Protein AF-0000000074026928 (afdb_homodimer)

Structure (mmCIF, N/CA/C/O backbone):
data_AF-0000000074026928-model_v1
#
loop_
_entity.id
_entity.type
_entity.pdbx_description
1 polymer 'REP element-mobilizing transposase RayT'
#
loop_
_atom_site.group_PDB
_atom_site.id
_atom_site.type_symbol
_atom_site.label_atom_id
_atom_site.label_alt_id
_atom_site.label_comp_id
_atom_site.label_asym_id
_atom_site.label_entity_id
_atom_site.label_seq_id
_atom_site.pdbx_PDB_ins_code
_atom_site.Cartn_x
_atom_site.Cartn_y
_atom_site.Cartn_z
_atom_site.occupancy
_atom_site.B_iso_or_equiv
_atom_site.auth_seq_id
_atom_site.auth_comp_id
_atom_site.auth_asym_id
_atom_site.auth_atom_id
_atom_site.pdbx_PDB_model_num
ATOM 1 N N . MET A 1 1 ? -8.5 -8.453 12.461 1 53.75 1 MET A N 1
ATOM 2 C CA . MET A 1 1 ? -9.406 -7.828 13.414 1 53.75 1 MET A CA 1
ATOM 3 C C . MET A 1 1 ? -10.18 -6.684 12.766 1 53.75 1 MET A C 1
ATOM 5 O O . MET A 1 1 ? -9.656 -6.004 11.883 1 53.75 1 MET A O 1
ATOM 9 N N . PRO A 1 2 ? -11.461 -6.812 13.094 1 62.5 2 PRO A N 1
ATOM 10 C CA . PRO A 1 2 ? -12.242 -5.711 12.523 1 62.5 2 PRO A CA 1
ATOM 11 C C . PRO A 1 2 ? -11.719 -4.34 12.93 1 62.5 2 PRO A C 1
ATOM 13 O O . PRO A 1 2 ? -11.172 -4.184 14.023 1 62.5 2 PRO A O 1
ATOM 16 N N . ARG A 1 3 ? -11.75 -3.447 12.094 1 68.19 3 ARG A N 1
ATOM 17 C CA . ARG A 1 3 ? -11.328 -2.09 12.414 1 68.19 3 ARG A CA 1
ATOM 18 C C . ARG A 1 3 ? -12.227 -1.467 13.469 1 68.19 3 ARG A C 1
ATOM 20 O O . ARG A 1 3 ? -13.445 -1.648 13.438 1 68.19 3 ARG A O 1
ATOM 27 N N . GLN A 1 4 ? -11.609 -0.947 14.438 1 72.88 4 GLN A N 1
ATOM 28 C CA . GLN A 1 4 ? -12.352 -0.208 15.453 1 72.88 4 GLN A CA 1
ATOM 29 C C . GLN A 1 4 ? -12.977 1.056 14.867 1 72.88 4 GLN A C 1
ATOM 31 O O . GLN A 1 4 ? -12.312 1.792 14.125 1 72.88 4 GLN A O 1
ATOM 36 N N . ALA A 1 5 ? -14.273 1.217 15.188 1 82.62 5 ALA A N 1
ATOM 37 C CA . ALA A 1 5 ? -14.961 2.414 14.719 1 82.62 5 ALA A CA 1
ATOM 38 C C . ALA A 1 5 ? -14.328 3.676 15.297 1 82.62 5 ALA A C 1
ATOM 40 O O . ALA A 1 5 ? -13.953 3.711 16.469 1 82.62 5 ALA A O 1
ATOM 41 N N . ARG A 1 6 ? -14.242 4.676 14.547 1 86.75 6 ARG A N 1
ATOM 42 C CA . ARG A 1 6 ? -13.695 5.949 14.992 1 86.75 6 ARG A CA 1
ATOM 43 C C . ARG A 1 6 ? -14.656 6.652 15.945 1 86.75 6 ARG A C 1
ATOM 45 O O . ARG A 1 6 ? -15.875 6.582 15.773 1 86.75 6 ARG A O 1
ATOM 52 N N . LYS A 1 7 ? -14.188 7.273 16.891 1 88.88 7 LYS A N 1
ATOM 53 C CA . LYS A 1 7 ? -14.992 8.055 17.812 1 88.88 7 LYS A CA 1
ATOM 54 C C . LYS A 1 7 ? -15.555 9.305 17.141 1 88.88 7 LYS A C 1
ATOM 56 O O . LYS A 1 7 ? -14.82 10.023 16.453 1 88.88 7 LYS A O 1
ATOM 61 N N . LYS A 1 8 ? -16.797 9.484 17.406 1 92.94 8 LYS A N 1
ATOM 62 C CA . LYS A 1 8 ? -17.438 10.68 16.859 1 92.94 8 LYS A CA 1
ATOM 63 C C .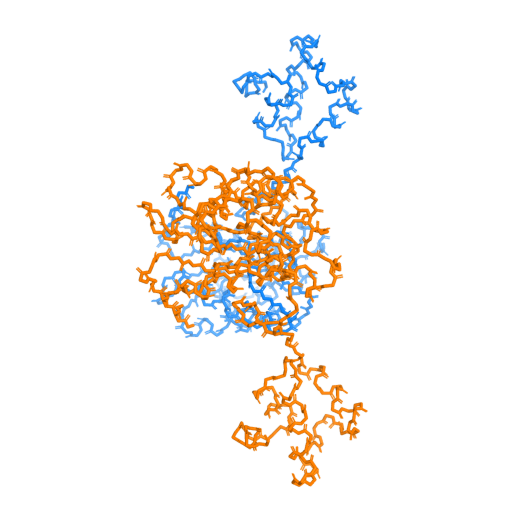 LYS A 1 8 ? -17.297 11.859 17.812 1 92.94 8 LYS A C 1
ATOM 65 O O . LYS A 1 8 ? -17.531 11.719 19.016 1 92.94 8 LYS A O 1
ATOM 70 N N . SER A 1 9 ? -16.984 12.93 17.281 1 95.44 9 SER A N 1
ATOM 71 C CA . SER A 1 9 ? -16.766 14.117 18.094 1 95.44 9 SER A CA 1
ATOM 72 C C . SER A 1 9 ? -18.062 14.867 18.359 1 95.44 9 SER A C 1
ATOM 74 O O . SER A 1 9 ? -18.891 15.008 17.453 1 95.44 9 SER A O 1
ATOM 76 N N . LYS A 1 10 ? -18.234 15.445 19.5 1 95.88 10 LYS A N 1
ATOM 77 C CA . LYS A 1 10 ? -19.375 16.297 19.828 1 95.88 10 LYS A CA 1
ATOM 78 C C . LYS A 1 10 ? -19.234 17.672 19.188 1 95.88 10 LYS A C 1
ATOM 80 O O . LYS A 1 10 ? -20.234 18.281 18.781 1 95.88 10 LYS A O 1
ATOM 85 N N . THR A 1 11 ? -18.031 18.156 19.016 1 96.94 11 THR A N 1
ATOM 86 C CA . THR A 1 11 ? -17.75 19.469 18.453 1 96.94 11 THR A CA 1
ATOM 87 C C . THR A 1 11 ? -17.594 19.406 16.938 1 96.94 11 THR A C 1
ATOM 89 O O . THR A 1 11 ? -17.609 20.438 16.266 1 96.94 11 THR A O 1
ATOM 92 N N . GLY A 1 12 ? -17.391 18.125 16.438 1 97.62 12 GLY A N 1
ATOM 93 C CA . GLY A 1 12 ? -17.125 17.953 15.023 1 97.62 12 GLY A CA 1
ATOM 94 C C . GLY A 1 12 ? -15.695 18.234 14.641 1 97.62 12 GLY A C 1
ATOM 95 O O . GLY A 1 12 ? -15.344 18.219 13.453 1 97.62 12 GLY A O 1
ATOM 96 N N . ILE A 1 13 ? -14.828 18.5 15.617 1 98.56 13 ILE A N 1
ATOM 97 C CA . ILE A 1 13 ? -13.438 18.844 15.344 1 98.56 13 ILE A CA 1
ATOM 98 C C . ILE A 1 13 ? -12.555 17.625 15.586 1 98.56 13 ILE A C 1
ATOM 100 O O . ILE A 1 13 ? -12.719 16.906 16.578 1 98.56 13 ILE A O 1
ATOM 104 N N . TYR A 1 14 ? -11.633 17.359 14.617 1 98.62 14 TYR A N 1
ATOM 105 C CA . TYR A 1 14 ? -10.75 16.203 14.68 1 98.62 14 TYR A CA 1
ATOM 106 C C . TYR A 1 14 ? -9.312 16.594 14.383 1 98.62 14 TYR A C 1
ATOM 108 O O . TYR A 1 14 ? -9.055 17.422 13.508 1 98.62 14 TYR A O 1
ATOM 116 N N . HIS A 1 15 ? -8.391 15.992 15.117 1 98.69 15 HIS A N 1
ATOM 117 C CA . HIS A 1 15 ? -6.996 15.867 14.695 1 98.69 15 HIS A CA 1
ATOM 118 C C . HIS A 1 15 ? -6.789 14.625 13.836 1 98.69 15 HIS A C 1
ATOM 120 O O . HIS A 1 15 ? -7.078 13.508 14.281 1 98.69 15 HIS A O 1
ATOM 126 N N . ILE A 1 16 ? -6.293 14.789 12.641 1 98.44 16 ILE A N 1
ATOM 127 C CA . ILE A 1 16 ? -6.195 13.695 11.688 1 98.44 16 ILE A CA 1
ATOM 128 C C . ILE A 1 16 ? -4.742 13.523 11.25 1 98.44 16 ILE A C 1
ATOM 130 O O . ILE A 1 16 ? -4.035 14.508 11.008 1 98.44 16 ILE A O 1
ATOM 134 N N . ILE A 1 17 ? -4.332 12.258 11.086 1 97.75 17 ILE A N 1
ATOM 135 C CA . ILE A 1 17 ? -3.016 11.945 10.539 1 97.75 17 ILE A CA 1
ATOM 136 C C . ILE A 1 17 ? -3.148 10.914 9.422 1 97.75 17 ILE A C 1
ATOM 138 O O . ILE A 1 17 ? -3.9 9.945 9.555 1 97.75 17 ILE A O 1
ATOM 142 N N . ALA A 1 18 ? -2.568 11.078 8.344 1 97.5 18 ALA A N 1
ATOM 143 C CA . ALA A 1 18 ? -2.414 10.117 7.258 1 97.5 18 ALA A CA 1
ATOM 144 C C . ALA A 1 18 ? -0.941 9.898 6.922 1 97.5 18 ALA A C 1
ATOM 146 O O . ALA A 1 18 ? -0.207 10.859 6.672 1 97.5 18 ALA A O 1
ATOM 147 N N . ARG A 1 19 ? -0.537 8.68 6.91 1 95.69 19 ARG A N 1
ATOM 148 C CA . ARG A 1 19 ? 0.875 8.352 6.734 1 95.69 19 ARG A CA 1
ATOM 149 C C . ARG A 1 19 ? 1.097 7.531 5.469 1 95.69 19 ARG A C 1
ATOM 151 O O . ARG A 1 19 ? 0.26 6.703 5.105 1 95.69 19 ARG A O 1
ATOM 158 N N . GLY A 1 20 ? 2.252 7.758 4.852 1 94.5 20 GLY A N 1
ATOM 159 C CA . GLY A 1 20 ? 2.627 6.969 3.688 1 94.5 20 GLY A CA 1
ATOM 160 C C . GLY A 1 20 ? 2.82 5.496 4 1 94.5 20 GLY A C 1
ATOM 161 O O . GLY A 1 20 ? 3.195 5.141 5.121 1 94.5 20 GLY A O 1
ATOM 162 N N . ASN A 1 21 ? 2.6 4.711 2.994 1 92.62 21 ASN A N 1
ATOM 163 C CA . ASN A 1 21 ? 2.787 3.271 3.121 1 92.62 21 ASN A CA 1
ATOM 164 C C . ASN A 1 21 ? 4.219 2.924 3.52 1 92.62 21 ASN A C 1
ATOM 166 O O . ASN A 1 21 ? 5.172 3.43 2.924 1 92.62 21 ASN A O 1
ATOM 170 N N . ASN A 1 22 ? 4.375 2.104 4.555 1 85.81 22 ASN A N 1
ATOM 171 C CA . ASN A 1 22 ? 5.68 1.673 5.047 1 85.81 22 ASN A CA 1
ATOM 172 C C . ASN A 1 22 ? 6.602 2.861 5.309 1 85.81 22 ASN A C 1
ATOM 174 O O . ASN A 1 22 ? 7.781 2.83 4.949 1 85.81 22 ASN A O 1
ATOM 178 N N . ARG A 1 23 ? 6.035 3.955 5.715 1 82.62 23 ARG A N 1
ATOM 179 C CA . ARG A 1 23 ? 6.734 5.156 6.152 1 82.62 23 ARG A CA 1
ATOM 180 C C . ARG A 1 23 ? 7.441 5.836 4.98 1 82.62 23 ARG A C 1
ATOM 182 O O . ARG A 1 23 ? 8.367 6.625 5.18 1 82.62 23 ARG A O 1
ATOM 189 N N . GLN A 1 24 ? 7.023 5.449 3.844 1 86.38 24 GLN A N 1
ATOM 190 C CA . GLN A 1 24 ? 7.609 6.098 2.676 1 86.38 24 GLN A CA 1
ATOM 191 C C . GLN A 1 24 ? 7.188 7.562 2.592 1 86.38 24 GLN A C 1
ATOM 193 O O . GLN A 1 24 ? 6.109 7.93 3.066 1 86.38 24 GLN A O 1
ATOM 198 N N . ASN A 1 25 ? 8.047 8.344 2 1 89.94 25 ASN A N 1
ATOM 199 C CA . ASN A 1 25 ? 7.695 9.742 1.762 1 89.94 25 ASN A CA 1
ATOM 200 C C . ASN A 1 25 ? 6.484 9.867 0.843 1 89.94 25 ASN A C 1
ATOM 202 O O . ASN A 1 25 ? 6.355 9.117 -0.126 1 89.94 25 ASN A O 1
ATOM 206 N N . ILE A 1 26 ? 5.664 10.766 1.163 1 94.69 26 ILE A N 1
ATOM 207 C CA . ILE A 1 26 ? 4.531 11.031 0.288 1 94.69 26 ILE A CA 1
ATOM 208 C C . ILE A 1 26 ? 4.641 12.445 -0.282 1 94.69 26 ILE A C 1
ATOM 210 O O . ILE A 1 26 ? 3.869 12.828 -1.163 1 94.69 26 ILE A O 1
ATOM 214 N N . PHE A 1 27 ? 5.594 13.242 0.241 1 94.88 27 PHE A N 1
ATOM 215 C CA . PHE A 1 27 ? 5.977 14.539 -0.302 1 94.88 27 PHE A CA 1
ATOM 216 C C . PHE A 1 27 ? 7.453 14.555 -0.683 1 94.88 27 PHE A C 1
ATOM 218 O O . PHE A 1 27 ? 8.32 14.703 0.18 1 94.88 27 PHE A O 1
ATOM 225 N N . GLU A 1 28 ? 7.742 14.477 -1.962 1 87.94 28 GLU A N 1
ATOM 226 C CA . GLU A 1 28 ? 9.117 14.391 -2.447 1 87.94 28 GLU A CA 1
ATOM 227 C C . GLU A 1 28 ? 9.672 15.766 -2.789 1 87.94 28 GLU A C 1
ATOM 229 O O . GLU A 1 28 ? 10.883 15.992 -2.705 1 87.94 28 GLU A O 1
ATOM 234 N N . ASP A 1 29 ? 8.773 16.609 -3.229 1 87.06 29 ASP A N 1
ATOM 235 C CA . ASP A 1 29 ? 9.203 17.969 -3.564 1 87.06 29 ASP A CA 1
ATOM 236 C C . ASP A 1 29 ? 8.094 18.984 -3.305 1 87.06 29 ASP A C 1
ATOM 238 O O . ASP A 1 29 ? 7.027 18.625 -2.797 1 87.06 29 ASP A O 1
ATOM 242 N N . ASP A 1 30 ? 8.344 20.219 -3.615 1 94 30 ASP A N 1
ATOM 243 C CA . ASP A 1 30 ? 7.426 21.312 -3.287 1 94 30 ASP A CA 1
ATOM 244 C C . ASP A 1 30 ? 6.113 21.172 -4.051 1 94 30 ASP A C 1
ATOM 246 O O . ASP A 1 30 ? 5.051 21.531 -3.543 1 94 30 ASP A O 1
ATOM 250 N N . GLU A 1 31 ? 6.199 20.672 -5.199 1 94.94 31 GLU A N 1
ATOM 251 C CA . GLU A 1 31 ? 5 20.516 -6.016 1 94.94 31 GLU A CA 1
ATOM 252 C C . GLU A 1 31 ? 3.992 19.578 -5.348 1 94.94 31 GLU A C 1
ATOM 254 O O . GLU A 1 31 ? 2.783 19.797 -5.445 1 94.94 31 GLU A O 1
ATOM 259 N N . ASP A 1 32 ? 4.52 18.547 -4.723 1 95.69 32 ASP A N 1
ATOM 260 C CA . ASP A 1 32 ? 3.652 17.625 -4.008 1 95.69 32 ASP A CA 1
ATOM 261 C C . ASP A 1 32 ? 2.883 18.328 -2.898 1 95.69 32 ASP A C 1
ATOM 263 O O . ASP A 1 32 ? 1.675 18.125 -2.746 1 95.69 32 ASP A O 1
ATOM 267 N N . CYS A 1 33 ? 3.602 19.156 -2.18 1 97.62 33 CYS A N 1
ATOM 268 C CA . CYS A 1 33 ? 2.998 19.891 -1.08 1 97.62 33 CYS A CA 1
ATOM 269 C C . CYS A 1 33 ? 1.945 20.875 -1.593 1 97.62 33 CYS A C 1
ATOM 271 O O . CYS A 1 33 ? 0.848 20.953 -1.037 1 97.62 33 CYS A O 1
ATOM 273 N N . ILE A 1 34 ? 2.293 21.547 -2.596 1 98.31 34 ILE A N 1
ATOM 274 C CA . ILE A 1 34 ? 1.384 22.531 -3.193 1 98.31 34 ILE A CA 1
ATOM 275 C C . ILE A 1 34 ? 0.11 21.828 -3.658 1 98.31 34 ILE A C 1
ATOM 277 O O . ILE A 1 34 ? -0.998 22.297 -3.389 1 98.31 34 ILE A O 1
ATOM 281 N N . LYS A 1 35 ? 0.273 20.719 -4.34 1 98.25 35 LYS A N 1
ATOM 282 C CA . LYS A 1 35 ? -0.87 19.969 -4.859 1 98.25 35 LYS A CA 1
ATOM 283 C C . LYS A 1 35 ? -1.774 19.484 -3.727 1 98.25 35 LYS A C 1
ATOM 285 O O . LYS A 1 35 ? -3 19.547 -3.84 1 98.25 35 LYS A O 1
ATOM 290 N N . PHE A 1 36 ? -1.177 18.984 -2.656 1 98.75 36 PHE A N 1
ATOM 291 C CA . PHE A 1 36 ? -1.969 18.516 -1.527 1 98.75 36 PHE A CA 1
ATOM 292 C C . PHE A 1 36 ? -2.801 19.641 -0.939 1 98.75 36 PHE A C 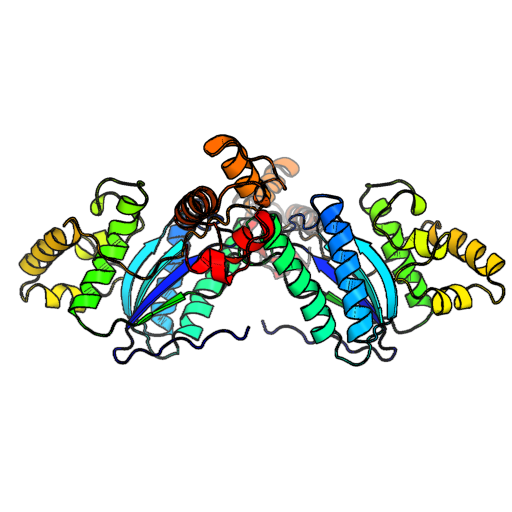1
ATOM 294 O O . PHE A 1 36 ? -3.982 19.453 -0.636 1 98.75 36 PHE A O 1
ATOM 301 N N . ILE A 1 37 ? -2.221 20.781 -0.804 1 98.44 37 ILE A N 1
ATOM 302 C CA . ILE A 1 37 ? -2.908 21.953 -0.261 1 98.44 37 ILE A CA 1
ATOM 303 C C . ILE A 1 37 ? -4.035 22.359 -1.201 1 98.44 37 ILE A C 1
ATOM 305 O O . ILE A 1 37 ? -5.129 22.719 -0.75 1 98.44 37 ILE A O 1
ATOM 309 N N . GLU A 1 38 ? -3.791 22.328 -2.443 1 98.5 38 GLU A N 1
ATOM 310 C CA . GLU A 1 38 ? -4.82 22.625 -3.436 1 98.5 38 GLU A CA 1
ATOM 311 C C . GLU A 1 38 ? -6.008 21.672 -3.295 1 98.5 38 GLU A C 1
ATOM 313 O O . GLU A 1 38 ? -7.164 22.094 -3.391 1 98.5 38 GLU A O 1
ATOM 318 N N . ILE A 1 39 ? -5.699 20.438 -3.127 1 98.62 39 ILE A N 1
ATOM 319 C CA . ILE A 1 39 ? -6.734 19.422 -2.986 1 98.62 39 ILE A CA 1
ATOM 320 C C . ILE A 1 39 ? -7.559 19.688 -1.73 1 98.62 39 ILE A C 1
ATOM 322 O O . ILE A 1 39 ? -8.781 19.547 -1.743 1 98.62 39 ILE A O 1
ATOM 326 N N . ILE A 1 40 ? -6.895 20.062 -0.639 1 98.44 40 ILE A N 1
ATOM 327 C CA . ILE A 1 40 ? -7.605 20.406 0.587 1 98.44 40 ILE A CA 1
ATOM 328 C C . ILE A 1 40 ? -8.539 21.594 0.326 1 98.44 40 ILE A C 1
ATOM 330 O O . ILE A 1 40 ? -9.688 21.578 0.766 1 98.44 40 ILE A O 1
ATOM 334 N N . GLN A 1 41 ? -8.031 22.594 -0.36 1 98 41 GLN A N 1
ATOM 335 C CA . GLN A 1 41 ? -8.836 23.766 -0.678 1 98 41 GLN A CA 1
ATOM 336 C C . GLN A 1 41 ? -10.086 23.391 -1.465 1 98 41 GLN A C 1
ATOM 338 O O . GLN A 1 41 ? -11.18 23.875 -1.176 1 98 41 GLN A O 1
ATOM 343 N N . GLN A 1 42 ? -9.945 22.562 -2.43 1 97.5 42 GLN A N 1
ATOM 344 C CA . GLN A 1 42 ? -11.078 22.094 -3.225 1 97.5 42 GLN A CA 1
ATOM 345 C C . GLN A 1 42 ? -12.086 21.344 -2.359 1 97.5 42 GLN A C 1
ATOM 347 O O . GLN A 1 42 ? -13.297 21.484 -2.541 1 97.5 42 GLN A O 1
ATOM 352 N N . SER A 1 43 ? -11.523 20.547 -1.488 1 95.69 43 SER A N 1
ATOM 353 C CA . SER A 1 43 ? -12.391 19.797 -0.593 1 95.69 43 SER A CA 1
ATOM 354 C C . SER A 1 43 ? -13.164 20.719 0.344 1 95.69 43 SER A C 1
ATOM 356 O O . SER A 1 43 ? -14.312 20.438 0.693 1 95.69 43 SER A O 1
ATOM 358 N N . LYS A 1 44 ? -12.531 21.75 0.781 1 96.25 44 LYS A N 1
ATOM 359 C CA . LYS A 1 44 ? -13.195 22.75 1.605 1 96.25 44 LYS A CA 1
ATOM 360 C C . LYS A 1 44 ? -14.414 23.328 0.894 1 96.25 44 LYS A C 1
ATOM 362 O O . LYS A 1 44 ? -15.484 23.469 1.495 1 96.25 44 LYS A O 1
ATOM 367 N N . GLU A 1 45 ? -14.258 23.609 -0.29 1 94.81 45 GLU A N 1
ATOM 368 C CA . GLU A 1 45 ? -15.328 24.188 -1.09 1 94.81 45 GLU A CA 1
ATOM 369 C C . GLU A 1 45 ? -16.469 23.203 -1.304 1 94.81 45 GLU A C 1
ATOM 371 O O . GLU A 1 45 ? -17.641 23.578 -1.277 1 94.81 45 GLU A O 1
ATOM 376 N N . LYS A 1 46 ? -16.172 22.016 -1.422 1 94.62 46 LYS A N 1
ATOM 377 C CA . LYS A 1 46 ? -17.156 20.984 -1.733 1 94.62 46 LYS A CA 1
ATOM 378 C C . LYS A 1 46 ? -17.875 20.516 -0.473 1 94.62 46 LYS A C 1
ATOM 380 O O . LYS A 1 46 ? -19.094 20.344 -0.478 1 94.62 46 LYS A O 1
ATOM 385 N N . SER A 1 47 ? -17.141 20.297 0.573 1 95.19 47 SER A N 1
ATOM 386 C CA . SER A 1 47 ? -17.688 19.656 1.757 1 95.19 47 SER A CA 1
ATOM 387 C C . SER A 1 47 ? -18.016 20.672 2.844 1 95.19 47 SER A C 1
ATOM 389 O O . SER A 1 47 ? -18.719 20.359 3.803 1 95.19 47 SER A O 1
ATOM 391 N N . GLY A 1 48 ? -17.453 21.844 2.781 1 96.69 48 GLY A N 1
ATOM 392 C CA . GLY A 1 48 ? -17.719 22.875 3.764 1 96.69 48 GLY A CA 1
ATOM 393 C C . GLY A 1 48 ? -16.969 22.672 5.062 1 96.69 48 GLY A C 1
ATOM 394 O O . GLY A 1 48 ? -17.406 23.109 6.125 1 96.69 48 GLY A O 1
ATOM 395 N N . ILE A 1 49 ? -15.938 21.969 4.977 1 97.94 49 ILE A N 1
ATOM 396 C CA . ILE A 1 49 ? -15.148 21.766 6.184 1 97.94 49 ILE A CA 1
ATOM 397 C C . ILE A 1 49 ? -14.469 23.078 6.582 1 97.94 49 ILE A C 1
ATOM 399 O O . ILE A 1 49 ? -14.25 23.953 5.738 1 97.94 49 ILE A O 1
ATOM 403 N N . GLU A 1 50 ? -14.195 23.266 7.836 1 98.44 50 GLU A N 1
ATOM 404 C CA . GLU A 1 50 ? -13.289 24.297 8.336 1 98.44 50 GLU A CA 1
ATOM 405 C C . GLU A 1 50 ? -11.922 23.719 8.672 1 98.44 50 GLU A C 1
ATOM 407 O O . GLU A 1 50 ? -11.828 22.672 9.312 1 98.44 50 GLU A O 1
ATOM 412 N N . LEU A 1 51 ? -10.938 24.344 8.203 1 98.81 51 LEU A N 1
ATOM 413 C CA . LEU A 1 51 ? -9.562 23.906 8.461 1 98.81 51 LEU A CA 1
ATOM 414 C C . LEU A 1 51 ? -8.867 24.875 9.422 1 98.81 51 LEU A C 1
ATOM 416 O O . LEU A 1 51 ? -8.758 26.062 9.148 1 98.81 51 LEU A O 1
ATOM 420 N N . TYR A 1 52 ? -8.367 24.328 10.523 1 98.81 52 TYR A N 1
ATOM 421 C CA . TYR A 1 52 ? -7.762 25.172 11.547 1 98.81 52 TYR A CA 1
ATOM 422 C C . TYR A 1 52 ? -6.242 25.047 11.516 1 98.81 52 TYR A C 1
ATOM 424 O O . TYR A 1 52 ? -5.531 25.938 12 1 98.81 52 TYR A O 1
ATOM 432 N N . GLY A 1 53 ? -5.75 23.922 11.008 1 98.75 53 GLY A N 1
ATOM 433 C CA . GLY A 1 53 ? -4.309 23.766 10.914 1 98.75 53 GLY A CA 1
ATOM 434 C C . GLY A 1 53 ? -3.889 22.578 10.086 1 98.75 53 GLY A C 1
ATOM 435 O O . GLY A 1 53 ? -4.68 21.656 9.867 1 98.75 53 GLY A O 1
ATOM 436 N N . TYR A 1 54 ? -2.686 22.625 9.594 1 98.75 54 TYR A N 1
ATOM 437 C CA . TYR A 1 54 ? -2.053 21.5 8.93 1 98.75 54 TYR A CA 1
ATOM 438 C C . TYR A 1 54 ? -0.536 21.562 9.062 1 98.75 54 TYR A C 1
ATOM 440 O O . TYR A 1 54 ? 0.023 22.625 9.336 1 98.75 54 TYR A O 1
ATOM 448 N N . CYS A 1 55 ? 0.077 20.484 8.953 1 98.62 55 CYS A N 1
ATOM 449 C CA . CYS A 1 55 ? 1.521 20.344 8.797 1 98.62 55 CYS A CA 1
ATOM 450 C C . CYS A 1 55 ? 1.861 19.156 7.906 1 98.62 55 CYS A C 1
ATOM 452 O O . CYS A 1 55 ? 1.458 18.031 8.188 1 98.62 55 CYS A O 1
ATOM 454 N N . LEU A 1 56 ? 2.389 19.406 6.758 1 98.44 56 LEU A N 1
ATOM 455 C CA . LEU A 1 56 ? 2.852 18.359 5.844 1 98.44 56 LEU A CA 1
ATOM 456 C C . LEU A 1 56 ? 4.27 17.938 6.195 1 98.44 56 LEU A C 1
ATOM 458 O O . LEU A 1 56 ? 5.223 18.688 6.008 1 98.44 56 LEU A O 1
ATOM 462 N N . MET A 1 57 ? 4.234 16.719 6.582 1 93.25 57 MET A N 1
ATOM 463 C CA . MET A 1 57 ? 5.527 16.141 6.93 1 93.25 57 MET A CA 1
ATOM 464 C C . MET A 1 57 ? 6.07 15.297 5.781 1 93.25 57 MET A C 1
ATOM 466 O O . MET A 1 57 ? 5.375 15.062 4.793 1 93.25 57 MET A O 1
ATOM 470 N N . GLY A 1 58 ? 7.309 15 5.609 1 91.31 58 GLY A N 1
ATOM 471 C CA . GLY A 1 58 ? 7.902 14.195 4.555 1 91.31 58 GLY A CA 1
ATOM 472 C C . GLY A 1 58 ? 7.121 12.93 4.258 1 91.31 58 GLY A C 1
ATOM 473 O O . GLY A 1 58 ? 6.703 12.703 3.121 1 91.31 58 GLY A O 1
ATOM 474 N N . ASN A 1 59 ? 6.617 12.164 5.34 1 91.56 59 ASN A N 1
ATOM 475 C CA . ASN A 1 59 ? 5.988 10.867 5.141 1 91.56 59 ASN A CA 1
ATOM 476 C C . ASN A 1 59 ? 4.586 10.82 5.742 1 91.56 59 ASN A C 1
ATOM 478 O O . ASN A 1 59 ? 3.938 9.773 5.742 1 91.56 59 ASN A O 1
ATOM 482 N N . HIS A 1 60 ? 4.074 11.867 6.316 1 96.81 60 HIS A N 1
ATOM 483 C CA . HIS A 1 60 ? 2.723 11.938 6.863 1 96.81 60 HIS A CA 1
ATOM 484 C C . HIS A 1 60 ? 2.221 13.375 6.898 1 96.81 60 HIS A C 1
ATOM 486 O O . HIS A 1 60 ? 2.977 14.312 6.613 1 96.81 60 HIS A O 1
ATOM 492 N N . VAL A 1 61 ? 0.949 13.539 7.199 1 98.19 61 VAL A N 1
ATOM 493 C CA . VAL A 1 61 ? 0.328 14.859 7.273 1 98.19 61 VAL A CA 1
ATOM 494 C C . VAL A 1 61 ? -0.542 14.953 8.523 1 98.19 61 VAL A C 1
ATOM 496 O O . VAL A 1 61 ? -1.161 13.969 8.93 1 98.19 61 VAL A O 1
ATOM 499 N N . HIS A 1 62 ? -0.504 16.062 9.141 1 98.56 62 HIS A N 1
ATOM 500 C CA . HIS A 1 62 ? -1.42 16.406 10.227 1 98.56 62 HIS A CA 1
ATOM 501 C C . HIS A 1 62 ? -2.465 17.422 9.758 1 98.56 62 HIS A C 1
ATOM 503 O O . HIS A 1 62 ? -2.129 18.406 9.102 1 98.56 62 HIS A O 1
ATOM 509 N N . LEU A 1 63 ? -3.691 17.188 10.117 1 98.75 63 LEU A N 1
ATOM 510 C CA . LEU A 1 63 ? -4.793 18.109 9.852 1 98.75 63 LEU A CA 1
ATOM 511 C C . LEU A 1 63 ? -5.625 18.344 11.109 1 98.75 63 LEU A C 1
ATOM 513 O O . LEU A 1 63 ? -5.855 17.406 11.883 1 98.75 63 LEU A O 1
ATOM 517 N N . LEU A 1 64 ? -6.012 19.547 11.344 1 98.81 64 LEU A N 1
ATOM 518 C CA . LEU A 1 64 ? -7.004 19.938 12.336 1 98.81 64 LEU A CA 1
ATOM 519 C C . LEU A 1 64 ? -8.219 20.578 11.68 1 98.81 64 LEU A C 1
ATOM 521 O O . LEU A 1 64 ? -8.125 21.688 11.148 1 98.81 64 LEU A O 1
ATOM 525 N N . LEU A 1 65 ? -9.336 19.812 11.719 1 98.5 65 LEU A N 1
ATOM 526 C CA . LEU A 1 65 ? -10.453 20.344 10.938 1 98.5 65 LEU A CA 1
ATOM 527 C C . LEU A 1 65 ? -11.789 20.016 11.617 1 98.5 65 LEU A C 1
ATOM 529 O O . LEU A 1 65 ? -11.852 19.156 12.492 1 98.5 65 LEU A O 1
ATOM 533 N N . ARG A 1 66 ? -12.773 20.797 11.258 1 98.44 66 ARG A N 1
ATOM 534 C CA . ARG A 1 66 ? -14.164 20.547 11.625 1 98.44 66 ARG A CA 1
ATOM 535 C C . ARG A 1 66 ? -14.961 20 10.453 1 98.44 66 ARG A C 1
ATOM 537 O O . ARG A 1 66 ? -14.891 20.531 9.344 1 98.44 66 ARG A O 1
ATOM 544 N N . GLU A 1 67 ? -15.625 18.969 10.742 1 97 67 GLU A N 1
ATOM 545 C CA . GLU A 1 67 ? -16.422 18.359 9.68 1 97 67 GLU A CA 1
ATOM 546 C C . GLU A 1 67 ? -17.453 19.328 9.125 1 97 67 GLU A C 1
ATOM 548 O O . GLU A 1 67 ? -17.922 20.219 9.844 1 97 67 GLU A O 1
ATOM 553 N N . GLY A 1 68 ? -17.797 19.188 7.852 1 96.06 68 GLY A N 1
ATOM 554 C CA . GLY A 1 68 ? -18.781 20.016 7.172 1 96.06 68 GLY A CA 1
ATOM 555 C C . GLY A 1 68 ? -20.094 19.297 6.895 1 96.06 68 GLY A C 1
ATOM 556 O O . GLY A 1 68 ? -20.688 18.703 7.805 1 96.06 68 GLY A O 1
ATOM 557 N N . MET A 1 69 ? -20.406 19.359 5.648 1 95.19 69 MET A N 1
ATOM 558 C CA . MET A 1 69 ? -21.719 18.859 5.23 1 95.19 69 MET A CA 1
ATOM 559 C C . MET A 1 69 ? -21.688 17.359 5.012 1 95.19 69 MET A C 1
ATOM 561 O O . MET A 1 69 ? -22.734 16.734 4.809 1 95.19 69 MET A O 1
ATOM 565 N N . GLU A 1 70 ? -20.578 16.75 4.992 1 95.31 70 GLU A N 1
ATOM 566 C CA . GLU A 1 70 ? -20.438 15.312 4.824 1 95.31 70 GLU A CA 1
ATOM 567 C C . GLU A 1 70 ? -19.625 14.695 5.957 1 95.31 70 GLU A C 1
ATOM 569 O O . GLU A 1 70 ? -19.062 15.422 6.781 1 95.31 70 GLU A O 1
ATOM 574 N N . SER A 1 71 ? -19.641 13.375 5.957 1 95.19 71 SER A N 1
ATOM 575 C CA . SER A 1 71 ? -18.891 12.688 7 1 95.19 71 SER A CA 1
ATOM 576 C C . SER A 1 71 ? -17.391 12.906 6.828 1 95.19 71 SER A C 1
ATOM 578 O O . SER A 1 71 ? -16.906 13.117 5.715 1 95.19 71 SER A O 1
ATOM 580 N N . LEU A 1 72 ? -16.672 12.859 7.945 1 96.5 72 LEU A N 1
ATOM 581 C CA . LEU A 1 72 ? -15.219 12.969 7.918 1 96.5 72 LEU A CA 1
ATOM 582 C C . LEU A 1 72 ? -14.609 11.93 6.992 1 96.5 72 LEU A C 1
ATOM 584 O O . LEU A 1 72 ? -13.664 12.219 6.258 1 96.5 72 LEU A O 1
ATOM 588 N N . SER A 1 73 ? -15.195 10.773 7.031 1 96.31 73 SER A N 1
ATOM 589 C CA . SER A 1 73 ? -14.688 9.672 6.223 1 96.31 73 SER A CA 1
ATOM 590 C C . SER A 1 73 ? -14.742 10 4.734 1 96.31 73 SER A C 1
ATOM 592 O O . SER A 1 73 ? -13.789 9.75 4 1 96.31 73 SER A O 1
ATOM 594 N N . LEU A 1 74 ? -15.828 10.508 4.309 1 96.81 74 LEU A N 1
ATOM 595 C CA . LEU A 1 74 ? -15.992 10.867 2.904 1 96.81 74 LEU A CA 1
ATOM 596 C C . LEU A 1 74 ? -15.039 11.984 2.512 1 96.81 74 LEU A C 1
ATOM 598 O O . LEU A 1 74 ? -14.438 11.945 1.434 1 96.81 74 LEU A O 1
ATOM 602 N N . THR A 1 75 ? -14.922 12.961 3.377 1 97.38 75 THR A N 1
ATOM 603 C CA . THR A 1 75 ? -14.008 14.078 3.139 1 97.38 75 THR A CA 1
ATOM 604 C C . THR A 1 75 ? -12.578 13.586 2.984 1 97.38 75 THR A C 1
ATOM 606 O O . THR A 1 75 ? -11.891 13.938 2.023 1 97.38 75 THR A O 1
ATOM 609 N N . MET A 1 76 ? -12.156 12.734 3.889 1 97.88 76 MET A N 1
ATOM 610 C CA . MET A 1 76 ? -10.781 12.242 3.863 1 97.88 76 MET A CA 1
ATOM 611 C C . MET A 1 76 ? -10.562 11.305 2.682 1 97.88 76 MET A C 1
ATOM 613 O O . MET A 1 76 ? -9.469 11.273 2.105 1 97.88 76 MET A O 1
ATOM 617 N N . GLN A 1 77 ? -11.555 10.531 2.369 1 97.12 77 GLN A N 1
ATOM 618 C CA . GLN A 1 77 ? -11.469 9.703 1.17 1 97.12 77 GLN A CA 1
ATOM 619 C C . GLN A 1 77 ? -11.195 10.547 -0.067 1 97.12 77 GLN A C 1
ATOM 621 O O . GLN A 1 77 ? -10.336 10.211 -0.882 1 97.12 77 GLN A O 1
ATOM 626 N N . ARG A 1 78 ? -11.891 11.609 -0.187 1 96.88 78 ARG A N 1
ATOM 627 C CA . ARG A 1 78 ? -11.734 12.5 -1.333 1 96.88 78 ARG A CA 1
ATOM 628 C C . ARG A 1 78 ? -10.336 13.117 -1.362 1 96.88 78 ARG A C 1
ATOM 630 O O . ARG A 1 78 ? -9.68 13.125 -2.404 1 96.88 78 ARG A O 1
ATOM 637 N N . ILE A 1 79 ? -9.898 13.633 -0.26 1 98.31 79 ILE A N 1
ATOM 638 C CA . ILE A 1 79 ? -8.594 14.289 -0.17 1 98.31 79 ILE A CA 1
ATOM 639 C C . ILE A 1 79 ? -7.492 13.289 -0.506 1 98.31 79 ILE A C 1
ATOM 641 O O . ILE A 1 79 ? -6.672 13.531 -1.39 1 98.31 79 ILE A O 1
ATOM 645 N N . CYS A 1 80 ? -7.484 12.172 0.127 1 98.19 80 CYS A N 1
ATOM 646 C CA . CYS A 1 80 ? -6.414 11.195 -0.015 1 98.19 80 CYS A CA 1
ATOM 647 C C . CYS A 1 80 ? -6.445 10.547 -1.395 1 98.19 80 CYS A C 1
ATOM 649 O O . CYS A 1 80 ? -5.406 10.398 -2.037 1 98.19 80 CYS A O 1
ATOM 651 N N . SER A 1 81 ? -7.621 10.195 -1.867 1 97.38 81 SER A N 1
ATOM 652 C CA . SER A 1 81 ? -7.711 9.531 -3.164 1 97.38 81 SER A CA 1
ATOM 653 C C . SER A 1 81 ? -7.277 10.461 -4.293 1 97.38 81 SER A C 1
ATOM 655 O O . SER A 1 81 ? -6.625 10.031 -5.246 1 97.38 81 SER A O 1
ATOM 657 N N . SER A 1 82 ? -7.711 11.703 -4.18 1 98 82 SER A N 1
ATOM 658 C CA . SER A 1 82 ? -7.301 12.68 -5.184 1 98 82 SER A CA 1
ATOM 659 C C . SER A 1 82 ? -5.781 12.828 -5.223 1 98 82 SER A C 1
ATOM 661 O O . SER A 1 82 ? -5.184 12.883 -6.301 1 98 82 SER A O 1
ATOM 663 N N . PHE A 1 83 ? -5.25 12.891 -4.059 1 98.38 83 PHE A N 1
ATOM 664 C CA . PHE A 1 83 ? -3.801 13.047 -3.994 1 98.38 83 PHE A CA 1
ATOM 665 C C . PHE A 1 83 ? -3.098 11.805 -4.52 1 98.38 83 PHE A C 1
ATOM 667 O O . PHE A 1 83 ? -2.115 11.906 -5.258 1 98.38 83 PHE A O 1
ATOM 674 N N . VAL A 1 84 ? -3.557 10.641 -4.176 1 97.5 84 VAL A N 1
ATOM 675 C CA . VAL A 1 84 ? -2.979 9.383 -4.629 1 97.5 84 VAL A CA 1
ATOM 676 C C . VAL A 1 84 ? -3.004 9.32 -6.152 1 97.5 84 VAL A C 1
ATOM 678 O O . VAL A 1 84 ? -2.014 8.945 -6.785 1 97.5 84 VAL A O 1
ATOM 681 N N . TYR A 1 85 ? -4.098 9.664 -6.699 1 95.69 85 TYR A N 1
ATOM 682 C CA . TYR A 1 85 ? -4.242 9.641 -8.148 1 95.69 85 TYR A CA 1
ATOM 683 C C . TYR A 1 85 ? -3.197 10.523 -8.82 1 95.69 85 TYR A C 1
ATOM 685 O O . TYR A 1 85 ? -2.496 10.094 -9.734 1 95.69 85 TYR A O 1
ATOM 693 N N . TRP A 1 86 ? -3.123 11.719 -8.352 1 95 86 TRP A N 1
ATOM 694 C CA . TRP A 1 86 ? -2.178 12.68 -8.914 1 95 86 TRP A CA 1
ATOM 695 C C . TRP A 1 86 ? -0.741 12.219 -8.695 1 95 86 TRP A C 1
ATOM 697 O O . TRP A 1 86 ? 0.083 12.281 -9.609 1 95 86 TRP A O 1
ATOM 707 N N . TYR A 1 87 ? -0.431 11.797 -7.484 1 95 87 TYR A N 1
ATOM 708 C CA . TYR A 1 87 ? 0.909 11.359 -7.113 1 95 87 TYR A CA 1
ATOM 709 C C . TYR A 1 87 ? 1.354 10.18 -7.973 1 95 87 TYR A C 1
ATOM 711 O O . TYR A 1 87 ? 2.48 10.164 -8.477 1 95 87 TYR A O 1
ATOM 719 N N . ASN A 1 88 ? 0.482 9.203 -8.086 1 90.69 88 ASN A N 1
ATOM 720 C CA . ASN A 1 88 ? 0.785 8.039 -8.906 1 90.69 88 ASN A CA 1
ATOM 721 C C . ASN A 1 88 ? 1.036 8.422 -10.359 1 90.69 88 ASN A C 1
ATOM 723 O O . ASN A 1 88 ? 1.91 7.852 -11.016 1 90.69 88 ASN A O 1
ATOM 727 N N . TRP A 1 89 ? 0.207 9.375 -10.797 1 87.88 89 TRP A N 1
ATOM 728 C CA . TRP A 1 89 ? 0.41 9.875 -12.156 1 87.88 89 TRP A CA 1
ATOM 729 C C . TRP A 1 89 ? 1.771 10.555 -12.281 1 87.88 89 TRP A C 1
ATOM 731 O O . TRP A 1 89 ? 2.541 10.242 -13.195 1 87.88 89 TRP A O 1
ATOM 741 N N . LYS A 1 90 ? 2.092 11.367 -11.398 1 85.81 90 LYS A N 1
ATOM 742 C CA . LYS A 1 90 ? 3.326 12.141 -11.453 1 85.81 90 LYS A CA 1
ATOM 743 C C . LYS A 1 90 ? 4.551 11.227 -11.414 1 85.81 90 LYS A C 1
ATOM 745 O O . LYS A 1 90 ? 5.512 11.445 -12.156 1 85.81 90 LYS A O 1
ATOM 750 N N . TYR A 1 91 ? 4.527 10.258 -10.562 1 85.38 91 TYR A N 1
ATOM 751 C CA . TYR A 1 91 ? 5.723 9.469 -10.297 1 85.38 91 TYR A CA 1
ATOM 752 C C . TYR A 1 91 ? 5.652 8.117 -11 1 85.38 91 TYR A C 1
ATOM 754 O O . TYR A 1 91 ? 6.461 7.227 -10.727 1 85.38 91 TYR A O 1
ATOM 762 N N . ASP A 1 92 ? 4.676 7.887 -11.844 1 81.56 92 ASP A N 1
ATOM 763 C CA . ASP A 1 92 ? 4.5 6.645 -12.594 1 81.56 92 ASP A CA 1
ATOM 764 C C . ASP A 1 92 ? 4.449 5.441 -11.656 1 81.56 92 ASP A C 1
ATOM 766 O O . ASP A 1 92 ? 5.207 4.484 -11.828 1 81.56 92 ASP A O 1
ATOM 770 N N . ARG A 1 93 ? 3.643 5.637 -10.68 1 83.06 93 ARG A N 1
ATOM 771 C CA . ARG A 1 93 ? 3.438 4.613 -9.656 1 83.06 93 ARG A CA 1
ATOM 772 C C . ARG A 1 93 ? 2.051 3.99 -9.773 1 83.06 93 ARG A C 1
ATOM 774 O O . ARG A 1 93 ? 1.146 4.582 -10.367 1 83.06 93 ARG A O 1
ATOM 781 N N . PHE A 1 94 ? 1.954 2.803 -9.188 1 85.81 94 PHE A N 1
ATOM 782 C CA . PHE A 1 94 ? 0.677 2.102 -9.125 1 85.81 94 PHE A CA 1
ATOM 783 C C . PHE A 1 94 ? 0.391 1.626 -7.703 1 85.81 94 PHE A C 1
ATOM 785 O O . PHE A 1 94 ? 1.307 1.224 -6.98 1 85.81 94 PHE A O 1
ATOM 792 N N . GLY A 1 95 ? -0.901 1.703 -7.359 1 91.56 95 GLY A N 1
ATOM 793 C CA . GLY A 1 95 ? -1.293 1.089 -6.102 1 91.56 95 GLY A CA 1
ATOM 794 C C . GLY A 1 95 ? -1.412 2.086 -4.961 1 91.56 95 GLY A C 1
ATOM 795 O O . GLY A 1 95 ? -1.803 3.234 -5.176 1 91.56 95 GLY A O 1
ATOM 796 N N . HIS A 1 96 ? -1.106 1.705 -3.797 1 94.12 96 HIS A N 1
ATOM 797 C CA . HIS A 1 96 ? -1.387 2.461 -2.582 1 94.12 96 HIS A CA 1
ATOM 798 C C . HIS A 1 96 ? -0.242 3.41 -2.248 1 94.12 96 HIS A C 1
ATOM 800 O O . HIS A 1 96 ? 0.929 3.07 -2.434 1 94.12 96 HIS A O 1
ATOM 806 N N . LEU A 1 97 ? -0.597 4.512 -1.776 1 95.25 97 LEU A N 1
ATOM 807 C CA . LEU A 1 97 ? 0.381 5.484 -1.307 1 95.25 97 LEU A CA 1
ATOM 808 C C . LEU A 1 97 ? 0.383 5.562 0.216 1 95.25 97 LEU A C 1
ATOM 810 O O . LEU A 1 97 ? 1.445 5.645 0.836 1 95.25 97 LEU A O 1
ATOM 814 N N . PHE A 1 98 ? -0.806 5.512 0.782 1 96.06 98 PHE A N 1
ATOM 815 C CA . PHE A 1 98 ? -0.943 5.645 2.229 1 96.06 98 PHE A CA 1
ATOM 816 C C . PHE A 1 98 ? -0.955 4.277 2.898 1 96.06 98 PHE A C 1
ATOM 818 O O . PHE A 1 98 ? -1.449 3.301 2.326 1 96.06 98 PHE A O 1
ATOM 825 N N . GLN A 1 99 ? -0.448 4.191 4.105 1 92.31 99 GLN A N 1
ATOM 826 C CA . GLN A 1 99 ? -0.272 2.975 4.891 1 92.31 99 GLN A CA 1
ATOM 827 C C . GLN A 1 99 ? -1.618 2.359 5.262 1 92.31 99 GLN A C 1
ATOM 829 O O . GLN A 1 99 ? -1.767 1.136 5.273 1 92.31 99 GLN A O 1
ATOM 834 N N . GLU A 1 100 ? -2.508 3.064 5.703 1 91.69 100 GLU A N 1
ATOM 835 C CA . GLU A 1 100 ? -3.854 2.715 6.148 1 91.69 100 GLU A CA 1
ATOM 836 C C . GLU A 1 100 ? -4.793 3.914 6.062 1 91.69 100 GLU A C 1
ATOM 838 O O . GLU A 1 100 ? -4.414 4.973 5.559 1 91.69 100 GLU A O 1
ATOM 843 N N . ARG A 1 101 ? -6.008 3.633 6.422 1 92.56 101 ARG A N 1
ATOM 844 C CA . ARG A 1 101 ? -6.922 4.758 6.578 1 92.56 101 ARG A CA 1
ATOM 845 C C . ARG A 1 101 ? -6.379 5.77 7.582 1 92.56 101 ARG A C 1
ATOM 847 O O . ARG A 1 101 ? -5.582 5.418 8.453 1 92.56 101 ARG A O 1
ATOM 854 N N . TYR A 1 102 ? -6.859 6.949 7.445 1 95.75 102 TYR A N 1
ATOM 855 C CA . TYR A 1 102 ? -6.41 8.008 8.344 1 95.75 102 TYR A CA 1
ATOM 856 C C . TYR A 1 102 ? -6.754 7.684 9.789 1 95.75 102 TYR A C 1
ATOM 858 O O . TYR A 1 102 ? -7.758 7.023 10.062 1 95.75 102 TYR A O 1
ATOM 866 N N . LYS A 1 103 ? -5.922 8.172 10.672 1 94.88 103 LYS A N 1
ATOM 867 C CA . LYS A 1 103 ? -6.223 8.148 12.102 1 94.88 103 LYS A CA 1
ATOM 868 C C . LYS A 1 103 ? -6.805 9.477 12.562 1 94.88 103 LYS A C 1
ATOM 870 O O . LYS A 1 103 ? -6.488 10.531 12 1 94.88 103 LYS A O 1
ATOM 875 N N . SER A 1 104 ? -7.633 9.359 13.555 1 96.81 104 SER A N 1
ATOM 876 C CA . SER A 1 104 ? -8.234 10.594 14.039 1 96.81 104 SER A CA 1
ATOM 877 C C . SER A 1 104 ? -8.422 10.562 15.547 1 96.81 104 SER A C 1
ATOM 879 O O . SER A 1 104 ? -8.539 9.492 16.141 1 96.81 104 SER A O 1
ATOM 881 N N . GLU A 1 105 ? -8.367 11.672 16.094 1 96.88 105 GLU A N 1
ATOM 882 C CA . GLU A 1 105 ? -8.672 11.922 17.5 1 96.88 105 GLU A CA 1
ATOM 883 C C . GLU A 1 105 ? -9.656 13.078 17.656 1 96.88 105 GLU A C 1
ATOM 885 O O . GLU A 1 105 ? -9.531 14.102 16.969 1 96.88 105 GLU A O 1
ATOM 890 N N . VAL A 1 106 ? -10.578 12.914 18.594 1 97.56 106 VAL A N 1
ATOM 891 C CA . VAL A 1 106 ? -11.609 13.93 18.781 1 97.56 106 VAL A CA 1
ATOM 892 C C . VAL A 1 106 ? -11.039 15.094 19.594 1 97.56 106 VAL A C 1
ATOM 894 O O . VAL A 1 106 ? -10.25 14.883 20.516 1 97.56 106 VAL A O 1
ATOM 897 N N . VAL A 1 107 ? -11.438 16.266 19.266 1 98.12 107 VAL A N 1
ATOM 898 C CA . VAL A 1 107 ? -11.117 17.5 19.984 1 98.12 107 VAL A CA 1
ATOM 899 C C . VAL A 1 107 ? -12.391 18.094 20.578 1 98.12 107 VAL A C 1
ATOM 901 O O . VAL A 1 107 ? -13.211 18.656 19.859 1 98.12 107 VAL A O 1
ATOM 904 N N . GLU A 1 108 ? -12.492 18.109 21.875 1 97.56 108 GLU A N 1
ATOM 905 C CA . GLU A 1 108 ? -13.812 18.297 22.469 1 97.56 108 GLU A CA 1
ATOM 906 C C . GLU A 1 108 ? -13.898 19.609 23.234 1 97.56 108 GLU A C 1
ATOM 908 O O . GLU A 1 108 ? -14.961 19.969 23.734 1 97.56 108 GLU A O 1
ATOM 913 N N . ASN A 1 109 ? -12.766 20.281 23.391 1 97.12 109 ASN A N 1
ATOM 914 C CA . ASN A 1 109 ? -12.797 21.562 24.062 1 97.12 109 ASN A CA 1
ATOM 915 C C . ASN A 1 109 ? -11.75 22.516 23.5 1 97.12 109 ASN A C 1
ATOM 917 O O . ASN A 1 109 ? -10.852 22.109 22.766 1 97.12 109 ASN A O 1
ATOM 921 N N . GLU A 1 110 ? -11.93 23.734 23.922 1 97.25 110 GLU A N 1
ATOM 922 C CA . GLU A 1 110 ? -11.117 24.812 23.359 1 97.25 110 GLU A CA 1
ATOM 923 C C . GLU A 1 110 ? -9.664 24.703 23.797 1 97.25 110 GLU A C 1
ATOM 925 O O . GLU A 1 110 ? -8.75 25 23.031 1 97.25 110 GLU A O 1
ATOM 930 N N . VAL A 1 111 ? -9.438 24.266 24.969 1 96.81 111 VAL A N 1
ATOM 931 C CA . VAL A 1 111 ? -8.086 24.125 25.5 1 96.81 111 VAL A CA 1
ATOM 932 C C . VAL A 1 111 ? -7.324 23.094 24.672 1 96.81 111 VAL A C 1
ATOM 934 O O . VAL A 1 111 ? -6.195 23.328 24.234 1 96.81 111 VAL A O 1
ATOM 937 N N . TYR A 1 112 ? -7.984 21.984 24.438 1 97.62 112 TYR A N 1
ATOM 938 C CA . TYR A 1 112 ? -7.34 20.922 23.672 1 97.62 112 TYR A CA 1
ATOM 939 C C . TYR A 1 112 ? -7.195 21.328 22.203 1 97.62 112 TYR A C 1
ATOM 941 O O . TYR A 1 112 ? -6.23 20.938 21.547 1 97.62 112 TYR A O 1
ATOM 949 N N . LEU A 1 113 ? -8.109 22.109 21.797 1 98.5 113 LEU A N 1
ATOM 950 C CA . LEU A 1 113 ? -8.047 22.609 20.422 1 98.5 113 LEU A CA 1
ATOM 951 C C . LEU A 1 113 ? -6.75 23.375 20.172 1 98.5 113 LEU A C 1
ATOM 953 O O . LEU A 1 113 ? -6.02 23.062 19.219 1 98.5 113 LEU A O 1
ATOM 957 N N . ILE A 1 114 ? -6.434 24.312 20.984 1 98.12 114 ILE A N 1
ATOM 958 C CA . ILE A 1 114 ? -5.238 25.125 20.781 1 98.12 114 ILE A CA 1
ATOM 959 C C . ILE A 1 114 ? -3.994 24.297 21.094 1 98.12 114 ILE A C 1
ATOM 961 O O . ILE A 1 114 ? -2.939 24.484 20.484 1 98.12 114 ILE A O 1
ATOM 965 N N . THR A 1 115 ? -4.105 23.297 21.953 1 98.06 115 THR A N 1
ATOM 966 C CA . THR A 1 115 ? -3.018 22.375 22.25 1 98.06 115 THR A CA 1
ATOM 967 C C . THR A 1 115 ? -2.641 21.562 21.016 1 98.06 115 THR A C 1
ATOM 969 O O . THR A 1 115 ? -1.46 21.453 20.672 1 98.06 115 THR A O 1
ATOM 972 N N . VAL A 1 116 ? -3.623 21.016 20.375 1 98.44 116 VAL A N 1
ATOM 973 C CA . VAL A 1 116 ? -3.389 20.219 19.172 1 98.44 116 VAL A CA 1
ATOM 974 C C . VAL A 1 116 ? -2.758 21.078 18.094 1 98.44 116 VAL A C 1
ATOM 976 O O . VAL A 1 116 ? -1.838 20.641 17.391 1 98.44 116 VAL A O 1
ATOM 979 N N . LEU A 1 117 ? -3.283 22.297 17.969 1 98.62 117 LEU A N 1
ATOM 980 C CA . LEU A 1 117 ? -2.738 23.188 16.938 1 98.62 117 LEU A CA 1
ATOM 981 C C . LEU A 1 117 ? -1.26 23.469 17.203 1 98.62 117 LEU A C 1
ATOM 983 O O . LEU A 1 117 ? -0.449 23.438 16.266 1 98.62 117 LEU A O 1
ATOM 987 N N . ARG A 1 118 ? -0.918 23.719 18.438 1 98.19 118 ARG A N 1
ATOM 988 C CA . ARG A 1 118 ? 0.485 23.922 18.781 1 98.19 118 ARG A CA 1
ATOM 989 C C . ARG A 1 118 ? 1.312 22.672 18.469 1 98.19 118 ARG A C 1
ATOM 991 O O . ARG A 1 118 ? 2.416 22.781 17.938 1 98.19 118 ARG A O 1
ATOM 998 N N . TYR A 1 119 ? 0.773 21.594 18.812 1 97.5 119 TYR A N 1
ATOM 999 C CA . TYR A 1 119 ? 1.438 20.328 18.531 1 97.5 119 TYR A CA 1
ATOM 1000 C C . TYR A 1 119 ? 1.732 20.188 17.047 1 97.5 119 TYR A C 1
ATOM 1002 O O . TYR A 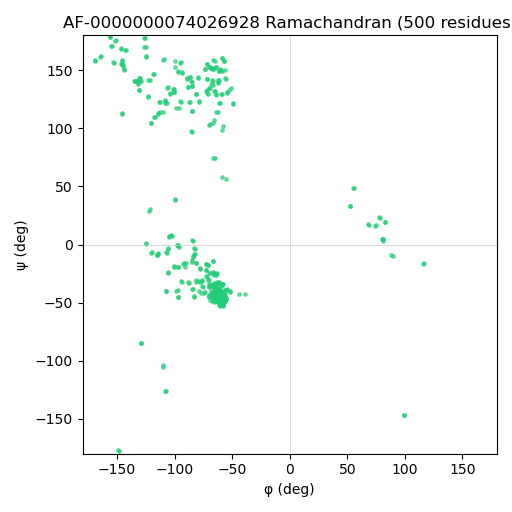1 119 ? 2.85 19.828 16.656 1 97.5 119 TYR A O 1
ATOM 1010 N N . ILE A 1 120 ? 0.759 20.453 16.234 1 98.12 120 ILE A N 1
ATOM 1011 C CA . ILE A 1 120 ? 0.864 20.328 14.789 1 98.12 120 ILE A CA 1
ATOM 1012 C C . ILE A 1 120 ? 1.936 21.297 14.273 1 98.12 120 ILE A C 1
ATOM 1014 O O . ILE A 1 120 ? 2.799 20.891 13.484 1 98.12 120 ILE A O 1
ATOM 1018 N N . HIS A 1 121 ? 1.904 22.516 14.734 1 98.25 121 HIS A N 1
ATOM 1019 C CA . HIS A 1 121 ? 2.842 23.531 14.273 1 98.25 121 HIS A CA 1
ATOM 1020 C C . HIS A 1 121 ? 4.258 23.25 14.758 1 98.25 121 HIS A C 1
ATOM 1022 O O . HIS A 1 121 ? 5.234 23.609 14.094 1 98.25 121 HIS A O 1
ATOM 1028 N N . GLN A 1 122 ? 4.418 22.516 15.859 1 97.06 122 GLN A N 1
ATOM 1029 C CA . GLN A 1 122 ? 5.734 22.234 16.422 1 97.06 122 GLN A CA 1
ATOM 1030 C C . GLN A 1 122 ? 6.25 20.875 15.977 1 97.06 122 GLN A C 1
ATOM 1032 O O . GLN A 1 122 ? 7.367 20.484 16.312 1 97.06 122 GLN A O 1
ATOM 1037 N N . ASN A 1 123 ? 5.473 20.172 15.219 1 94.81 123 ASN A N 1
ATOM 1038 C CA . ASN A 1 123 ? 5.863 18.828 14.805 1 94.81 123 ASN A CA 1
ATOM 1039 C C . ASN A 1 123 ? 7.211 18.828 14.094 1 94.81 123 ASN A C 1
ATOM 1041 O O . ASN A 1 123 ? 8.039 17.938 14.328 1 94.81 123 ASN A O 1
ATOM 1045 N N . PRO A 1 124 ? 7.477 19.812 13.18 1 95.25 124 PRO A N 1
ATOM 1046 C CA . PRO A 1 124 ? 8.781 19.844 12.523 1 95.25 124 PRO A CA 1
ATOM 1047 C C . PRO A 1 124 ? 9.938 20.031 13.5 1 95.25 124 PRO A C 1
ATOM 1049 O O . PRO A 1 124 ? 11.039 19.516 13.273 1 95.25 124 PRO A O 1
ATOM 1052 N N . ILE A 1 125 ? 9.711 20.75 14.57 1 93.69 125 ILE A N 1
ATOM 1053 C CA . ILE A 1 125 ? 10.727 20.906 15.602 1 93.69 125 ILE A CA 1
ATOM 1054 C C . ILE A 1 125 ? 10.992 19.578 16.297 1 93.69 125 ILE A C 1
ATOM 1056 O O . ILE A 1 125 ? 12.141 19.172 16.453 1 93.69 125 ILE A O 1
ATOM 1060 N N . LYS A 1 126 ? 9.914 18.953 16.656 1 89.81 126 LYS A N 1
ATOM 1061 C CA . LYS A 1 126 ? 10.023 17.656 17.312 1 89.81 126 LYS A CA 1
ATOM 1062 C C . LYS A 1 126 ? 10.75 16.641 16.438 1 89.81 126 LYS A C 1
ATOM 1064 O O . LYS A 1 126 ? 11.484 15.789 16.938 1 89.81 126 LYS A O 1
ATOM 1069 N N . ALA A 1 127 ? 10.562 16.75 15.156 1 87.31 127 ALA A N 1
ATOM 1070 C CA . ALA A 1 127 ? 11.172 15.836 14.195 1 87.31 127 ALA A CA 1
ATOM 1071 C C . ALA A 1 127 ? 12.602 16.266 13.875 1 87.31 127 ALA A C 1
ATOM 1073 O O . ALA A 1 127 ? 13.305 15.578 13.117 1 87.31 127 ALA A O 1
ATOM 1074 N N . GLY A 1 128 ? 13.031 17.438 14.344 1 88.38 128 GLY A N 1
ATOM 1075 C CA . GLY A 1 128 ? 14.391 17.906 14.148 1 88.38 128 GLY A CA 1
ATOM 1076 C C . GLY A 1 128 ? 14.609 18.562 12.797 1 88.38 128 GLY A C 1
ATOM 1077 O O . GLY A 1 128 ? 15.742 18.688 12.336 1 88.38 128 GLY A O 1
ATOM 1078 N N . ILE A 1 129 ? 13.586 18.969 12.188 1 90.12 129 ILE A N 1
ATOM 1079 C CA . ILE A 1 129 ? 13.656 19.516 10.836 1 90.12 129 ILE A CA 1
ATOM 1080 C C . ILE A 1 129 ? 14.008 21 10.914 1 90.12 129 ILE A C 1
ATOM 1082 O O . ILE A 1 129 ? 14.719 21.531 10.047 1 90.12 129 ILE A O 1
ATOM 1086 N N . THR A 1 130 ? 13.453 21.688 11.914 1 91.62 130 THR A N 1
ATOM 1087 C CA . THR A 1 130 ? 13.672 23.109 12.117 1 91.62 130 THR A CA 1
ATOM 1088 C C . THR A 1 130 ? 13.773 23.438 13.602 1 91.62 130 THR A C 1
ATOM 1090 O O . THR A 1 130 ? 13.453 22.594 14.453 1 91.62 130 THR A O 1
ATOM 1093 N N . ASN A 1 131 ? 14.211 24.609 13.875 1 91.81 131 ASN A N 1
ATOM 1094 C CA . ASN A 1 131 ? 14.383 25.016 15.266 1 91.81 131 ASN A CA 1
ATOM 1095 C C . ASN A 1 131 ? 13.297 25.984 15.719 1 91.81 131 ASN A C 1
ATOM 1097 O O . ASN A 1 131 ? 13.281 26.406 16.875 1 91.81 131 ASN A O 1
ATOM 1101 N N . SER A 1 132 ? 12.461 26.328 14.766 1 94.69 132 SER A N 1
ATOM 1102 C CA . SER A 1 132 ? 11.375 27.25 15.094 1 94.69 132 SER A CA 1
ATOM 1103 C C . SER A 1 132 ? 10.117 26.922 14.297 1 94.69 132 SER A C 1
ATOM 1105 O O . SER A 1 132 ? 10.195 26.375 13.195 1 94.69 132 SER A O 1
ATOM 1107 N N . VAL A 1 133 ? 8.977 27.328 14.867 1 96.5 133 VAL A N 1
ATOM 1108 C CA . VAL A 1 133 ? 7.703 27.078 14.203 1 96.5 133 VAL A CA 1
ATOM 1109 C C . VAL A 1 133 ? 7.637 27.859 12.898 1 96.5 133 VAL A C 1
ATOM 1111 O O . VAL A 1 133 ? 7.098 27.375 11.898 1 96.5 133 VAL A O 1
ATOM 1114 N N . ALA A 1 134 ? 8.18 29.031 12.875 1 96 134 ALA A N 1
ATOM 1115 C CA . ALA A 1 134 ? 8.164 29.906 11.703 1 96 134 ALA A CA 1
ATOM 1116 C C . ALA A 1 134 ? 9.102 29.391 10.617 1 96 134 ALA A C 1
ATOM 1118 O O . ALA A 1 134 ? 8.977 29.781 9.453 1 96 134 ALA A O 1
ATOM 1119 N N . GLY A 1 135 ? 9.984 28.531 10.945 1 95.56 135 GLY A N 1
ATOM 1120 C CA . GLY A 1 135 ? 11.031 28.094 10.031 1 95.56 135 GLY A CA 1
ATOM 1121 C C . GLY A 1 135 ? 10.578 27 9.094 1 95.56 135 GLY A C 1
ATOM 1122 O O . GLY A 1 135 ? 11.328 26.578 8.211 1 95.56 135 GLY A O 1
ATOM 1123 N N . TYR A 1 136 ? 9.406 26.547 9.227 1 96.44 136 TYR A N 1
ATOM 1124 C CA . TYR A 1 136 ? 8.93 25.453 8.391 1 96.44 136 TYR A CA 1
ATOM 1125 C C . TYR A 1 136 ? 7.816 25.922 7.457 1 96.44 136 TYR A C 1
ATOM 1127 O O . TYR A 1 136 ? 6.73 26.297 7.914 1 96.44 136 TYR A O 1
ATOM 1135 N N . ARG A 1 137 ? 7.961 25.781 6.219 1 95.56 137 ARG A N 1
ATOM 1136 C CA . ARG A 1 137 ? 7.137 26.391 5.184 1 95.56 137 ARG A CA 1
ATOM 1137 C C . ARG A 1 137 ? 5.812 25.656 5.027 1 95.56 137 ARG A C 1
ATOM 1139 O O . ARG A 1 137 ? 4.793 26.266 4.695 1 95.56 137 ARG A O 1
ATOM 1146 N N . TRP A 1 138 ? 5.816 24.359 5.262 1 97.62 138 TRP A N 1
ATOM 1147 C CA . TRP A 1 138 ? 4.656 23.547 4.898 1 97.62 138 TRP A CA 1
ATOM 1148 C C . TRP A 1 138 ? 3.775 23.281 6.117 1 97.62 138 TRP A C 1
ATOM 1150 O O . TRP A 1 138 ? 3.285 22.172 6.305 1 97.62 138 TRP A O 1
ATOM 1160 N N . SER A 1 139 ? 3.648 24.266 6.934 1 97.94 139 SER A N 1
ATOM 1161 C CA . SER A 1 139 ? 2.711 24.297 8.055 1 97.94 139 SER A CA 1
ATOM 1162 C C . SER A 1 139 ? 1.804 25.531 7.973 1 97.94 139 SER A C 1
ATOM 1164 O O . SER A 1 139 ? 2.141 26.516 7.316 1 97.94 139 SER A O 1
ATOM 1166 N N . SER A 1 140 ? 0.716 25.484 8.688 1 98.44 140 SER A N 1
ATOM 1167 C CA . SER A 1 140 ? -0.288 26.531 8.609 1 98.44 140 SER A CA 1
ATOM 1168 C C . SER A 1 140 ? 0.054 27.688 9.539 1 98.44 140 SER A C 1
ATOM 1170 O O . SER A 1 140 ? -0.69 28.672 9.609 1 98.44 140 SER A O 1
ATOM 1172 N N . TYR A 1 141 ? 1.187 27.672 10.227 1 98.12 141 TYR A N 1
ATOM 1173 C CA . TYR A 1 141 ? 1.567 28.703 11.18 1 98.12 141 TYR A CA 1
ATOM 1174 C C . TYR A 1 141 ? 1.57 30.078 10.523 1 98.12 141 TYR A C 1
ATOM 1176 O O . TYR A 1 141 ? 1.013 31.031 11.062 1 98.12 141 TYR A O 1
ATOM 1184 N N . HIS A 1 142 ? 2.131 30.156 9.375 1 97.06 142 HIS A N 1
ATOM 1185 C CA . HIS A 1 142 ? 2.316 31.438 8.711 1 97.06 142 HIS A CA 1
ATOM 1186 C C . HIS A 1 142 ? 0.976 32.062 8.32 1 97.06 142 HIS A C 1
ATOM 1188 O O . HIS A 1 142 ? 0.874 33.281 8.156 1 97.06 142 HIS A O 1
ATOM 1194 N N . GLU A 1 143 ? -0.025 31.25 8.172 1 97.5 143 GLU A N 1
ATOM 1195 C CA . GLU A 1 143 ? -1.331 31.781 7.789 1 97.5 143 GLU A CA 1
ATOM 1196 C C . GLU A 1 143 ? -1.984 32.531 8.945 1 97.5 143 GLU A C 1
ATOM 1198 O O . GLU A 1 143 ? -2.863 33.375 8.734 1 97.5 143 GLU A O 1
ATOM 1203 N N . TYR A 1 144 ? -1.591 32.25 10.156 1 97.94 144 TYR A N 1
ATOM 1204 C CA . TYR A 1 144 ? -2.096 32.969 11.328 1 97.94 144 TYR A CA 1
ATOM 1205 C C . TYR A 1 144 ? -1.368 34.281 11.531 1 97.94 144 TYR A C 1
ATOM 1207 O O . TYR A 1 144 ? -1.943 35.25 12.055 1 97.94 144 TYR A O 1
ATOM 1215 N N . ILE A 1 145 ? -0.161 34.312 11.141 1 95.62 145 ILE A N 1
ATOM 1216 C CA . ILE A 1 145 ? 0.695 35.438 11.477 1 95.62 145 ILE A CA 1
ATOM 1217 C C . ILE A 1 145 ? 0.76 36.406 10.297 1 95.62 145 ILE A C 1
ATOM 1219 O O . ILE A 1 145 ? 0.754 37.625 10.484 1 95.62 145 ILE A O 1
ATOM 1223 N N . HIS A 1 146 ? 0.826 35.875 9.094 1 93.44 146 HIS A N 1
ATOM 1224 C CA . HIS A 1 146 ? 1.009 36.719 7.914 1 93.44 146 HIS A CA 1
ATOM 1225 C C . HIS A 1 146 ? -0.257 36.75 7.062 1 93.44 146 HIS A C 1
ATOM 1227 O O . HIS A 1 146 ? -1.295 37.25 7.508 1 93.44 146 HIS A O 1
ATOM 1233 N N . LYS A 1 147 ? -0.262 36.031 5.949 1 92.38 147 LYS A N 1
ATOM 1234 C CA . LYS A 1 147 ? -1.39 36.094 5.023 1 92.38 147 LYS A CA 1
ATOM 1235 C C . LYS A 1 147 ? -2.209 34.781 5.074 1 92.38 147 LYS A C 1
ATOM 1237 O O . LYS A 1 147 ? -1.679 33.719 4.855 1 92.38 147 LYS A O 1
ATOM 1242 N N . GLN A 1 148 ? -3.467 35.062 5.402 1 93.75 148 GLN A N 1
ATOM 1243 C CA . GLN A 1 148 ? -4.406 33.938 5.414 1 93.75 148 GLN A CA 1
ATOM 1244 C C . GLN A 1 148 ? -4.621 33.406 4.008 1 93.75 148 GLN A C 1
ATOM 1246 O O . GLN A 1 148 ? -4.707 34.156 3.041 1 93.75 148 GLN A O 1
ATOM 1251 N N . ASN A 1 149 ? -4.715 32.125 3.914 1 95.19 149 ASN A N 1
ATOM 1252 C CA . ASN A 1 149 ? -4.984 31.438 2.652 1 95.19 149 ASN A CA 1
ATOM 1253 C C . ASN A 1 149 ? -6.141 30.453 2.781 1 95.19 149 ASN A C 1
ATOM 1255 O O . ASN A 1 149 ? -7.305 30.844 2.654 1 95.19 149 ASN A O 1
ATOM 1259 N N . ILE A 1 150 ? -5.91 29.203 3.244 1 97.38 150 ILE A N 1
ATOM 1260 C CA . ILE A 1 150 ? -6.984 28.219 3.281 1 97.38 150 ILE A CA 1
ATOM 1261 C C . ILE A 1 150 ? -7.426 28 4.727 1 97.38 150 ILE A C 1
ATOM 1263 O O . ILE A 1 150 ? -8.461 27.375 4.973 1 97.38 150 ILE A O 1
ATOM 1267 N N . ILE A 1 151 ? -6.754 28.547 5.734 1 98.56 151 ILE A N 1
ATOM 1268 C CA . ILE A 1 151 ? -7.02 28.281 7.145 1 98.56 151 ILE A CA 1
ATOM 1269 C C . ILE A 1 151 ? -8.141 29.203 7.637 1 98.56 151 ILE A C 1
ATOM 1271 O O . ILE A 1 151 ? -8.164 30.391 7.316 1 98.56 151 ILE A O 1
ATOM 1275 N N . ASP A 1 152 ? -9.039 28.672 8.375 1 98.31 152 ASP A N 1
ATOM 1276 C CA . ASP A 1 152 ? -10.039 29.438 9.102 1 98.31 152 ASP A CA 1
ATOM 1277 C C . ASP A 1 152 ? -9.5 29.906 10.445 1 98.31 152 ASP A C 1
ATOM 1279 O O . ASP A 1 152 ? -9.695 29.25 11.469 1 98.31 152 ASP A O 1
ATOM 1283 N N . THR A 1 153 ? -9.023 31.156 10.461 1 98.06 153 THR A N 1
ATOM 1284 C CA . THR A 1 153 ? -8.195 31.594 11.578 1 98.06 153 THR A CA 1
ATOM 1285 C C . THR A 1 153 ? -9.055 32.219 12.672 1 98.06 153 THR A C 1
ATOM 1287 O O . THR A 1 153 ? -8.617 32.344 13.82 1 98.06 153 THR A O 1
ATOM 1290 N N . GLU A 1 154 ? -10.25 32.625 12.367 1 96.88 154 GLU A N 1
ATOM 1291 C CA . GLU A 1 154 ? -11.047 33.469 13.234 1 96.88 154 GLU A CA 1
ATOM 1292 C C . GLU A 1 154 ? -11.336 32.781 14.57 1 96.88 154 GLU A C 1
ATOM 1294 O O . GLU A 1 154 ? -11.109 33.375 15.633 1 96.88 154 GLU A O 1
ATOM 1299 N N . LEU A 1 155 ? -11.82 31.578 14.484 1 97 155 LEU A N 1
ATOM 1300 C CA . LEU A 1 155 ? -12.188 30.859 15.695 1 97 155 LEU A CA 1
ATOM 1301 C C . LEU A 1 155 ? -11.008 30.75 16.656 1 97 155 LEU A C 1
ATOM 1303 O O . LEU A 1 155 ? -11.148 31.016 17.844 1 97 155 LEU A O 1
ATOM 1307 N N . ILE A 1 156 ? -9.859 30.422 16.172 1 98.5 156 ILE A N 1
ATOM 1308 C CA . ILE A 1 156 ? -8.672 30.203 16.984 1 98.5 156 ILE A CA 1
ATOM 1309 C C . ILE A 1 156 ? -8.195 31.531 17.562 1 98.5 156 ILE A C 1
ATOM 1311 O O . ILE A 1 156 ? -7.949 31.625 18.766 1 98.5 156 ILE A O 1
ATOM 1315 N N . LEU A 1 157 ? -8.094 32.562 16.734 1 98.12 157 LEU A N 1
ATOM 1316 C CA . LEU A 1 157 ? -7.57 33.844 17.188 1 98.12 157 LEU A CA 1
ATOM 1317 C C . LEU A 1 157 ? -8.477 34.469 18.25 1 98.12 157 LEU A C 1
ATOM 1319 O O . LEU A 1 157 ? -8 35.094 19.172 1 98.12 157 LEU A O 1
ATOM 1323 N N . GLU A 1 158 ? -9.789 34.219 18.109 1 97.56 158 GLU A N 1
ATOM 1324 C CA . GLU A 1 158 ? -10.75 34.75 19.078 1 97.56 158 GLU A CA 1
ATOM 1325 C C . GLU A 1 158 ? -10.547 34.156 20.453 1 97.56 158 GLU A C 1
ATOM 1327 O O . GLU A 1 158 ? -10.938 34.75 21.469 1 97.56 158 GLU A O 1
ATOM 1332 N N . LEU A 1 159 ? -9.984 32.969 20.5 1 97.75 159 LEU A N 1
ATOM 1333 C CA . LEU A 1 159 ? -9.727 32.312 21.781 1 97.75 159 LEU A CA 1
ATOM 1334 C C . LEU A 1 159 ? -8.594 33 22.531 1 97.75 159 LEU A C 1
ATOM 1336 O O . LEU A 1 159 ? -8.445 32.812 23.75 1 97.75 159 LEU A O 1
ATOM 1340 N N . PHE A 1 160 ? -7.793 33.781 21.875 1 97.62 160 PHE A N 1
ATOM 1341 C CA . PHE A 1 160 ? -6.641 34.438 22.5 1 97.62 160 PHE A CA 1
ATOM 1342 C C . PHE A 1 160 ? -6.984 35.844 22.906 1 97.62 160 PHE A C 1
ATOM 1344 O O . PHE A 1 160 ? -6.598 36.281 23.984 1 97.62 160 PHE A O 1
ATOM 1351 N N . ALA A 1 161 ? -7.676 36.594 21.969 1 97.31 161 ALA A N 1
ATOM 1352 C CA . ALA A 1 161 ? -8.062 37.969 22.281 1 97.31 161 ALA A CA 1
ATOM 1353 C C . ALA A 1 161 ? -9.125 38.469 21.297 1 97.31 161 ALA A C 1
ATOM 1355 O O . ALA A 1 161 ? -9.258 37.938 20.188 1 97.31 161 ALA A O 1
ATOM 1356 N N . THR A 1 162 ? -9.789 39.5 21.703 1 95.69 162 THR A N 1
ATOM 1357 C CA . THR A 1 162 ? -10.82 40.125 20.875 1 95.69 162 THR A CA 1
ATOM 1358 C C . THR A 1 162 ? -10.188 40.969 19.781 1 95.69 162 THR A C 1
ATOM 1360 O O . THR A 1 162 ? -10.633 40.969 18.625 1 95.69 162 THR A O 1
ATOM 1363 N N . GLU A 1 163 ? -9.195 41.656 20.188 1 96.19 163 GLU A N 1
ATOM 1364 C CA . GLU A 1 163 ? -8.484 42.5 19.219 1 96.19 163 GLU A CA 1
ATOM 1365 C C . GLU A 1 163 ? -7.496 41.688 18.406 1 96.19 163 GLU A C 1
ATOM 1367 O O . GLU A 1 163 ? -6.602 41.062 18.953 1 96.19 163 GLU A O 1
ATOM 1372 N N . LYS A 1 164 ? -7.52 41.781 17.188 1 94.5 164 LYS A N 1
ATOM 1373 C CA . LYS A 1 164 ? -6.801 40.906 16.25 1 94.5 164 LYS A CA 1
ATOM 1374 C C . LYS A 1 164 ? -5.293 41 16.469 1 94.5 164 LYS A C 1
ATOM 1376 O O . LYS A 1 164 ? -4.605 39.969 16.484 1 94.5 164 LYS A O 1
ATOM 1381 N N . GLN A 1 165 ? -4.805 42.188 16.578 1 95.31 165 GLN A N 1
ATOM 1382 C CA . GLN A 1 165 ? -3.363 42.344 16.719 1 95.31 165 GLN A CA 1
ATOM 1383 C C . GLN A 1 165 ? -2.857 41.719 18 1 95.31 165 GLN A C 1
ATOM 1385 O O . GLN A 1 165 ? -1.79 41.094 18.031 1 95.31 165 GLN A O 1
ATOM 1390 N N . ILE A 1 166 ? -3.615 41.906 19 1 97.25 166 ILE A N 1
ATOM 1391 C CA . ILE A 1 166 ? -3.266 41.312 20.297 1 97.25 166 ILE A CA 1
ATOM 1392 C C . ILE A 1 166 ? -3.377 39.781 20.203 1 97.25 166 ILE A C 1
ATOM 1394 O O . ILE A 1 166 ? -2.518 39.062 20.719 1 97.25 166 ILE A O 1
ATOM 1398 N N . ALA A 1 167 ? -4.438 39.312 19.562 1 97.75 167 ALA A N 1
ATOM 1399 C CA . ALA A 1 167 ? -4.664 37.875 19.391 1 97.75 167 ALA A CA 1
ATOM 1400 C C . ALA A 1 167 ? -3.482 37.219 18.672 1 97.75 167 ALA A C 1
ATOM 1402 O O . ALA A 1 167 ? -3.014 36.156 19.094 1 97.75 167 ALA A O 1
ATOM 1403 N N . LYS A 1 168 ? -2.98 37.875 17.641 1 97.62 168 LYS A N 1
ATOM 1404 C CA . LYS A 1 168 ? -1.857 37.344 16.875 1 97.62 168 LYS A CA 1
ATOM 1405 C C . LYS A 1 168 ? -0.597 37.25 17.734 1 97.62 168 LYS A C 1
ATOM 1407 O O . LYS A 1 168 ? 0.141 36.25 17.656 1 97.62 168 LYS A O 1
ATOM 1412 N N . LYS A 1 169 ? -0.383 38.25 18.469 1 97.12 169 LYS A N 1
ATOM 1413 C CA . LYS A 1 169 ? 0.794 38.281 19.328 1 97.12 169 LYS A CA 1
ATOM 1414 C C . LYS A 1 169 ? 0.738 37.156 20.375 1 97.12 169 LYS A C 1
ATOM 1416 O O . LYS A 1 169 ? 1.739 36.5 20.625 1 97.12 169 LYS A O 1
ATOM 1421 N N . GLU A 1 170 ? -0.41 37.031 20.984 1 98.06 170 GLU A N 1
ATOM 1422 C CA . GLU A 1 170 ? -0.585 35.969 21.984 1 98.06 170 GLU A CA 1
ATOM 1423 C C . GLU A 1 170 ? -0.487 34.594 21.344 1 98.06 170 GLU A C 1
ATOM 1425 O O . GLU A 1 170 ? 0.043 33.656 21.953 1 98.06 170 GLU A O 1
ATOM 1430 N N . PHE A 1 171 ? -1.037 34.5 20.188 1 98.38 171 PHE A N 1
ATOM 1431 C CA . PHE A 1 171 ? -0.949 33.25 19.422 1 98.38 171 PHE A CA 1
ATOM 1432 C C . PHE A 1 171 ? 0.505 32.875 19.156 1 98.38 171 PHE A C 1
ATOM 1434 O O . PHE A 1 171 ? 0.909 31.75 19.406 1 98.38 171 PHE A O 1
ATOM 1441 N N . GLU A 1 172 ? 1.269 33.781 18.656 1 97.75 172 GLU A N 1
ATOM 1442 C CA . GLU A 1 172 ? 2.684 33.562 18.375 1 97.75 172 GLU A CA 1
ATOM 1443 C C . GLU A 1 172 ? 3.438 33.094 19.609 1 97.75 172 GLU A C 1
ATOM 1445 O O . GLU A 1 172 ? 4.242 32.188 19.547 1 97.75 172 GLU A O 1
ATOM 1450 N N . LYS A 1 173 ? 3.18 33.781 20.656 1 97.31 173 LYS A N 1
ATOM 1451 C CA . LYS A 1 173 ? 3.814 33.406 21.922 1 97.31 173 LYS A CA 1
ATOM 1452 C C . LYS A 1 173 ? 3.467 31.984 22.312 1 97.31 173 LYS A C 1
ATOM 1454 O O . LYS A 1 173 ? 4.348 31.203 22.688 1 97.31 173 LYS A O 1
ATOM 1459 N N . TYR A 1 174 ? 2.223 31.672 22.234 1 97.75 174 TYR A N 1
ATOM 1460 C CA . TYR A 1 174 ? 1.737 30.359 22.625 1 97.75 174 TYR A CA 1
ATOM 1461 C C . TYR A 1 174 ? 2.348 29.266 21.75 1 97.75 174 TYR A C 1
ATOM 1463 O O . TYR A 1 174 ? 2.756 28.219 22.25 1 97.75 174 TYR A O 1
ATOM 1471 N N . MET A 1 175 ? 2.418 29.484 20.453 1 97.25 175 MET A N 1
ATOM 1472 C CA . MET A 1 175 ? 2.908 28.5 19.484 1 97.25 175 MET A CA 1
ATOM 1473 C C . MET A 1 175 ? 4.395 28.219 19.703 1 97.25 175 MET A C 1
ATOM 1475 O O . MET A 1 175 ? 4.891 27.156 19.344 1 97.25 175 MET A O 1
ATOM 1479 N N . ASN A 1 176 ? 5.082 29.141 20.25 1 95.5 176 ASN A N 1
ATOM 1480 C CA . ASN A 1 176 ? 6.527 29.016 20.406 1 95.5 176 ASN A CA 1
ATOM 1481 C C . ASN A 1 176 ? 6.906 28.5 21.797 1 95.5 176 ASN A C 1
ATOM 1483 O O . ASN A 1 176 ? 8.078 28.25 22.062 1 95.5 176 ASN A O 1
ATOM 1487 N N . GLU A 1 177 ? 5.973 28.297 22.594 1 95.19 177 GLU A N 1
ATOM 1488 C CA . GLU A 1 177 ? 6.234 27.812 23.953 1 95.19 177 GLU A CA 1
ATOM 1489 C C . GLU A 1 177 ? 6.676 26.344 23.938 1 95.19 177 GLU A C 1
ATOM 1491 O O . GLU A 1 177 ? 6.051 25.516 23.281 1 95.19 177 GLU A O 1
ATOM 1496 N N . LYS A 1 178 ? 7.707 26.047 24.641 1 90.38 178 LYS A N 1
ATOM 1497 C CA . LYS A 1 178 ? 8.117 24.656 24.812 1 90.38 178 LYS A CA 1
ATOM 1498 C C . LYS A 1 178 ? 7.102 23.891 25.672 1 90.38 178 LYS A C 1
ATOM 1500 O O . LYS A 1 178 ? 6.574 24.422 26.641 1 90.38 178 LYS A O 1
ATOM 1505 N N . ASN A 1 179 ? 6.863 22.781 25.25 1 88.44 179 ASN A N 1
ATOM 1506 C CA . ASN A 1 179 ? 5.863 21.984 25.938 1 88.44 179 ASN A CA 1
ATOM 1507 C C . ASN A 1 179 ? 6.133 20.484 25.781 1 88.44 179 ASN A C 1
ATOM 1509 O O . ASN A 1 179 ? 7.062 20.078 25.078 1 88.44 179 ASN A O 1
ATOM 1513 N N . LYS A 1 180 ? 5.316 19.609 26.484 1 85.69 180 LYS A N 1
ATOM 1514 C CA . LYS A 1 180 ? 5.359 18.156 26.391 1 85.69 180 LYS A CA 1
ATOM 1515 C C . LYS A 1 180 ? 4.012 17.594 25.953 1 85.69 180 LYS A C 1
ATOM 1517 O O . LYS A 1 180 ? 3.576 16.547 26.438 1 85.69 180 LYS A O 1
ATOM 1522 N N . ASP A 1 181 ? 3.285 18.422 25.141 1 85.62 181 ASP A N 1
ATOM 1523 C CA . ASP A 1 181 ? 1.963 18.016 24.672 1 85.62 181 ASP A CA 1
ATOM 1524 C C . ASP A 1 181 ? 2.008 16.641 24.016 1 85.62 181 ASP A C 1
ATOM 1526 O O . ASP A 1 181 ? 2.959 16.312 23.312 1 85.62 181 ASP A O 1
ATOM 1530 N N . GLU A 1 182 ? 1.12 15.789 24.359 1 85.69 182 GLU A N 1
ATOM 1531 C CA . GLU A 1 182 ? 0.937 14.5 23.719 1 85.69 182 GLU A CA 1
ATOM 1532 C C . GLU A 1 182 ? -0.369 14.461 22.922 1 85.69 182 GLU A C 1
ATOM 1534 O O . GLU A 1 182 ? -1.45 14.625 23.5 1 85.69 182 GLU A O 1
ATOM 1539 N N . CYS A 1 183 ? -0.236 14.352 21.641 1 91.19 183 CYS A N 1
ATOM 1540 C CA . CYS A 1 183 ? -1.382 14.281 20.734 1 91.19 183 CYS A CA 1
ATOM 1541 C C . CYS A 1 183 ? -1.29 13.055 19.844 1 91.19 183 CYS A C 1
ATOM 1543 O O . CYS A 1 183 ? -0.411 12.211 20.016 1 91.19 183 CYS A O 1
ATOM 1545 N N . LEU A 1 184 ? -2.271 12.883 19.047 1 85.12 184 LEU A N 1
ATOM 1546 C CA . LEU A 1 184 ? -2.328 11.766 18.109 1 85.12 184 LEU A CA 1
ATOM 1547 C C . LEU A 1 184 ? -1.025 11.641 17.328 1 85.12 184 LEU A C 1
ATOM 1549 O O . LEU A 1 184 ? -0.527 12.633 16.797 1 85.12 184 LEU A O 1
ATOM 1553 N N . GLU A 1 185 ? -0.391 10.539 17.422 1 86.25 185 GLU A N 1
ATOM 1554 C CA . GLU A 1 185 ? 0.812 10.234 16.656 1 86.25 185 GLU A CA 1
ATOM 1555 C C . GLU A 1 185 ? 0.86 8.758 16.266 1 86.25 185 GLU A C 1
ATOM 1557 O O . GLU A 1 185 ? 0.214 7.922 16.906 1 86.25 185 GLU A O 1
ATOM 1562 N N . TYR A 1 186 ? 1.562 8.492 15.156 1 79.19 186 TYR A N 1
ATOM 1563 C CA . TYR A 1 186 ? 1.824 7.082 14.867 1 79.19 186 TYR A CA 1
ATOM 1564 C C . TYR A 1 186 ? 2.84 6.504 15.844 1 79.19 186 TYR A C 1
ATOM 1566 O O . TYR A 1 186 ? 3.807 7.176 16.219 1 79.19 186 TYR A O 1
ATOM 1574 N N . GLU A 1 187 ? 2.498 5.441 16.375 1 67.06 187 GLU A N 1
ATOM 1575 C CA . GLU A 1 187 ? 3.494 4.766 17.203 1 67.06 187 GLU A CA 1
ATOM 1576 C C . GLU A 1 187 ? 4.676 4.285 16.359 1 67.06 187 GLU A C 1
ATOM 1578 O O . GLU A 1 187 ? 4.488 3.719 15.281 1 67.06 187 GLU A O 1
ATOM 1583 N N . GLU A 1 188 ? 5.781 4.98 16.531 1 58.25 188 GLU A N 1
ATOM 1584 C CA . GLU A 1 188 ? 6.973 4.504 15.836 1 58.25 188 GLU A CA 1
ATOM 1585 C C . GLU A 1 188 ? 7.316 3.072 16.25 1 58.25 188 GLU A C 1
ATOM 1587 O O . GLU A 1 188 ? 7.836 2.842 17.344 1 58.25 188 GLU A O 1
ATOM 1592 N N . ARG A 1 189 ? 6.434 2.268 16.047 1 52.38 189 ARG A N 1
ATOM 1593 C CA . ARG A 1 189 ? 6.789 0.915 16.453 1 52.38 189 ARG A CA 1
ATOM 1594 C C . ARG A 1 189 ? 7.902 0.346 15.586 1 52.38 189 ARG A C 1
ATOM 1596 O O . ARG A 1 189 ? 7.777 0.297 14.359 1 52.38 189 ARG A O 1
ATOM 1603 N N . HIS A 1 190 ? 9.109 0.815 15.812 1 54.53 190 HIS A N 1
ATOM 1604 C CA . HIS A 1 190 ? 10.164 0.017 15.211 1 54.53 190 HIS A CA 1
ATOM 1605 C C . HIS A 1 190 ? 10.141 -1.419 15.727 1 54.53 190 HIS A C 1
ATOM 1607 O O . HIS A 1 190 ? 10.188 -1.65 16.938 1 54.53 190 HIS A O 1
ATOM 1613 N N . ARG A 1 191 ? 9.57 -2.176 14.93 1 55.25 191 ARG A N 1
ATOM 1614 C CA . ARG A 1 191 ? 9.617 -3.553 15.414 1 55.25 191 ARG A CA 1
ATOM 1615 C C . ARG A 1 191 ? 11.039 -4.105 15.352 1 55.25 191 ARG A C 1
ATOM 1617 O O . ARG A 1 191 ? 11.695 -4.031 14.312 1 55.25 191 ARG A O 1
ATOM 1624 N N . ILE A 1 192 ? 11.664 -4.176 16.422 1 67.69 192 ILE A N 1
ATOM 1625 C CA . ILE A 1 192 ? 12.945 -4.867 16.516 1 67.69 192 ILE A CA 1
ATOM 1626 C C . ILE A 1 192 ? 12.75 -6.352 16.219 1 67.69 192 ILE A C 1
ATOM 1628 O O . ILE A 1 192 ? 11.875 -7.004 16.781 1 67.69 192 ILE A O 1
ATOM 1632 N N . THR A 1 193 ? 13.359 -6.781 15.078 1 70.12 193 THR A N 1
ATOM 1633 C CA . THR A 1 193 ? 13.234 -8.18 14.688 1 70.12 193 THR A CA 1
ATOM 1634 C C . THR A 1 193 ? 13.773 -9.102 15.781 1 70.12 193 THR A C 1
ATOM 1636 O O . THR A 1 193 ? 14.523 -8.656 16.656 1 70.12 193 THR A O 1
ATOM 1639 N N . ASP A 1 194 ? 13.266 -10.32 15.602 1 73.75 194 ASP A N 1
ATOM 1640 C CA . ASP A 1 194 ? 13.805 -11.305 16.531 1 73.75 194 ASP A CA 1
ATOM 1641 C C . ASP A 1 194 ? 15.328 -11.367 16.453 1 73.75 194 ASP A C 1
ATOM 1643 O O . ASP A 1 194 ? 16 -11.438 17.484 1 73.75 194 ASP A O 1
ATOM 1647 N N . LYS A 1 195 ? 15.773 -11.258 15.188 1 79.19 195 LYS A N 1
ATOM 1648 C CA . LYS A 1 195 ? 17.219 -11.344 15 1 79.19 195 LYS A CA 1
ATOM 1649 C C . LYS A 1 195 ? 17.938 -10.164 15.664 1 79.19 195 LYS A C 1
ATOM 1651 O O . LYS A 1 195 ? 18.984 -10.336 16.281 1 79.19 195 LYS A O 1
ATOM 1656 N N . GLU A 1 196 ? 17.344 -9.078 15.547 1 80.25 196 GLU A N 1
ATOM 1657 C CA . GLU A 1 196 ? 17.922 -7.891 16.156 1 80.25 196 GLU A CA 1
ATOM 1658 C C . GLU A 1 196 ? 17.875 -7.977 17.688 1 80.25 196 GLU A C 1
ATOM 1660 O O . GLU A 1 196 ? 18.797 -7.539 18.359 1 80.25 196 GLU A O 1
ATOM 1665 N N . ILE A 1 197 ? 16.797 -8.469 18.141 1 83.62 197 ILE A N 1
ATOM 1666 C CA . ILE A 1 197 ? 16.672 -8.625 19.594 1 83.62 197 ILE A CA 1
ATOM 1667 C C . ILE A 1 197 ? 17.734 -9.602 20.094 1 83.62 197 ILE A C 1
ATOM 1669 O O . ILE A 1 197 ? 18.391 -9.344 21.109 1 83.62 197 ILE A O 1
ATOM 1673 N N . ILE A 1 198 ? 17.953 -10.641 19.312 1 85.5 198 ILE A N 1
ATOM 1674 C CA . ILE A 1 198 ? 18.953 -11.648 19.656 1 85.5 198 ILE A CA 1
ATOM 1675 C C . ILE A 1 198 ? 20.344 -11.023 19.656 1 85.5 198 ILE A C 1
ATOM 1677 O O . ILE A 1 198 ? 21.125 -11.227 20.578 1 85.5 198 ILE A O 1
ATOM 1681 N N . LYS A 1 199 ? 20.547 -10.266 18.609 1 86.81 199 LYS A N 1
ATOM 1682 C CA . LYS A 1 199 ? 21.828 -9.578 18.531 1 86.81 199 LYS A CA 1
ATOM 1683 C C . LYS A 1 199 ? 22.016 -8.609 19.688 1 86.81 199 LYS A C 1
ATOM 1685 O O . LYS A 1 199 ? 23.094 -8.523 20.266 1 86.81 199 LYS A O 1
ATOM 1690 N N . LEU A 1 200 ? 20.984 -7.992 19.953 1 87 200 LEU A N 1
ATOM 1691 C CA . LEU A 1 200 ? 21 -7.043 21.062 1 87 200 LEU A CA 1
ATOM 1692 C C . LEU A 1 200 ? 21.312 -7.754 22.375 1 87 200 LEU A C 1
ATOM 1694 O O . LEU A 1 200 ? 22.125 -7.273 23.172 1 87 200 LEU A O 1
ATOM 1698 N N . ILE A 1 201 ? 20.688 -8.852 22.656 1 88.31 201 ILE A N 1
ATOM 1699 C CA . ILE A 1 201 ? 20.875 -9.625 23.875 1 88.31 201 ILE A CA 1
ATOM 1700 C C . ILE A 1 201 ? 22.328 -10.125 23.938 1 88.31 201 ILE A C 1
ATOM 1702 O O . ILE A 1 201 ? 22.969 -10.039 24.984 1 88.31 201 ILE A O 1
ATOM 1706 N N . GLU A 1 202 ? 22.844 -10.523 22.766 1 89.38 202 GLU A N 1
ATOM 1707 C CA . GLU A 1 202 ? 24.203 -11.023 22.703 1 89.38 202 GLU A CA 1
ATOM 1708 C C . GLU A 1 202 ? 25.219 -9.906 22.922 1 89.38 202 GLU A C 1
ATOM 1710 O O . GLU A 1 202 ? 26.188 -10.086 23.672 1 89.38 202 GLU A O 1
ATOM 1715 N N . GLU A 1 203 ? 25.016 -8.852 22.312 1 88.88 203 GLU A N 1
ATOM 1716 C CA . GLU A 1 203 ? 25.969 -7.746 22.375 1 88.88 203 GLU A CA 1
ATOM 1717 C C . GLU A 1 203 ? 25.906 -7.035 23.719 1 88.88 203 GLU A C 1
ATOM 1719 O O . GLU A 1 203 ? 26.953 -6.691 24.281 1 88.88 203 GLU A O 1
ATOM 1724 N N . GLU A 1 204 ? 24.766 -6.852 24.188 1 88.75 204 GLU A N 1
ATOM 1725 C CA . GLU A 1 204 ? 24.609 -6.031 25.375 1 88.75 204 GLU A CA 1
ATOM 1726 C C . GLU A 1 204 ? 24.734 -6.871 26.641 1 88.75 204 GLU A C 1
ATOM 1728 O O . GLU A 1 204 ? 25.234 -6.387 27.672 1 88.75 204 GLU A O 1
ATOM 1733 N N . TYR A 1 205 ? 24.312 -8.102 26.578 1 88.75 205 TYR A N 1
ATOM 1734 C CA . TYR A 1 205 ? 24.266 -8.883 27.812 1 88.75 205 TYR A CA 1
ATOM 1735 C C . TYR A 1 205 ? 25.141 -10.125 27.703 1 88.75 205 TYR A C 1
ATOM 1737 O O . TYR A 1 205 ? 25.297 -10.867 28.672 1 88.75 205 TYR A O 1
ATOM 1745 N N . GLY A 1 206 ? 25.672 -10.375 26.484 1 86.25 206 GLY A N 1
ATOM 1746 C CA . GLY A 1 206 ? 26.609 -11.469 26.297 1 86.25 206 GLY A CA 1
ATOM 1747 C C . GLY A 1 206 ? 25.938 -12.828 26.297 1 86.25 206 GLY A C 1
ATOM 1748 O O . GLY A 1 206 ? 26.578 -13.844 26.609 1 86.25 206 GLY A O 1
ATOM 1749 N N . VAL A 1 207 ? 24.688 -12.867 26.125 1 86.62 207 VAL A N 1
ATOM 1750 C CA . VAL A 1 207 ? 23.938 -14.125 26.141 1 86.62 207 VAL A CA 1
ATOM 1751 C C . VAL A 1 207 ? 23.688 -14.594 24.703 1 86.62 207 VAL A C 1
ATOM 1753 O O . VAL A 1 207 ? 23.062 -13.883 23.922 1 86.62 207 VAL A O 1
ATOM 1756 N N . LYS A 1 208 ? 24.219 -15.766 24.328 1 79.31 208 LYS A N 1
ATOM 1757 C CA . LYS A 1 208 ? 24.031 -16.328 23 1 79.31 208 LYS A CA 1
ATOM 1758 C C . LYS A 1 208 ? 22.594 -16.844 22.812 1 79.31 208 LYS A C 1
ATOM 1760 O O . LYS A 1 208 ? 21.922 -17.172 23.797 1 79.31 208 LYS A O 1
ATOM 1765 N N . LYS A 1 209 ? 22.234 -16.875 21.609 1 75.94 209 LYS A N 1
ATOM 1766 C CA . LYS A 1 209 ? 20.906 -17.375 21.266 1 75.94 209 LYS A CA 1
ATOM 1767 C C . LYS A 1 209 ? 20.688 -18.781 21.844 1 75.94 209 LYS A C 1
ATOM 1769 O O . LYS A 1 209 ? 21.562 -19.641 21.734 1 75.94 209 LYS A O 1
ATOM 1774 N N . GLY A 1 210 ? 19.594 -19.031 22.5 1 75 210 GLY A N 1
ATOM 1775 C CA . GLY A 1 210 ? 19.266 -20.344 23.047 1 75 210 GLY A CA 1
ATOM 1776 C C . GLY A 1 210 ? 19.812 -20.562 24.438 1 75 210 GLY A C 1
ATOM 1777 O O . GLY A 1 210 ? 19.484 -21.562 25.094 1 75 210 GLY A O 1
ATOM 1778 N N . LEU A 1 211 ? 20.609 -19.75 24.953 1 79.19 211 LEU A N 1
ATOM 1779 C CA . LEU A 1 211 ? 21.234 -19.953 26.266 1 79.19 211 LEU A CA 1
ATOM 1780 C C . LEU A 1 211 ? 20.594 -19.062 27.328 1 79.19 211 LEU A C 1
ATOM 1782 O O . LEU A 1 211 ? 21.062 -19 28.453 1 79.19 211 LEU A O 1
ATOM 1786 N N . PHE A 1 212 ? 19.562 -18.391 26.984 1 87.62 212 PHE A N 1
ATOM 1787 C CA . PHE A 1 212 ? 18.906 -17.484 27.906 1 87.62 212 PHE A CA 1
ATOM 1788 C C . PHE A 1 212 ? 18.375 -18.234 29.125 1 87.62 212 PHE A C 1
ATOM 1790 O O . PHE A 1 212 ? 18.375 -17.703 30.234 1 87.62 212 PHE A O 1
ATOM 1797 N N . HIS A 1 213 ? 17.969 -19.5 28.828 1 80.44 213 HIS A N 1
ATOM 1798 C CA . HIS A 1 213 ? 17.406 -20.312 29.891 1 80.44 213 HIS A CA 1
ATOM 1799 C C . HIS A 1 213 ? 18.453 -20.641 30.953 1 80.44 213 HIS A C 1
ATOM 1801 O O . HIS A 1 213 ? 18.125 -21.016 32.062 1 80.44 213 HIS A O 1
ATOM 1807 N N . LEU A 1 214 ? 19.672 -20.438 30.672 1 80.62 214 LEU A N 1
ATOM 1808 C CA . LEU A 1 214 ? 20.766 -20.766 31.594 1 80.62 214 LEU A CA 1
ATOM 1809 C C . LEU A 1 214 ? 20.984 -19.625 32.562 1 80.62 214 LEU A C 1
ATOM 1811 O O . LEU A 1 214 ? 21.672 -19.797 33.594 1 80.62 214 LEU A O 1
ATOM 1815 N N . LEU A 1 215 ? 20.453 -18.516 32.281 1 85.38 215 LEU A N 1
ATOM 1816 C CA . LEU A 1 215 ? 20.641 -17.359 33.156 1 85.38 215 LEU A CA 1
ATOM 1817 C C . LEU A 1 215 ? 19.828 -17.5 34.438 1 85.38 215 LEU A C 1
ATOM 1819 O O . LEU A 1 215 ? 18.844 -18.25 34.469 1 85.38 215 LEU A O 1
ATOM 1823 N N . GLY A 1 216 ? 20.359 -16.891 35.469 1 86.31 216 GLY A N 1
ATOM 1824 C CA . GLY A 1 216 ? 19.625 -16.828 36.75 1 86.31 216 GLY A CA 1
ATOM 1825 C C . GLY A 1 216 ? 18.344 -16.016 36.656 1 86.31 216 GLY A C 1
ATOM 1826 O O . GLY A 1 216 ? 18.203 -15.195 35.719 1 86.31 216 GLY A O 1
ATOM 1827 N N . ARG A 1 217 ? 17.453 -16.266 37.562 1 84.56 217 ARG A N 1
ATOM 1828 C CA . ARG A 1 217 ? 16.156 -15.625 37.594 1 84.56 217 ARG A CA 1
ATOM 1829 C C . ARG A 1 217 ? 16.297 -14.109 37.625 1 84.56 217 ARG A C 1
ATOM 1831 O O . ARG A 1 217 ? 15.609 -13.391 36.906 1 84.56 217 ARG A O 1
ATOM 1838 N N . GLN A 1 218 ? 17.141 -13.602 38.5 1 87.81 218 GLN A N 1
ATOM 1839 C CA . GLN A 1 218 ? 17.312 -12.156 38.656 1 87.81 218 GLN A CA 1
ATOM 1840 C C . GLN A 1 218 ? 17.875 -11.531 37.406 1 87.81 218 GLN A C 1
ATOM 1842 O O . GLN A 1 218 ? 17.438 -10.453 36.969 1 87.81 218 GLN A O 1
ATOM 1847 N N . GLU A 1 219 ? 18.844 -12.164 36.812 1 88.81 219 GLU A N 1
ATOM 1848 C CA . GLU A 1 219 ? 19.453 -11.664 35.594 1 88.81 219 GLU A CA 1
ATOM 1849 C C . GLU A 1 219 ? 18.453 -11.656 34.438 1 88.81 219 GLU A C 1
ATOM 1851 O O . GLU A 1 219 ? 18.422 -10.711 33.656 1 88.81 219 GLU A O 1
ATOM 1856 N N . LYS A 1 220 ? 17.688 -12.75 34.344 1 89.31 220 LYS A N 1
ATOM 1857 C CA . LYS A 1 220 ? 16.641 -12.828 33.312 1 89.31 220 LYS A CA 1
ATOM 1858 C C . LYS A 1 220 ? 15.648 -11.672 33.438 1 89.31 220 LYS A C 1
ATOM 1860 O O . LYS A 1 220 ? 15.328 -11.008 32.469 1 89.31 220 LYS A O 1
ATOM 1865 N N . GLU A 1 221 ? 15.203 -11.484 34.656 1 87.56 221 GLU A N 1
ATOM 1866 C CA . GLU A 1 221 ? 14.227 -10.43 34.906 1 87.56 221 GLU A CA 1
ATOM 1867 C C . GLU A 1 221 ? 14.781 -9.062 34.531 1 87.56 221 GLU A C 1
ATOM 1869 O O . GLU A 1 221 ? 14.07 -8.227 33.969 1 87.56 221 GLU A O 1
ATOM 1874 N N . MET A 1 222 ? 16.016 -8.844 34.906 1 89.81 222 MET A N 1
ATOM 1875 C CA . MET A 1 222 ? 16.656 -7.57 34.594 1 89.81 222 MET A CA 1
ATOM 1876 C C . MET A 1 222 ? 16.75 -7.359 33.094 1 89.81 222 MET A C 1
ATOM 1878 O O . MET A 1 222 ? 16.406 -6.281 32.594 1 89.81 222 MET A O 1
ATOM 1882 N N . ILE A 1 223 ? 17.188 -8.359 32.375 1 91 223 ILE A N 1
ATOM 1883 C CA . ILE A 1 223 ? 17.344 -8.266 30.922 1 91 223 ILE A CA 1
ATOM 1884 C C . ILE A 1 223 ? 15.992 -8.039 30.266 1 91 223 ILE A C 1
ATOM 1886 O O . ILE A 1 223 ? 15.852 -7.16 29.422 1 91 223 ILE A O 1
ATOM 1890 N N . LEU A 1 224 ? 14.992 -8.828 30.688 1 90.31 224 LEU A N 1
ATOM 1891 C CA . LEU A 1 224 ? 13.648 -8.727 30.125 1 90.31 224 LEU A CA 1
ATOM 1892 C C . LEU A 1 224 ? 13.055 -7.348 30.391 1 90.31 224 LEU A C 1
ATOM 1894 O O . LEU A 1 224 ? 12.414 -6.762 29.516 1 90.31 224 LEU A O 1
ATOM 1898 N N . LYS A 1 225 ? 13.281 -6.82 31.578 1 89.06 225 LYS A N 1
ATOM 1899 C CA . LYS A 1 225 ? 12.805 -5.484 31.922 1 89.06 225 LYS A CA 1
ATOM 1900 C C . LYS A 1 225 ? 13.406 -4.43 31 1 89.06 225 LYS A C 1
ATOM 1902 O O . LYS A 1 225 ? 12.695 -3.557 30.5 1 89.06 225 LYS A O 1
ATOM 1907 N N . ASN A 1 226 ? 14.672 -4.551 30.797 1 89.56 226 ASN A N 1
ATOM 1908 C CA . ASN A 1 226 ? 15.367 -3.59 29.953 1 89.56 226 ASN A CA 1
ATOM 1909 C C . ASN A 1 226 ? 14.898 -3.682 28.5 1 89.56 226 ASN A C 1
ATOM 1911 O O . ASN A 1 226 ? 14.711 -2.66 27.828 1 89.56 226 ASN A O 1
ATOM 1915 N N . LEU A 1 227 ? 14.742 -4.895 28.078 1 87.31 227 LEU A N 1
ATOM 1916 C CA . LEU A 1 227 ? 14.352 -5.102 26.688 1 87.31 227 LEU A CA 1
ATOM 1917 C C . LEU A 1 227 ? 12.922 -4.621 26.453 1 87.31 227 LEU A C 1
ATOM 1919 O O . LEU A 1 227 ? 12.617 -4.062 25.391 1 87.31 227 LEU A O 1
ATOM 1923 N N . LYS A 1 228 ? 12.109 -4.77 27.375 1 83 228 LYS A N 1
ATOM 1924 C CA . LYS A 1 228 ? 10.711 -4.352 27.281 1 83 228 LYS A CA 1
ATOM 1925 C C . LYS A 1 228 ? 10.602 -2.84 27.125 1 83 228 LYS A C 1
ATOM 1927 O O . LYS A 1 228 ? 9.633 -2.344 26.547 1 83 228 LYS A O 1
ATOM 1932 N N . GLU A 1 229 ? 11.594 -2.225 27.594 1 79.12 229 GLU A N 1
ATOM 1933 C CA . GLU A 1 229 ? 11.594 -0.766 27.562 1 79.12 229 GLU A CA 1
ATOM 1934 C C . GLU A 1 229 ? 12.023 -0.247 26.188 1 79.12 229 GLU A C 1
ATOM 1936 O O . GLU A 1 229 ? 11.82 0.927 25.875 1 79.12 229 GLU A O 1
ATOM 1941 N N . ILE A 1 230 ? 12.586 -1.176 25.516 1 74.69 230 ILE A N 1
ATOM 1942 C CA . ILE A 1 230 ? 13.031 -0.77 24.188 1 74.69 230 ILE A CA 1
ATOM 1943 C C . ILE A 1 230 ? 11.852 -0.739 23.234 1 74.69 230 ILE A C 1
ATOM 1945 O O . ILE A 1 230 ? 11.156 -1.745 23.062 1 74.69 230 ILE A O 1
ATOM 1949 N N . ASN A 1 231 ? 11.656 0.389 22.656 1 70.12 231 ASN A N 1
ATOM 1950 C CA . ASN A 1 231 ? 10.578 0.553 21.688 1 70.12 231 ASN A CA 1
ATOM 1951 C C . ASN A 1 231 ? 10.742 -0.377 20.5 1 70.12 231 ASN A C 1
ATOM 1953 O O . ASN A 1 231 ? 11.844 -0.506 19.953 1 70.12 231 ASN A O 1
ATOM 1957 N N . GLY A 1 232 ? 9.734 -1.217 20.281 1 68.75 232 GLY A N 1
ATOM 1958 C CA . GLY A 1 232 ? 9.781 -2.086 19.109 1 68.75 232 GLY A CA 1
ATOM 1959 C C . GLY A 1 232 ? 9.844 -3.559 19.469 1 68.75 232 GLY A C 1
ATOM 1960 O O . GLY A 1 232 ? 9.68 -4.422 18.594 1 68.75 232 GLY A O 1
ATOM 1961 N N . ILE A 1 233 ? 10.211 -3.766 20.781 1 76.69 233 ILE A N 1
ATOM 1962 C CA . ILE A 1 233 ? 10.273 -5.156 21.234 1 76.69 233 ILE A CA 1
ATOM 1963 C C . ILE A 1 233 ? 8.961 -5.551 21.891 1 76.69 233 ILE A C 1
ATOM 1965 O O . ILE A 1 233 ? 8.469 -4.844 22.781 1 76.69 233 ILE A O 1
ATOM 1969 N N . THR A 1 234 ? 8.367 -6.566 21.375 1 71.56 234 THR A N 1
ATOM 1970 C CA . THR A 1 234 ? 7.098 -6.996 21.938 1 71.56 234 THR A CA 1
ATOM 1971 C C . THR A 1 234 ? 7.316 -8.109 22.969 1 71.56 234 THR A C 1
ATOM 1973 O O . THR A 1 234 ? 8.359 -8.766 22.969 1 71.56 234 THR A O 1
ATOM 1976 N N . ILE A 1 235 ? 6.25 -8.219 23.906 1 77.38 235 ILE A N 1
ATOM 1977 C CA . ILE A 1 235 ? 6.273 -9.266 24.922 1 77.38 235 ILE A CA 1
ATOM 1978 C C . ILE A 1 235 ? 6.324 -10.633 24.234 1 77.38 235 ILE A C 1
ATOM 1980 O O . ILE A 1 235 ? 7.059 -11.523 24.672 1 77.38 235 ILE A O 1
ATOM 1984 N N . ARG A 1 236 ? 5.699 -10.742 23.125 1 73.75 236 ARG A N 1
ATOM 1985 C CA . ARG A 1 236 ? 5.664 -12.008 22.391 1 73.75 236 ARG A CA 1
ATOM 1986 C C . ARG A 1 236 ? 7.035 -12.352 21.828 1 73.75 236 ARG A C 1
ATOM 1988 O O . ARG A 1 236 ? 7.465 -13.5 21.875 1 73.75 236 ARG A O 1
ATOM 1995 N N . GLN A 1 237 ? 7.652 -11.398 21.281 1 79.06 237 GLN A N 1
ATOM 1996 C CA . GLN A 1 237 ? 9 -11.602 20.766 1 79.06 237 GLN A CA 1
ATOM 1997 C C . GLN A 1 237 ? 9.953 -12.07 21.859 1 79.06 237 GLN A C 1
ATOM 1999 O O . GLN A 1 237 ? 10.734 -13 21.656 1 79.06 237 GLN A O 1
ATOM 2004 N N . LEU A 1 238 ? 9.852 -11.383 22.938 1 85.06 238 LEU A N 1
ATOM 2005 C CA . LEU A 1 238 ? 10.734 -11.711 24.047 1 85.06 238 LEU A CA 1
ATOM 2006 C C . LEU A 1 238 ? 10.477 -13.125 24.562 1 85.06 238 LEU A C 1
ATOM 2008 O O . LEU A 1 238 ? 11.414 -13.875 24.844 1 85.06 238 LEU A O 1
ATOM 2012 N N . ALA A 1 239 ? 9.188 -13.492 24.609 1 81.38 239 ALA A N 1
ATOM 2013 C CA . ALA A 1 239 ? 8.836 -14.844 25.031 1 81.38 239 ALA A CA 1
ATOM 2014 C C . ALA A 1 239 ? 9.398 -15.883 24.078 1 81.38 239 ALA A C 1
ATOM 2016 O O . ALA A 1 239 ? 9.984 -16.875 24.5 1 81.38 239 ALA A O 1
ATOM 2017 N N . ARG A 1 240 ? 9.305 -15.641 22.828 1 79.19 240 ARG A N 1
ATOM 2018 C CA . ARG A 1 240 ? 9.758 -16.562 21.781 1 79.19 240 ARG A CA 1
ATOM 2019 C C . ARG A 1 240 ? 11.273 -16.672 21.766 1 79.19 240 ARG A C 1
ATOM 2021 O O . ARG A 1 240 ? 11.82 -17.781 21.688 1 79.19 240 ARG A O 1
ATOM 2028 N N . ILE A 1 241 ? 11.945 -15.578 21.891 1 81.5 241 ILE A N 1
ATOM 2029 C CA . ILE A 1 241 ? 13.398 -15.508 21.75 1 81.5 241 ILE A CA 1
ATOM 2030 C C . ILE A 1 241 ? 14.07 -16.062 23 1 81.5 241 ILE A C 1
ATOM 2032 O O . ILE A 1 241 ? 15.086 -16.75 22.906 1 81.5 241 ILE A O 1
ATOM 2036 N N . THR A 1 242 ? 13.492 -15.828 24.141 1 84.56 242 THR A N 1
ATOM 2037 C CA . THR A 1 242 ? 14.141 -16.172 25.406 1 84.56 242 THR A CA 1
ATOM 2038 C C . THR A 1 242 ? 13.641 -17.516 25.922 1 84.56 242 THR A C 1
ATOM 2040 O O . THR A 1 242 ? 14.266 -18.109 26.812 1 84.56 242 THR A O 1
ATOM 2043 N N . GLY A 1 243 ? 12.469 -17.922 25.406 1 81.06 243 GLY A N 1
ATOM 2044 C CA . GLY A 1 243 ? 11.891 -19.156 25.891 1 81.06 243 GLY A CA 1
ATOM 2045 C C . GLY A 1 243 ? 11.141 -19 27.203 1 81.06 243 GLY A C 1
ATOM 2046 O O . GLY A 1 243 ? 10.727 -19.984 27.812 1 81.06 243 GLY A O 1
ATOM 2047 N N . VAL A 1 244 ? 11.023 -17.812 27.688 1 80.56 244 VAL A N 1
ATOM 2048 C CA . VAL A 1 244 ? 10.297 -17.484 28.906 1 80.56 244 VAL A CA 1
ATOM 2049 C C . VAL A 1 244 ? 8.82 -17.281 28.578 1 80.56 244 VAL A C 1
ATOM 2051 O O . VAL A 1 244 ? 8.469 -16.844 27.484 1 80.56 244 VAL A O 1
ATOM 2054 N N . SER A 1 245 ? 7.895 -17.75 29.438 1 78.25 245 SER A N 1
ATOM 2055 C CA . SER A 1 245 ? 6.461 -17.609 29.203 1 78.25 245 SER A CA 1
ATOM 2056 C C . SER A 1 245 ? 6.074 -16.141 29.062 1 78.25 245 SER A C 1
ATOM 2058 O O . SER A 1 245 ? 6.75 -15.258 29.594 1 78.25 245 SER A O 1
ATOM 2060 N N . LYS A 1 246 ? 5.059 -15.844 28.281 1 81.38 246 LYS A N 1
ATOM 2061 C CA . LYS A 1 246 ? 4.539 -14.492 28.094 1 81.38 246 LYS A CA 1
ATOM 2062 C C . LYS A 1 246 ? 4.25 -13.82 29.438 1 81.38 246 LYS A C 1
ATOM 2064 O O . LYS A 1 246 ? 4.516 -12.625 29.609 1 81.38 246 LYS A O 1
ATOM 2069 N N . TYR A 1 247 ? 3.717 -14.609 30.312 1 80.12 247 TYR A N 1
ATOM 2070 C CA . TYR A 1 247 ? 3.365 -14.117 31.625 1 80.12 247 TYR A CA 1
ATOM 2071 C C . TYR A 1 247 ? 4.602 -13.625 32.375 1 80.12 247 TYR A C 1
ATOM 2073 O O . TYR A 1 247 ? 4.582 -12.547 32.969 1 80.12 247 TYR A O 1
ATOM 2081 N N . MET A 1 248 ? 5.602 -14.352 32.375 1 79.56 248 MET A N 1
ATOM 2082 C CA . MET A 1 248 ? 6.84 -14.008 33.062 1 79.56 248 MET A CA 1
ATOM 2083 C C . MET A 1 248 ? 7.48 -12.773 32.438 1 79.56 248 MET A C 1
ATOM 2085 O O . MET A 1 248 ? 8.07 -11.953 33.156 1 79.56 248 MET A O 1
ATOM 2089 N N . VAL A 1 249 ? 7.375 -12.617 31.125 1 86.62 249 VAL A N 1
ATOM 2090 C CA . VAL A 1 249 ? 7.91 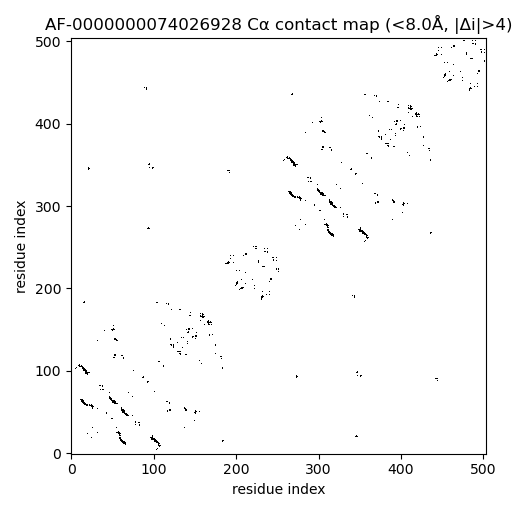-11.438 30.453 1 86.62 249 VAL A CA 1
ATOM 2091 C C . VAL A 1 249 ? 7.141 -10.195 30.891 1 86.62 249 VAL A C 1
ATOM 2093 O O . VAL A 1 249 ? 7.738 -9.156 31.172 1 86.62 249 VAL A O 1
ATOM 2096 N N . GLU A 1 250 ? 5.863 -10.32 30.969 1 81.75 250 GLU A N 1
ATOM 2097 C CA . GLU A 1 250 ? 4.996 -9.211 31.359 1 81.75 250 GLU A CA 1
ATOM 2098 C C . GLU A 1 250 ? 5.301 -8.742 32.781 1 81.75 250 GLU A C 1
ATOM 2100 O O . GLU A 1 250 ? 5.27 -7.543 33.062 1 81.75 250 GLU A O 1
ATOM 2105 N N . LYS A 1 251 ? 5.598 -9.68 33.594 1 78.94 251 LYS A N 1
ATOM 2106 C CA . LYS A 1 251 ? 5.809 -9.383 35.031 1 78.94 251 LYS A CA 1
ATOM 2107 C C . LYS A 1 251 ? 7.188 -8.773 35.25 1 78.94 251 LYS A C 1
ATOM 2109 O O . LYS A 1 251 ? 7.422 -8.133 36.281 1 78.94 251 LYS A O 1
ATOM 2114 N N . ALA A 1 252 ? 8.023 -8.992 34.344 1 78 252 ALA A N 1
ATOM 2115 C CA . ALA A 1 252 ? 9.375 -8.469 34.531 1 78 252 ALA A CA 1
ATOM 2116 C C . ALA A 1 252 ? 9.391 -6.945 34.469 1 78 252 ALA A C 1
ATOM 2118 O O . ALA A 1 252 ? 8.562 -6.344 33.781 1 78 252 ALA A O 1
ATOM 2119 N N . MET B 1 1 ? -13.938 5.324 -9.828 1 53.19 1 MET B N 1
ATOM 2120 C CA . MET B 1 1 ? -14.867 4.426 -10.5 1 53.19 1 MET B CA 1
ATOM 2121 C C . MET B 1 1 ? -15.062 3.143 -9.703 1 53.19 1 MET B C 1
ATOM 2123 O O . MET B 1 1 ? -14.141 2.68 -9.031 1 53.19 1 MET B O 1
ATOM 2127 N N . PRO B 1 2 ? -16.359 2.908 -9.641 1 61.94 2 PRO B N 1
ATOM 2128 C CA . PRO B 1 2 ? -16.594 1.663 -8.906 1 61.94 2 PRO B CA 1
ATOM 2129 C C . PRO B 1 2 ? -15.859 0.471 -9.508 1 61.94 2 PRO B C 1
ATOM 2131 O O . PRO B 1 2 ? -15.633 0.428 -10.727 1 61.94 2 PRO B O 1
ATOM 2134 N N . ARG B 1 3 ? -15.391 -0.375 -8.734 1 68 3 ARG B N 1
ATOM 2135 C CA . ARG B 1 3 ? -14.719 -1.575 -9.219 1 68 3 ARG B CA 1
ATOM 2136 C C . ARG B 1 3 ? -15.688 -2.469 -9.992 1 68 3 ARG B C 1
ATOM 2138 O O . ARG B 1 3 ? -16.844 -2.631 -9.586 1 68 3 ARG B O 1
ATOM 2145 N N . GLN B 1 4 ? -15.25 -2.807 -11.125 1 72.44 4 GLN B N 1
ATOM 2146 C CA . GLN B 1 4 ? -16.031 -3.764 -11.906 1 72.44 4 GLN B CA 1
ATOM 2147 C C . GLN B 1 4 ? -16.078 -5.125 -11.219 1 72.44 4 GLN B C 1
ATOM 2149 O O . GLN B 1 4 ? -15.047 -5.625 -10.75 1 72.44 4 GLN B O 1
ATOM 2154 N N . ALA B 1 5 ? -17.297 -5.637 -11.141 1 82.62 5 ALA B N 1
ATOM 2155 C CA . ALA B 1 5 ? -17.469 -6.957 -10.539 1 82.62 5 ALA B CA 1
ATOM 2156 C C . ALA B 1 5 ? -16.719 -8.023 -11.328 1 82.62 5 ALA B C 1
ATOM 2158 O O . ALA B 1 5 ? -16.703 -7.996 -12.562 1 82.62 5 ALA B O 1
ATOM 2159 N N . ARG B 1 6 ? -16.141 -8.938 -10.695 1 86.81 6 ARG B N 1
ATOM 2160 C CA . ARG B 1 6 ? -15.422 -10.031 -11.344 1 86.81 6 ARG B CA 1
ATOM 2161 C C . ARG B 1 6 ? -16.391 -11 -12.008 1 86.81 6 ARG B C 1
ATOM 2163 O O . ARG B 1 6 ? -17.469 -11.258 -11.484 1 86.81 6 ARG B O 1
ATOM 2170 N N . LYS B 1 7 ? -16.062 -11.492 -13.078 1 88.56 7 LYS B N 1
ATOM 2171 C CA . LYS B 1 7 ? -16.859 -12.508 -13.766 1 88.56 7 LYS B CA 1
ATOM 2172 C C . LYS B 1 7 ? -16.828 -13.836 -13.016 1 88.56 7 LYS B C 1
ATOM 2174 O O . LYS B 1 7 ? -15.758 -14.297 -12.602 1 88.56 7 LYS B O 1
ATOM 2179 N N . LYS B 1 8 ? -18 -14.367 -12.906 1 92.81 8 LYS B N 1
ATOM 2180 C CA . LYS B 1 8 ? -18.094 -15.672 -12.25 1 92.81 8 LYS B CA 1
ATOM 2181 C C . LYS B 1 8 ? -17.922 -16.812 -13.25 1 92.81 8 LYS B C 1
ATOM 2183 O O . LYS B 1 8 ? -18.516 -16.797 -14.328 1 92.81 8 LYS B O 1
ATOM 2188 N N . SER B 1 9 ? -17.188 -17.719 -12.875 1 95.31 9 SER B N 1
ATOM 2189 C CA . SER B 1 9 ? -16.891 -18.828 -13.766 1 95.31 9 SER B CA 1
ATOM 2190 C C . SER B 1 9 ? -17.953 -19.922 -13.664 1 95.31 9 SER B C 1
ATOM 2192 O O . SER B 1 9 ? -18.422 -20.234 -12.57 1 95.31 9 SER B O 1
ATOM 2194 N N . LYS B 1 10 ? -18.281 -20.578 -14.75 1 95.69 10 LYS B N 1
ATOM 2195 C CA . LYS B 1 10 ? -19.188 -21.719 -14.773 1 95.69 10 LYS B CA 1
ATOM 2196 C C . LYS B 1 10 ? -18.5 -22.984 -14.25 1 95.69 10 LYS B C 1
ATOM 2198 O O . LYS B 1 10 ? -19.141 -23.812 -13.609 1 95.69 10 LYS B O 1
ATOM 2203 N N . THR B 1 11 ? -17.219 -23.109 -14.438 1 96.88 11 THR B N 1
ATOM 2204 C CA . THR B 1 11 ? -16.453 -24.281 -14.047 1 96.88 11 THR B CA 1
ATOM 2205 C C . THR B 1 11 ? -15.883 -24.109 -12.641 1 96.88 11 THR B C 1
ATOM 2207 O O . THR B 1 11 ? -15.414 -25.078 -12.031 1 96.88 11 THR B O 1
ATOM 2210 N N . GLY B 1 12 ? -15.883 -22.812 -12.164 1 97.62 12 GLY B N 1
ATOM 2211 C CA . GLY B 1 12 ? -15.281 -22.516 -10.875 1 97.62 12 GLY B CA 1
ATOM 2212 C C . GLY B 1 12 ? -13.773 -22.375 -10.938 1 97.62 12 GLY B C 1
ATOM 2213 O O . GLY B 1 12 ? -13.117 -22.219 -9.906 1 97.62 12 GLY B O 1
ATOM 2214 N N . ILE B 1 13 ? -13.203 -22.438 -12.148 1 98.56 13 ILE B N 1
ATOM 2215 C CA . ILE B 1 13 ? -11.758 -22.375 -12.305 1 98.56 13 ILE B CA 1
ATOM 2216 C C . ILE B 1 13 ? -11.344 -20.969 -12.734 1 98.56 13 ILE B C 1
ATOM 2218 O O . ILE B 1 13 ? -11.977 -20.375 -13.609 1 98.56 13 ILE B O 1
ATOM 2222 N N . TYR B 1 14 ? -10.289 -20.422 -12.078 1 98.62 14 TYR B N 1
ATOM 2223 C CA . TYR B 1 14 ? -9.82 -19.062 -12.344 1 98.62 14 TYR B CA 1
ATOM 2224 C C . TYR B 1 14 ? -8.305 -19.031 -12.492 1 98.62 14 TYR B C 1
ATOM 2226 O O . TYR B 1 14 ? -7.586 -19.719 -11.766 1 98.62 14 TYR B O 1
ATOM 2234 N N . HIS B 1 15 ? -7.828 -18.234 -13.422 1 98.69 15 HIS B N 1
ATOM 2235 C CA . HIS B 1 15 ? -6.461 -17.719 -13.414 1 98.69 15 HIS B CA 1
ATOM 2236 C C . HIS B 1 15 ? -6.359 -16.422 -12.609 1 98.69 15 HIS B C 1
ATOM 2238 O O . HIS B 1 15 ? -7.051 -15.453 -12.898 1 98.69 15 HIS B O 1
ATOM 2244 N N . ILE B 1 16 ? -5.516 -16.422 -11.609 1 98.44 16 ILE B N 1
ATOM 2245 C CA . ILE B 1 16 ? -5.445 -15.297 -10.68 1 98.44 16 ILE B CA 1
ATOM 2246 C C . ILE B 1 16 ? -4.035 -14.719 -10.672 1 98.44 16 ILE B C 1
ATOM 2248 O O . ILE B 1 16 ? -3.051 -15.469 -10.695 1 98.44 16 ILE B O 1
ATOM 2252 N N . ILE B 1 17 ? -3.955 -13.383 -10.586 1 97.75 17 ILE B N 1
ATOM 2253 C CA . ILE B 1 17 ? -2.672 -12.711 -10.43 1 97.75 17 ILE B CA 1
ATOM 2254 C C . ILE B 1 17 ? -2.752 -11.703 -9.281 1 97.75 17 ILE B C 1
ATOM 2256 O O . ILE B 1 17 ? -3.744 -10.984 -9.148 1 97.75 17 ILE B O 1
ATOM 2260 N N . ALA B 1 18 ? -1.854 -11.672 -8.422 1 97.44 18 ALA B N 1
ATOM 2261 C CA . ALA B 1 18 ? -1.662 -10.664 -7.391 1 97.44 18 ALA B CA 1
ATOM 2262 C C . ALA B 1 18 ? -0.273 -10.039 -7.484 1 97.44 18 ALA B C 1
ATOM 2264 O O . ALA B 1 18 ? 0.734 -10.75 -7.492 1 97.44 18 ALA B O 1
ATOM 2265 N N . ARG B 1 19 ? -0.227 -8.75 -7.535 1 95.62 19 ARG B N 1
ATOM 2266 C CA . ARG B 1 19 ? 1.032 -8.047 -7.762 1 95.62 19 ARG B CA 1
ATOM 2267 C C . ARG B 1 19 ? 1.375 -7.141 -6.582 1 95.62 19 ARG B C 1
ATOM 2269 O O . ARG B 1 19 ? 0.484 -6.559 -5.961 1 95.62 19 ARG B O 1
ATOM 2276 N N . GLY B 1 20 ? 2.664 -7.02 -6.336 1 94.38 20 GLY B N 1
ATOM 2277 C CA . GLY B 1 20 ? 3.127 -6.109 -5.301 1 94.38 20 GLY B CA 1
ATOM 2278 C C . GLY B 1 20 ? 2.811 -4.656 -5.598 1 94.38 20 GLY B C 1
ATOM 2279 O O . GLY B 1 20 ? 2.73 -4.258 -6.762 1 94.38 20 GLY B O 1
ATOM 2280 N N . ASN B 1 21 ? 2.688 -3.912 -4.539 1 92.56 21 ASN B N 1
ATOM 2281 C CA . ASN B 1 21 ? 2.428 -2.48 -4.656 1 92.56 21 ASN B CA 1
ATOM 2282 C C . ASN B 1 21 ? 3.533 -1.772 -5.434 1 92.56 21 ASN B C 1
ATOM 2284 O O . ASN B 1 21 ? 4.719 -1.968 -5.152 1 92.56 21 ASN B O 1
ATOM 2288 N N . ASN B 1 22 ? 3.16 -0.992 -6.434 1 85.69 22 ASN B N 1
ATOM 2289 C CA . ASN B 1 22 ? 4.098 -0.24 -7.258 1 85.69 22 ASN B CA 1
ATOM 2290 C C . ASN B 1 22 ? 5.191 -1.14 -7.828 1 85.69 22 ASN B C 1
ATOM 2292 O O . ASN B 1 22 ? 6.367 -0.771 -7.824 1 85.69 22 ASN B O 1
ATOM 2296 N N . ARG B 1 23 ? 4.852 -2.35 -8.109 1 82.62 23 ARG B N 1
ATOM 2297 C CA . ARG B 1 23 ? 5.699 -3.332 -8.781 1 82.62 23 ARG B CA 1
ATOM 2298 C C . ARG B 1 23 ? 6.875 -3.738 -7.891 1 82.62 23 ARG B C 1
ATOM 2300 O O . ARG B 1 23 ? 7.887 -4.242 -8.383 1 82.62 23 ARG B O 1
ATOM 2307 N N . GLN B 1 24 ? 6.715 -3.443 -6.668 1 86.25 24 GLN B N 1
ATOM 2308 C CA . GLN B 1 24 ? 7.77 -3.859 -5.746 1 86.25 24 GLN B CA 1
ATOM 2309 C C . GLN B 1 24 ? 7.801 -5.379 -5.602 1 86.25 24 GLN B C 1
ATOM 2311 O O . GLN B 1 24 ? 6.777 -6.047 -5.754 1 86.25 24 GLN B O 1
ATOM 2316 N N . ASN B 1 25 ? 8.977 -5.871 -5.309 1 89.69 25 ASN B N 1
ATOM 2317 C CA . ASN B 1 25 ? 9.109 -7.297 -5.035 1 89.69 25 ASN B CA 1
ATOM 2318 C C . ASN B 1 25 ? 8.297 -7.711 -3.809 1 89.69 25 ASN B C 1
ATOM 2320 O O . ASN B 1 25 ? 8.258 -6.984 -2.814 1 89.69 25 ASN B O 1
ATOM 2324 N N . ILE B 1 26 ? 7.688 -8.812 -3.92 1 94.56 26 ILE B N 1
ATOM 2325 C CA . ILE B 1 26 ? 6.977 -9.344 -2.764 1 94.56 26 ILE B CA 1
ATOM 2326 C C . ILE B 1 26 ? 7.625 -10.648 -2.309 1 94.56 26 ILE B C 1
ATOM 2328 O O . ILE B 1 26 ? 7.27 -11.195 -1.263 1 94.56 26 ILE B O 1
ATOM 2332 N N . PHE B 1 27 ? 8.578 -11.18 -3.119 1 94.81 27 PHE B N 1
ATOM 2333 C CA . PHE B 1 27 ? 9.438 -12.305 -2.764 1 94.81 27 PHE B CA 1
ATOM 2334 C C . PHE B 1 27 ? 10.906 -11.898 -2.826 1 94.81 27 PHE B C 1
ATOM 2336 O O . PHE B 1 27 ? 11.492 -11.844 -3.908 1 94.81 27 PHE B O 1
ATOM 2343 N N . GLU B 1 28 ? 11.516 -11.703 -1.673 1 87.56 28 GLU B N 1
ATOM 2344 C CA . GLU B 1 28 ? 12.891 -11.219 -1.602 1 87.56 28 GLU B CA 1
ATOM 2345 C C . GLU B 1 28 ? 13.875 -12.383 -1.494 1 87.56 28 GLU B C 1
ATOM 2347 O O . GLU B 1 28 ? 15.023 -12.273 -1.932 1 87.56 28 GLU B O 1
ATOM 2352 N N . ASP B 1 29 ? 13.398 -13.43 -0.86 1 86.88 29 ASP B N 1
ATOM 2353 C CA . ASP B 1 29 ? 14.258 -14.602 -0.72 1 86.88 29 ASP B CA 1
ATOM 2354 C C . ASP B 1 29 ? 13.438 -15.883 -0.69 1 86.88 29 ASP B C 1
ATOM 2356 O O . ASP B 1 29 ? 12.219 -15.852 -0.854 1 86.88 29 ASP B O 1
ATOM 2360 N N . ASP B 1 30 ? 14.094 -16.984 -0.508 1 94 30 ASP B N 1
ATOM 2361 C CA . ASP B 1 30 ? 13.461 -18.297 -0.605 1 94 30 ASP B CA 1
ATOM 2362 C C . ASP B 1 30 ? 12.438 -18.484 0.511 1 94 30 ASP B C 1
ATOM 2364 O O . ASP B 1 30 ? 11.414 -19.156 0.316 1 94 30 ASP B O 1
ATOM 2368 N N . GLU B 1 31 ? 12.711 -17.938 1.604 1 95.12 31 GLU B N 1
ATOM 2369 C CA . GLU B 1 31 ? 11.797 -18.078 2.738 1 95.12 31 GLU B CA 1
ATOM 2370 C C . GLU B 1 31 ? 10.43 -17.484 2.424 1 95.12 31 GLU B C 1
ATOM 2372 O O . GLU B 1 31 ? 9.406 -18.016 2.859 1 95.12 31 GLU B O 1
ATOM 2377 N N . ASP B 1 32 ? 10.453 -16.391 1.715 1 95.62 32 ASP B N 1
ATOM 2378 C CA . ASP B 1 32 ? 9.195 -15.758 1.32 1 95.62 32 ASP B CA 1
ATOM 2379 C C . ASP B 1 32 ? 8.367 -16.688 0.451 1 95.62 32 ASP B C 1
ATOM 2381 O O . ASP B 1 32 ? 7.156 -16.844 0.662 1 95.62 32 ASP B O 1
ATOM 2385 N N . CYS B 1 33 ? 9.039 -17.312 -0.474 1 97.56 33 CYS B N 1
ATOM 2386 C CA . CYS B 1 33 ? 8.367 -18.234 -1.382 1 97.56 33 CYS B CA 1
ATOM 2387 C C . CYS B 1 33 ? 7.816 -19.438 -0.626 1 97.56 33 CYS B C 1
ATOM 2389 O O . CYS B 1 33 ? 6.672 -19.844 -0.844 1 97.56 33 CYS B O 1
ATOM 2391 N N . ILE B 1 34 ? 8.609 -19.953 0.205 1 98.25 34 ILE B N 1
ATOM 2392 C CA . ILE B 1 34 ? 8.211 -21.109 1 1 98.25 34 ILE B CA 1
ATOM 2393 C C . ILE B 1 34 ? 6.984 -20.766 1.839 1 98.25 34 ILE B C 1
ATOM 2395 O O . ILE B 1 34 ? 6.016 -21.531 1.88 1 98.25 34 ILE B O 1
ATOM 2399 N N . LYS B 1 35 ? 7.027 -19.641 2.496 1 98.31 35 LYS B N 1
ATOM 2400 C CA . LYS B 1 35 ? 5.926 -19.203 3.352 1 98.31 35 LYS B CA 1
ATOM 2401 C C . LYS B 1 35 ? 4.637 -19.047 2.549 1 98.31 35 LYS B C 1
ATOM 2403 O O . LYS B 1 35 ? 3.559 -19.422 3.008 1 98.31 35 LYS B O 1
ATOM 2408 N N . PHE B 1 36 ? 4.742 -18.438 1.361 1 98.75 36 PHE B N 1
ATOM 2409 C CA . PHE B 1 36 ? 3.561 -18.234 0.529 1 98.75 36 PHE B CA 1
ATOM 2410 C C . PHE B 1 36 ? 2.934 -19.578 0.16 1 98.75 36 PHE B C 1
ATOM 2412 O O . PHE B 1 36 ? 1.713 -19.734 0.219 1 98.75 36 PHE B O 1
ATOM 2419 N N . ILE B 1 37 ? 3.734 -20.516 -0.159 1 98.5 37 ILE B N 1
ATOM 2420 C CA . ILE B 1 37 ? 3.266 -21.844 -0.529 1 98.5 37 ILE B CA 1
ATOM 2421 C C . ILE B 1 37 ? 2.613 -22.516 0.678 1 98.5 37 ILE B C 1
ATOM 2423 O O . ILE B 1 37 ? 1.58 -23.172 0.545 1 98.5 37 ILE B O 1
ATOM 2427 N N . GLU B 1 38 ? 3.189 -22.359 1.78 1 98.5 38 GLU B N 1
ATOM 2428 C CA . GLU B 1 38 ? 2.607 -22.891 3.014 1 98.5 38 GLU B CA 1
ATOM 2429 C C . GLU B 1 38 ? 1.221 -22.297 3.26 1 98.5 38 GLU B C 1
ATOM 2431 O O . GLU B 1 38 ? 0.304 -23.016 3.672 1 98.5 38 GLU B O 1
ATOM 2436 N N . ILE B 1 39 ? 1.122 -21.047 3.062 1 98.62 39 ILE B N 1
ATOM 2437 C CA . ILE B 1 39 ? -0.144 -20.359 3.27 1 98.62 39 ILE B CA 1
ATOM 2438 C C . ILE B 1 39 ? -1.191 -20.891 2.295 1 98.62 39 ILE B C 1
ATOM 2440 O O . ILE B 1 39 ? -2.35 -21.094 2.666 1 98.62 39 ILE B O 1
ATOM 2444 N N . ILE B 1 40 ? -0.793 -21.109 1.047 1 98.44 40 ILE B N 1
ATOM 2445 C CA . ILE B 1 40 ? -1.703 -21.688 0.065 1 98.44 40 ILE B CA 1
ATOM 2446 C C . ILE B 1 40 ? -2.166 -23.062 0.536 1 98.44 40 ILE B C 1
ATOM 2448 O O . ILE B 1 40 ? -3.352 -23.391 0.449 1 98.44 40 ILE B O 1
ATOM 2452 N N . GLN B 1 41 ? -1.24 -23.859 1.004 1 98 41 GLN B N 1
ATOM 2453 C CA . GLN B 1 41 ? -1.562 -25.188 1.491 1 98 41 GLN B CA 1
ATOM 2454 C C . GLN B 1 41 ? -2.586 -25.141 2.619 1 98 41 GLN B C 1
ATOM 2456 O O . GLN B 1 41 ? -3.541 -25.906 2.639 1 98 41 GLN B O 1
ATOM 2461 N N . GLN B 1 42 ? -2.404 -24.281 3.535 1 97.56 42 GLN B N 1
ATOM 2462 C CA . GLN B 1 42 ? -3.34 -24.109 4.641 1 97.56 42 GLN B CA 1
ATOM 2463 C C . GLN B 1 42 ? -4.719 -23.688 4.137 1 97.56 42 GLN B C 1
ATOM 2465 O O . GLN B 1 42 ? -5.738 -24.156 4.652 1 97.56 42 GLN B O 1
ATOM 2470 N N . SER B 1 43 ? -4.672 -22.812 3.174 1 95.75 43 SER B N 1
ATOM 2471 C CA . SER B 1 43 ? -5.934 -22.359 2.6 1 95.75 43 SER B CA 1
ATOM 2472 C C . SER B 1 43 ? -6.664 -23.484 1.891 1 95.75 43 SER B C 1
ATOM 2474 O O . SER B 1 43 ? -7.895 -23.547 1.907 1 95.75 43 SER B O 1
ATOM 2476 N N . LYS B 1 44 ? -5.934 -24.328 1.246 1 96.31 44 LYS B N 1
ATOM 2477 C CA . LYS B 1 44 ? -6.512 -25.5 0.61 1 96.31 44 LYS B CA 1
ATOM 2478 C C . LYS B 1 44 ? -7.266 -26.359 1.622 1 96.31 44 LYS B C 1
ATOM 2480 O O . LYS B 1 44 ? -8.383 -26.812 1.35 1 96.31 44 LYS B O 1
ATOM 2485 N N . GLU B 1 45 ? -6.707 -26.531 2.695 1 94.81 45 GLU B N 1
ATOM 2486 C CA . GLU B 1 45 ? -7.293 -27.359 3.748 1 94.81 45 GLU B CA 1
ATOM 2487 C C . GLU B 1 45 ? -8.547 -26.703 4.32 1 94.81 45 GLU B C 1
ATOM 2489 O O . GLU B 1 45 ? -9.523 -27.391 4.629 1 94.81 45 GLU B O 1
ATOM 2494 N N . LYS B 1 46 ? -8.562 -25.469 4.391 1 94.69 46 LYS B N 1
ATOM 2495 C CA . LYS B 1 46 ? -9.664 -24.734 5.016 1 94.69 46 LYS B CA 1
ATOM 2496 C C . LYS B 1 46 ? -10.812 -24.547 4.035 1 94.69 46 LYS B C 1
ATOM 2498 O O . LYS B 1 46 ? -11.984 -24.719 4.398 1 94.69 46 LYS B O 1
ATOM 2503 N N . SER B 1 47 ? -10.5 -24.172 2.828 1 95.31 47 SER B N 1
ATOM 2504 C CA . SER B 1 47 ? -11.523 -23.75 1.883 1 95.31 47 SER B CA 1
ATOM 2505 C C . SER B 1 47 ? -11.852 -24.875 0.893 1 95.31 47 SER B C 1
ATOM 2507 O O . SER B 1 47 ? -12.867 -24.797 0.194 1 95.31 47 SER B O 1
ATOM 2509 N N . GLY B 1 48 ? -11.008 -25.828 0.753 1 96.75 48 GLY B N 1
ATOM 2510 C CA . GLY B 1 48 ? -11.242 -26.938 -0.155 1 96.75 48 GLY B CA 1
ATOM 2511 C C . GLY B 1 48 ? -10.984 -26.594 -1.607 1 96.75 48 GLY B C 1
ATOM 2512 O O . GLY B 1 48 ? -11.586 -27.172 -2.512 1 96.75 48 GLY B O 1
ATOM 2513 N N . ILE B 1 49 ? -10.195 -25.641 -1.799 1 97.94 49 ILE B N 1
ATOM 2514 C CA . ILE B 1 49 ? -9.875 -25.281 -3.176 1 97.94 49 ILE B CA 1
ATOM 2515 C C . ILE B 1 49 ? -9.008 -26.359 -3.807 1 97.94 49 ILE B C 1
ATOM 2517 O O . ILE B 1 49 ? -8.328 -27.109 -3.102 1 97.94 49 ILE B O 1
ATOM 2521 N N . GLU B 1 50 ? -9.07 -26.516 -5.086 1 98.5 50 GLU B N 1
ATOM 2522 C CA . GLU B 1 50 ? -8.102 -27.281 -5.867 1 98.5 50 GLU B CA 1
ATOM 2523 C C . GLU B 1 50 ? -7.102 -26.375 -6.562 1 98.5 50 GLU B C 1
ATOM 2525 O O . GLU B 1 50 ? -7.484 -25.359 -7.148 1 98.5 50 GLU B O 1
ATOM 2530 N N . LEU B 1 51 ? -5.891 -26.688 -6.434 1 98.81 51 LEU B N 1
ATOM 2531 C CA . LEU B 1 51 ? -4.824 -25.906 -7.055 1 98.81 51 LEU B CA 1
ATOM 2532 C C . LEU B 1 51 ? -4.199 -26.672 -8.219 1 98.81 51 LEU B C 1
ATOM 2534 O O . LEU B 1 51 ? -3.689 -27.781 -8.031 1 98.81 51 LEU B O 1
ATOM 2538 N N . TYR B 1 52 ? -4.207 -26.062 -9.391 1 98.81 52 TYR B N 1
ATOM 2539 C CA . TYR B 1 52 ? -3.717 -26.75 -10.578 1 98.81 52 TYR B CA 1
ATOM 2540 C C . TYR B 1 52 ? -2.348 -26.219 -10.992 1 98.81 52 TYR B C 1
ATOM 2542 O O . TYR B 1 52 ? -1.595 -26.906 -11.688 1 98.81 52 TYR B O 1
ATOM 2550 N N . GLY B 1 53 ? -2.051 -24.984 -10.594 1 98.75 53 GLY B N 1
ATOM 2551 C CA . GLY B 1 53 ? -0.738 -24.438 -10.906 1 98.75 53 GLY B CA 1
ATOM 2552 C C . GLY B 1 53 ? -0.44 -23.141 -10.188 1 98.75 53 GLY B C 1
ATOM 2553 O O . GLY B 1 53 ? -1.354 -22.469 -9.711 1 98.75 53 GLY B O 1
ATOM 2554 N N . TYR B 1 54 ? 0.816 -22.844 -10.078 1 98.75 54 TYR B N 1
ATOM 2555 C CA . TYR B 1 54 ? 1.279 -21.562 -9.578 1 98.75 54 TYR B CA 1
ATOM 2556 C C . TYR B 1 54 ? 2.652 -21.219 -10.141 1 98.75 54 TYR B C 1
ATOM 2558 O O . TYR B 1 54 ? 3.375 -22.094 -10.609 1 98.75 54 TYR B O 1
ATOM 2566 N N . CYS B 1 55 ? 2.959 -20 -10.164 1 98.62 55 CYS B N 1
ATOM 2567 C CA . CYS B 1 55 ? 4.289 -19.469 -10.422 1 98.62 55 CYS B CA 1
ATOM 2568 C C . CYS B 1 55 ? 4.539 -18.203 -9.625 1 98.62 55 CYS B C 1
ATOM 2570 O O . CYS B 1 55 ? 3.777 -17.234 -9.727 1 98.62 55 CYS B O 1
ATOM 2572 N N . LEU B 1 56 ? 5.426 -18.25 -8.695 1 98.44 56 LEU B N 1
ATOM 2573 C CA . LEU B 1 56 ? 5.828 -17.078 -7.918 1 98.44 56 LEU B CA 1
ATOM 2574 C C . LEU B 1 56 ? 6.91 -16.297 -8.641 1 98.44 56 LEU B C 1
ATOM 2576 O O . LEU B 1 56 ? 8.047 -16.75 -8.766 1 98.44 56 LEU B O 1
ATOM 2580 N N . MET B 1 57 ? 6.422 -15.125 -8.961 1 93 57 MET B N 1
ATOM 2581 C CA . MET B 1 57 ? 7.344 -14.227 -9.648 1 93 57 MET B CA 1
ATOM 2582 C C . MET B 1 57 ? 7.938 -13.211 -8.68 1 93 57 MET B C 1
ATOM 2584 O O . MET B 1 57 ? 7.5 -13.117 -7.531 1 93 57 MET B O 1
ATOM 2588 N N . GLY B 1 58 ? 9.07 -12.648 -8.812 1 91.19 58 GLY B N 1
ATOM 2589 C CA . GLY B 1 58 ? 9.703 -11.672 -7.945 1 91.19 58 GLY B CA 1
ATOM 2590 C C . GLY B 1 58 ? 8.727 -10.656 -7.383 1 91.19 58 GLY B C 1
ATOM 2591 O O . GLY B 1 58 ? 8.633 -10.492 -6.164 1 91.19 58 GLY B O 1
ATOM 2592 N N . ASN B 1 59 ? 7.734 -10.102 -8.242 1 91.38 59 ASN B N 1
ATOM 2593 C CA . ASN B 1 59 ? 6.863 -9.008 -7.816 1 91.38 59 ASN B CA 1
ATOM 2594 C C . ASN B 1 59 ? 5.391 -9.375 -7.988 1 91.38 59 ASN B C 1
ATOM 2596 O O . ASN B 1 59 ? 4.508 -8.539 -7.77 1 91.38 59 ASN B O 1
ATOM 2600 N N . HIS B 1 60 ? 5.031 -10.531 -8.445 1 96.75 60 HIS B N 1
ATOM 2601 C CA . HIS B 1 60 ? 3.656 -10.992 -8.586 1 96.75 60 HIS B CA 1
ATOM 2602 C C . HIS B 1 60 ? 3.578 -12.516 -8.539 1 96.75 60 HIS B C 1
ATOM 2604 O O . HIS B 1 60 ? 4.605 -13.195 -8.523 1 96.75 60 HIS B O 1
ATOM 2610 N N . VAL B 1 61 ? 2.367 -13.023 -8.461 1 98.19 61 VAL B N 1
ATOM 2611 C CA . VAL B 1 61 ? 2.133 -14.461 -8.406 1 98.19 61 VAL B CA 1
ATOM 2612 C C . VAL B 1 61 ? 1 -14.836 -9.359 1 98.19 61 VAL B C 1
ATOM 2614 O O . VAL B 1 61 ? 0.047 -14.078 -9.531 1 98.19 61 VAL B O 1
ATOM 2617 N N . HIS B 1 62 ? 1.155 -15.93 -10 1 98.56 62 HIS B N 1
ATOM 2618 C CA . HIS B 1 62 ? 0.097 -16.562 -10.789 1 98.56 62 HIS B CA 1
ATOM 2619 C C . HIS B 1 62 ? -0.455 -17.797 -10.086 1 98.56 62 HIS B C 1
ATOM 2621 O O . HIS B 1 62 ? 0.31 -18.625 -9.586 1 98.56 62 HIS B O 1
ATOM 2627 N N . LEU B 1 63 ? -1.741 -17.922 -10.055 1 98.75 63 LEU B N 1
ATOM 2628 C CA . LEU B 1 63 ? -2.428 -19.094 -9.523 1 98.75 63 LEU B CA 1
ATOM 2629 C C . LEU B 1 63 ? -3.492 -19.578 -10.5 1 98.75 63 LEU B C 1
ATOM 2631 O O . LEU B 1 63 ? -4.184 -18.781 -11.133 1 98.75 63 LEU B O 1
ATOM 2635 N N . LEU B 1 64 ? -3.586 -20.859 -10.656 1 98.81 64 LEU B N 1
ATOM 2636 C CA . LEU B 1 64 ? -4.676 -21.531 -11.336 1 98.81 64 LEU B CA 1
ATOM 2637 C C . LEU B 1 64 ? -5.426 -22.453 -10.383 1 98.81 64 LEU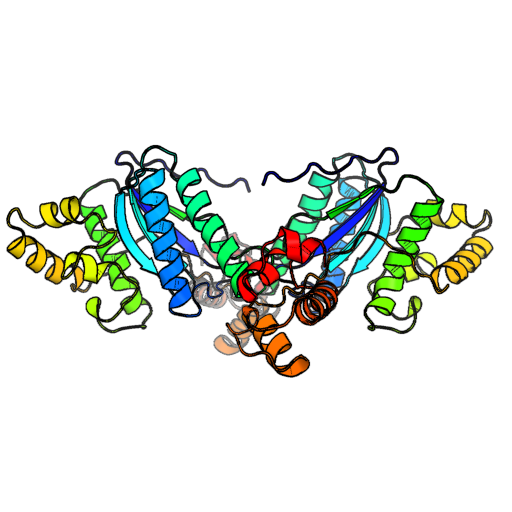 B C 1
ATOM 2639 O O . LEU B 1 64 ? -4.883 -23.484 -9.945 1 98.81 64 LEU B O 1
ATOM 2643 N N . LEU B 1 65 ? -6.68 -22.047 -10.055 1 98.5 65 LEU B N 1
ATOM 2644 C CA . LEU B 1 65 ? -7.336 -22.812 -9.016 1 98.5 65 LEU B CA 1
ATOM 2645 C C . LEU B 1 65 ? -8.836 -22.906 -9.258 1 98.5 65 LEU B C 1
ATOM 2647 O O . LEU B 1 65 ? -9.391 -22.125 -10.039 1 98.5 65 LEU B O 1
ATOM 2651 N N . ARG B 1 66 ? -9.43 -23.891 -8.672 1 98.44 66 ARG B N 1
ATOM 2652 C CA . ARG B 1 66 ? -10.883 -24.062 -8.617 1 98.44 66 ARG B CA 1
ATOM 2653 C C . ARG B 1 66 ? -11.422 -23.688 -7.238 1 98.44 66 ARG B C 1
ATOM 2655 O O . ARG B 1 66 ? -10.898 -24.156 -6.219 1 98.44 66 ARG B O 1
ATOM 2662 N N . GLU B 1 67 ? -12.391 -22.891 -7.285 1 97 67 GLU B N 1
ATOM 2663 C CA . GLU B 1 67 ? -12.969 -22.469 -6.012 1 97 67 GLU B CA 1
ATOM 2664 C C . GLU B 1 67 ? -13.5 -23.656 -5.227 1 97 67 GLU B C 1
ATOM 2666 O O . GLU B 1 67 ? -13.898 -24.672 -5.809 1 97 67 GLU B O 1
ATOM 2671 N N . GLY B 1 68 ? -13.508 -23.562 -3.891 1 96.06 68 GLY B N 1
ATOM 2672 C CA . GLY B 1 68 ? -13.992 -24.594 -2.992 1 96.06 68 GLY B CA 1
ATOM 2673 C C . GLY B 1 68 ? -15.305 -24.25 -2.318 1 96.06 68 GLY B C 1
ATOM 2674 O O . GLY B 1 68 ? -16.266 -23.875 -2.986 1 96.06 68 GLY B O 1
ATOM 2675 N N . MET B 1 69 ? -15.219 -24.359 -1.03 1 95.31 69 MET B N 1
ATOM 2676 C CA . MET B 1 69 ? -16.438 -24.219 -0.231 1 95.31 69 MET B CA 1
ATOM 2677 C C . MET B 1 69 ? -16.75 -22.766 0.042 1 95.31 69 MET B C 1
ATOM 2679 O O . MET B 1 69 ? -17.812 -22.438 0.579 1 95.31 69 MET B O 1
ATOM 2683 N N . GLU B 1 70 ? -15.883 -21.891 -0.246 1 95.38 70 GLU B N 1
ATOM 2684 C CA . GLU B 1 70 ? -16.109 -20.453 -0.063 1 95.38 70 GLU B CA 1
ATOM 2685 C C . GLU B 1 70 ? -15.844 -19.688 -1.357 1 95.38 70 GLU B C 1
ATOM 2687 O O . GLU B 1 70 ? -15.375 -20.266 -2.342 1 95.38 70 GLU B O 1
ATOM 2692 N N . SER B 1 71 ? -16.234 -18.422 -1.302 1 95.12 71 SER B N 1
ATOM 2693 C CA . SER B 1 71 ? -16.016 -17.594 -2.486 1 95.12 71 SER B CA 1
ATOM 2694 C C . SER B 1 71 ? -14.539 -17.391 -2.77 1 95.12 71 SER B C 1
ATOM 2696 O O . SER B 1 71 ? -13.719 -17.422 -1.851 1 95.12 71 SER B O 1
ATOM 2698 N N . LEU B 1 72 ? -14.219 -17.203 -4.039 1 96.44 72 LEU B N 1
ATOM 2699 C CA . LEU B 1 72 ? -12.844 -16.906 -4.438 1 96.44 72 LEU B CA 1
ATOM 2700 C C . LEU B 1 72 ? -12.297 -15.703 -3.682 1 96.44 72 LEU B C 1
ATOM 2702 O O . LEU B 1 72 ? -11.141 -15.695 -3.27 1 96.44 72 LEU B O 1
ATOM 2706 N N . SER B 1 73 ? -13.164 -14.758 -3.51 1 96.25 73 SER B N 1
ATOM 2707 C CA . SER B 1 73 ? -12.766 -13.523 -2.834 1 96.25 73 SER B CA 1
ATOM 2708 C C . SER B 1 73 ? -12.297 -13.805 -1.411 1 96.25 73 SER B C 1
ATOM 2710 O O . SER B 1 73 ? -11.273 -13.273 -0.975 1 96.25 73 SER B O 1
ATOM 2712 N N . LEU B 1 74 ? -13.023 -14.578 -0.718 1 96.81 74 LEU B N 1
ATOM 2713 C CA . LEU B 1 74 ? -12.68 -14.906 0.659 1 96.81 74 LEU B CA 1
ATOM 2714 C C . LEU B 1 74 ? -11.375 -15.711 0.713 1 96.81 74 LEU B C 1
ATOM 2716 O O . LEU B 1 74 ? -10.531 -15.461 1.573 1 96.81 74 LEU B O 1
ATOM 2720 N N . THR B 1 75 ? -11.25 -16.641 -0.173 1 97.44 75 THR B N 1
ATOM 2721 C CA . THR B 1 75 ? -10.039 -17.453 -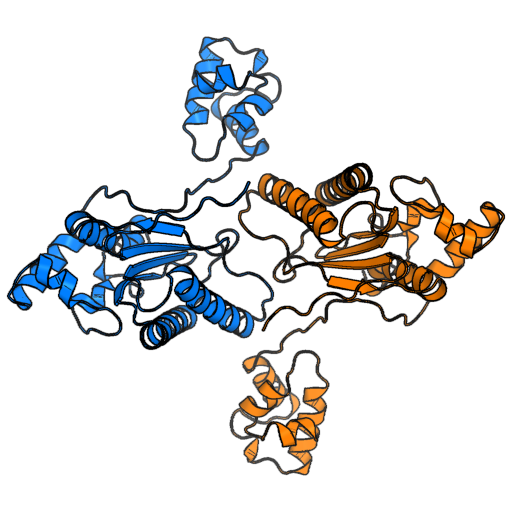0.251 1 97.44 75 THR B CA 1
ATOM 2722 C C . THR B 1 75 ? -8.812 -16.578 -0.501 1 97.44 75 THR B C 1
ATOM 2724 O O . THR B 1 75 ? -7.809 -16.703 0.203 1 97.44 75 THR B O 1
ATOM 2727 N N . MET B 1 76 ? -8.93 -15.688 -1.457 1 97.88 76 MET B N 1
ATOM 2728 C CA . MET B 1 76 ? -7.797 -14.844 -1.812 1 97.88 76 MET B CA 1
ATOM 2729 C C . MET B 1 76 ? -7.508 -13.828 -0.706 1 97.88 76 MET B C 1
ATOM 2731 O O . MET B 1 76 ? -6.348 -13.477 -0.469 1 97.88 76 MET B O 1
ATOM 2735 N N . GLN B 1 77 ? -8.539 -13.344 -0.082 1 97.12 77 GLN B N 1
ATOM 2736 C CA . GLN B 1 77 ? -8.336 -12.477 1.076 1 97.12 77 GLN B CA 1
ATOM 2737 C C . GLN B 1 77 ? -7.496 -13.172 2.145 1 97.12 77 GLN B C 1
ATOM 2739 O O . GLN B 1 77 ? -6.562 -12.586 2.688 1 97.12 77 GLN B O 1
ATOM 2744 N N . ARG B 1 78 ? -7.812 -14.383 2.406 1 97 78 ARG B N 1
ATOM 2745 C CA . ARG B 1 78 ? -7.094 -15.148 3.42 1 97 78 ARG B CA 1
ATOM 2746 C C . ARG B 1 78 ? -5.637 -15.352 3.02 1 97 78 ARG B C 1
ATOM 2748 O O . ARG B 1 78 ? -4.727 -15.141 3.824 1 97 78 ARG B O 1
ATOM 2755 N N . ILE B 1 79 ? -5.406 -15.773 1.829 1 98.31 79 ILE B N 1
ATOM 2756 C CA . ILE B 1 79 ? -4.062 -16.047 1.339 1 98.31 79 ILE B CA 1
ATOM 2757 C C . ILE B 1 79 ? -3.225 -14.773 1.384 1 98.31 79 ILE B C 1
ATOM 2759 O O . ILE B 1 79 ? -2.145 -14.75 1.98 1 98.31 79 ILE B O 1
ATOM 2763 N N . CYS B 1 80 ? -3.713 -13.727 0.811 1 98.19 80 CYS B N 1
ATOM 2764 C CA . CYS B 1 80 ? -2.955 -12.484 0.677 1 98.19 80 CYS B CA 1
ATOM 2765 C C . CYS B 1 80 ? -2.76 -11.82 2.033 1 98.19 80 CYS B C 1
ATOM 2767 O O . CYS B 1 80 ? -1.661 -11.359 2.352 1 98.19 80 CYS B O 1
ATOM 2769 N N . SER B 1 81 ? -3.793 -11.781 2.848 1 97.38 81 SER B N 1
ATOM 2770 C CA . SER B 1 81 ? -3.68 -11.117 4.145 1 97.38 81 SER B CA 1
ATOM 2771 C C . SER B 1 81 ? -2.701 -11.852 5.055 1 97.38 81 SER B C 1
ATOM 2773 O O . SER B 1 81 ? -1.942 -11.219 5.793 1 97.38 81 SER B O 1
ATOM 2775 N N . SER B 1 82 ? -2.781 -13.164 5.02 1 98 82 SER B N 1
ATOM 2776 C CA . SER B 1 82 ? -1.846 -13.945 5.82 1 98 82 SER B CA 1
ATOM 2777 C C . SER B 1 82 ? -0.403 -13.672 5.414 1 98 82 SER B C 1
ATOM 2779 O O . SER B 1 82 ? 0.471 -13.516 6.266 1 98 82 SER B O 1
ATOM 2781 N N . PHE B 1 83 ? -0.25 -13.633 4.145 1 98.38 83 PHE B N 1
ATOM 2782 C CA . PHE B 1 83 ? 1.103 -13.391 3.656 1 98.38 83 PHE B CA 1
ATOM 2783 C C . PHE B 1 83 ? 1.56 -11.977 4.008 1 98.38 83 PHE B C 1
ATOM 2785 O O . PHE B 1 83 ? 2.701 -11.781 4.426 1 98.38 83 PHE B O 1
ATOM 2792 N N . VAL B 1 84 ? 0.729 -11 3.852 1 97.5 84 VAL B N 1
ATOM 2793 C CA . VAL B 1 84 ? 1.046 -9.609 4.172 1 97.5 84 VAL B CA 1
ATOM 2794 C C . VAL B 1 84 ? 1.447 -9.5 5.641 1 97.5 84 VAL B C 1
ATOM 2796 O O . VAL B 1 84 ? 2.438 -8.844 5.973 1 97.5 84 VAL B O 1
ATOM 2799 N N . TYR B 1 85 ? 0.686 -10.109 6.465 1 95.75 85 TYR B N 1
ATOM 2800 C CA . TYR B 1 85 ? 0.968 -10.062 7.895 1 95.75 85 TYR B CA 1
ATOM 2801 C C . TYR B 1 85 ? 2.359 -10.602 8.195 1 95.75 85 TYR B C 1
ATOM 2803 O O . TYR B 1 85 ? 3.15 -9.953 8.883 1 95.75 85 TYR B O 1
ATOM 2811 N N . TRP B 1 86 ? 2.629 -11.742 7.688 1 95.06 86 TRP B N 1
ATOM 2812 C CA . TRP B 1 86 ? 3.92 -12.383 7.91 1 95.06 86 TRP B CA 1
ATOM 2813 C C . TRP B 1 86 ? 5.051 -11.562 7.305 1 95.06 86 TRP B C 1
ATOM 2815 O O . TRP B 1 86 ? 6.086 -11.352 7.941 1 95.06 86 TRP B O 1
ATOM 2825 N N . TYR B 1 87 ? 4.871 -11.125 6.082 1 95 87 TYR B N 1
ATOM 2826 C CA . TYR B 1 87 ? 5.871 -10.352 5.359 1 95 87 TYR B CA 1
ATOM 2827 C C . TYR B 1 87 ? 6.211 -9.062 6.102 1 95 87 TYR B C 1
ATOM 2829 O O . TYR B 1 87 ? 7.383 -8.719 6.254 1 95 87 TYR B O 1
ATOM 2837 N N . ASN B 1 88 ? 5.172 -8.352 6.488 1 90.69 88 ASN B N 1
ATOM 2838 C CA . ASN B 1 88 ? 5.367 -7.113 7.23 1 90.69 88 ASN B CA 1
ATOM 2839 C C . ASN B 1 88 ? 6.121 -7.355 8.539 1 90.69 88 ASN B C 1
ATOM 2841 O O . ASN B 1 88 ? 6.957 -6.543 8.93 1 90.69 88 ASN B O 1
ATOM 2845 N N . TRP B 1 89 ? 5.742 -8.477 9.156 1 88 89 TRP B N 1
ATOM 2846 C CA . TRP B 1 89 ? 6.457 -8.844 10.375 1 88 89 TRP B CA 1
ATOM 2847 C C . TRP B 1 89 ? 7.93 -9.117 10.078 1 88 89 TRP B C 1
ATOM 2849 O O . TRP B 1 89 ? 8.812 -8.57 10.742 1 88 89 TRP B O 1
ATOM 2859 N N . LYS B 1 90 ? 8.195 -9.844 9.117 1 85.81 90 LYS B N 1
ATOM 2860 C CA . LYS B 1 90 ? 9.555 -10.25 8.781 1 85.81 90 LYS B CA 1
ATOM 2861 C C . LYS B 1 90 ? 10.422 -9.047 8.422 1 85.81 90 LYS B C 1
ATOM 2863 O O . LYS B 1 90 ? 11.57 -8.953 8.844 1 85.81 90 LYS B O 1
ATOM 2868 N N . TYR B 1 91 ? 9.898 -8.164 7.645 1 85.25 91 TYR B N 1
ATOM 2869 C CA . TYR B 1 91 ? 10.695 -7.086 7.07 1 85.25 91 TYR B CA 1
ATOM 2870 C C . TYR B 1 91 ? 10.469 -5.777 7.82 1 85.25 91 TYR B C 1
ATOM 2872 O O . TYR B 1 91 ? 10.883 -4.711 7.359 1 85.25 91 TYR B O 1
ATOM 2880 N N . ASP B 1 92 ? 9.75 -5.785 8.93 1 81.44 92 ASP B N 1
ATOM 2881 C CA . ASP B 1 92 ? 9.469 -4.605 9.75 1 81.44 92 ASP B CA 1
ATOM 2882 C C . ASP B 1 92 ? 8.82 -3.504 8.914 1 81.44 92 ASP B C 1
ATOM 2884 O O . ASP B 1 92 ? 9.305 -2.369 8.891 1 81.44 92 ASP B O 1
ATOM 2888 N N . ARG B 1 93 ? 7.84 -3.955 8.203 1 83.25 93 ARG B N 1
ATOM 2889 C CA . ARG B 1 93 ? 7.078 -3.07 7.324 1 83.25 93 ARG B CA 1
ATOM 2890 C C . ARG B 1 93 ? 5.668 -2.848 7.863 1 83.25 93 ARG B C 1
ATOM 2892 O O . ARG B 1 93 ? 5.168 -3.643 8.664 1 83.25 93 ARG B O 1
ATOM 2899 N N . PHE B 1 94 ? 5.098 -1.753 7.387 1 85.88 94 PHE B N 1
ATOM 2900 C CA . PHE B 1 94 ? 3.715 -1.434 7.719 1 85.88 94 PHE B CA 1
ATOM 2901 C C . PHE B 1 94 ? 2.916 -1.105 6.461 1 85.88 94 PHE B C 1
ATOM 2903 O O . PHE B 1 94 ? 3.439 -0.493 5.531 1 85.88 94 PHE B O 1
ATOM 2910 N N . GLY B 1 95 ? 1.644 -1.547 6.492 1 91.38 95 GLY B N 1
ATOM 2911 C CA . GLY B 1 95 ? 0.758 -1.114 5.422 1 91.38 95 GLY B CA 1
ATOM 2912 C C . GLY B 1 95 ? 0.588 -2.152 4.328 1 91.38 95 GLY B C 1
ATOM 2913 O O . GLY B 1 95 ? 0.6 -3.355 4.602 1 91.38 95 GLY B O 1
ATOM 2914 N N . HIS B 1 96 ? 0.435 -1.755 3.154 1 94.12 96 HIS B N 1
ATOM 2915 C CA . HIS B 1 96 ? 0.032 -2.609 2.043 1 94.12 96 HIS B CA 1
ATOM 2916 C C . HIS B 1 96 ? 1.245 -3.225 1.353 1 94.12 96 HIS B C 1
ATOM 2918 O O . HIS B 1 96 ? 2.279 -2.57 1.205 1 94.12 96 HIS B O 1
ATOM 2924 N N . LEU B 1 97 ? 1.082 -4.391 0.959 1 95.25 97 LEU B N 1
ATOM 2925 C CA . LEU B 1 97 ? 2.107 -5.086 0.188 1 95.25 97 LEU B CA 1
ATOM 2926 C C . LEU B 1 97 ? 1.688 -5.227 -1.271 1 95.25 97 LEU B C 1
ATOM 2928 O O . LEU B 1 97 ? 2.504 -5.043 -2.178 1 95.25 97 LEU B O 1
ATOM 2932 N N . PHE B 1 98 ? 0.421 -5.523 -1.469 1 96.12 98 PHE B N 1
ATOM 2933 C CA . PHE B 1 98 ? -0.089 -5.75 -2.816 1 96.12 98 PHE B CA 1
ATOM 2934 C C . PHE B 1 98 ? -0.665 -4.465 -3.4 1 96.12 98 PHE B C 1
ATOM 2936 O O . PHE B 1 98 ? -1.216 -3.637 -2.672 1 96.12 98 PHE B O 1
ATOM 2943 N N . GLN B 1 99 ? -0.569 -4.289 -4.691 1 92.12 99 GLN B N 1
ATOM 2944 C CA . GLN B 1 99 ? -0.969 -3.104 -5.445 1 92.12 99 GLN B CA 1
ATOM 2945 C C . GLN B 1 99 ? -2.479 -2.896 -5.383 1 92.12 99 GLN B C 1
ATOM 2947 O O . GLN B 1 99 ? -2.951 -1.761 -5.297 1 92.12 99 GLN B O 1
ATOM 2952 N N . GLU B 1 100 ? -3.229 -3.838 -5.574 1 91.69 100 GLU B N 1
ATOM 2953 C CA . GLU B 1 100 ? -4.688 -3.885 -5.59 1 91.69 100 GLU B CA 1
ATOM 2954 C C . GLU B 1 100 ? -5.195 -5.293 -5.285 1 91.69 100 GLU B C 1
ATOM 2956 O O . GLU B 1 100 ? -4.414 -6.184 -4.953 1 91.69 100 GLU B O 1
ATOM 2961 N N . ARG B 1 101 ? -6.484 -5.363 -5.27 1 92.31 101 ARG B N 1
ATOM 2962 C CA . ARG B 1 101 ? -7.062 -6.703 -5.203 1 92.31 101 ARG B CA 1
ATOM 2963 C C . ARG B 1 101 ? -6.582 -7.562 -6.367 1 92.31 101 ARG B C 1
ATOM 2965 O O . ARG B 1 101 ? -6.195 -7.039 -7.414 1 92.31 101 ARG B O 1
ATOM 2972 N N . TYR B 1 102 ? -6.664 -8.828 -6.152 1 95.75 102 TYR B N 1
ATOM 2973 C CA . TYR B 1 102 ? -6.227 -9.766 -7.184 1 95.75 102 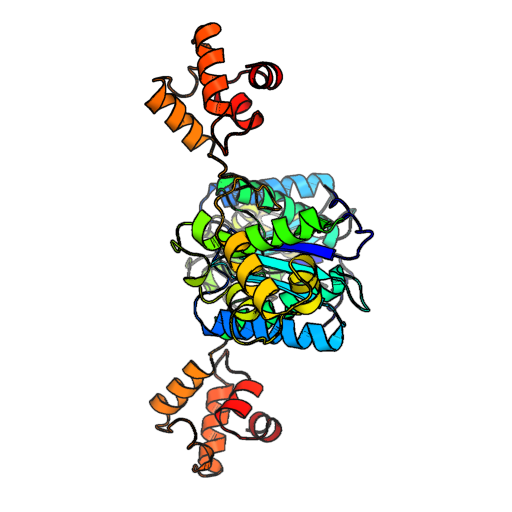TYR B CA 1
ATOM 2974 C C . TYR B 1 102 ? -7.051 -9.594 -8.453 1 95.75 102 TYR B C 1
ATOM 2976 O O . TYR B 1 102 ? -8.227 -9.234 -8.398 1 95.75 102 TYR B O 1
ATOM 2984 N N . LYS B 1 103 ? -6.41 -9.867 -9.562 1 94.88 103 LYS B N 1
ATOM 2985 C CA . LYS B 1 103 ? -7.105 -9.984 -10.844 1 94.88 103 LYS B CA 1
ATOM 2986 C C . LYS B 1 103 ? -7.406 -11.445 -11.18 1 94.88 103 LYS B C 1
ATOM 2988 O O . LYS B 1 103 ? -6.664 -12.344 -10.773 1 94.88 103 LYS B O 1
ATOM 2993 N N . SER B 1 104 ? -8.492 -11.594 -11.875 1 96.81 104 SER B N 1
ATOM 2994 C CA . SER B 1 104 ? -8.836 -12.969 -12.219 1 96.81 104 SER B CA 1
ATOM 2995 C C . SER B 1 104 ? -9.461 -13.047 -13.609 1 96.81 104 SER B C 1
ATOM 2997 O O . SER B 1 104 ? -10.031 -12.07 -14.094 1 96.81 104 SER B O 1
ATOM 2999 N N . GLU B 1 105 ? -9.266 -14.117 -14.188 1 96.88 105 GLU B N 1
ATOM 3000 C CA . GLU B 1 105 ? -9.891 -14.492 -15.453 1 96.88 105 GLU B CA 1
ATOM 3001 C C . GLU B 1 105 ? -10.516 -15.875 -15.367 1 96.88 105 GLU B C 1
ATOM 3003 O O . GLU B 1 105 ? -9.93 -16.797 -14.797 1 96.88 105 GLU B O 1
ATOM 3008 N N . VAL B 1 106 ? -11.68 -16 -15.984 1 97.56 106 VAL B N 1
ATOM 3009 C CA . VAL B 1 106 ? -12.398 -17.281 -15.906 1 97.56 106 VAL B CA 1
ATOM 3010 C C . VAL B 1 106 ? -11.797 -18.266 -16.906 1 97.56 106 VAL B C 1
ATOM 3012 O O . VAL B 1 106 ? -11.391 -17.891 -18 1 97.56 106 VAL B O 1
ATOM 3015 N N . VAL B 1 107 ? -11.75 -19.5 -16.531 1 98.12 107 VAL B N 1
ATOM 3016 C CA . VAL B 1 107 ? -11.336 -20.609 -17.359 1 98.12 107 VAL B CA 1
ATOM 3017 C C . VAL B 1 107 ? -12.516 -21.562 -17.594 1 98.12 107 VAL B C 1
ATOM 3019 O O . VAL B 1 107 ? -12.906 -22.297 -16.688 1 98.12 107 VAL B O 1
ATOM 3022 N N . GLU B 1 108 ? -12.977 -21.641 -18.797 1 97.5 108 GLU B N 1
ATOM 3023 C CA . GLU B 1 108 ? -14.312 -22.203 -18.984 1 97.5 108 GLU B CA 1
ATOM 3024 C C . GLU B 1 108 ? -14.25 -23.516 -19.766 1 97.5 108 GLU B C 1
ATOM 3026 O O . GLU B 1 108 ? -15.273 -24.188 -19.938 1 97.5 108 GLU B O 1
ATOM 3031 N N . ASN B 1 109 ? -13.07 -23.859 -20.266 1 97.06 109 ASN B N 1
ATOM 3032 C CA . ASN B 1 109 ? -12.945 -25.141 -20.953 1 97.06 109 ASN B CA 1
ATOM 3033 C C . ASN B 1 109 ? -11.562 -25.75 -20.75 1 97.06 109 ASN B C 1
ATOM 3035 O O . ASN B 1 109 ? -10.641 -25.078 -20.297 1 97.06 109 ASN B O 1
ATOM 3039 N N . GLU B 1 110 ? -11.508 -27 -21.156 1 97.25 110 GLU B N 1
ATOM 3040 C CA . GLU B 1 110 ? -10.312 -27.781 -20.891 1 97.25 110 GLU B CA 1
ATOM 3041 C C . GLU B 1 110 ? -9.133 -27.297 -21.734 1 97.25 110 GLU B C 1
ATOM 3043 O O . GLU B 1 110 ? -7.988 -27.312 -21.266 1 97.25 110 GLU B O 1
ATOM 3048 N N . VAL B 1 111 ? -9.383 -26.859 -22.891 1 96.81 111 VAL B N 1
ATOM 3049 C CA . VAL B 1 111 ? -8.328 -26.375 -23.781 1 96.81 111 VAL B CA 1
ATOM 3050 C C . VAL B 1 111 ? -7.672 -25.141 -23.172 1 96.81 111 VAL B C 1
ATOM 3052 O O . VAL B 1 111 ? -6.445 -25.062 -23.078 1 96.81 111 VAL B O 1
ATOM 3055 N N . TYR B 1 112 ? -8.508 -24.266 -22.719 1 97.62 112 TYR B N 1
ATOM 3056 C CA . TYR B 1 112 ? -7.984 -23.031 -22.125 1 97.62 112 TYR B CA 1
ATOM 3057 C C . TYR B 1 112 ? -7.32 -23.328 -20.781 1 97.62 112 TYR B C 1
ATOM 3059 O O . TYR B 1 112 ? -6.344 -22.672 -20.406 1 97.62 112 TYR B O 1
ATOM 3067 N N . LEU B 1 113 ? -7.832 -24.312 -20.156 1 98.5 113 LEU B N 1
ATOM 3068 C CA . LEU B 1 113 ? -7.246 -24.719 -18.875 1 98.5 113 LEU B CA 1
ATOM 3069 C C . LEU B 1 113 ? -5.777 -25.078 -19.047 1 98.5 113 LEU B C 1
ATOM 3071 O O . LEU B 1 113 ? -4.914 -24.562 -18.344 1 98.5 113 LEU B O 1
ATOM 3075 N N . ILE B 1 114 ? -5.453 -25.938 -19.953 1 98.19 114 ILE B N 1
ATOM 3076 C CA . ILE B 1 114 ? -4.074 -26.375 -20.141 1 98.19 114 ILE B CA 1
ATOM 3077 C C . ILE B 1 114 ? -3.252 -25.25 -20.766 1 98.19 114 ILE B C 1
ATOM 3079 O O . ILE B 1 114 ? -2.055 -25.141 -20.5 1 98.19 114 ILE B O 1
ATOM 3083 N N . THR B 1 115 ? -3.885 -24.375 -21.531 1 98.06 115 THR B N 1
ATOM 3084 C CA . THR B 1 115 ? -3.223 -23.203 -22.094 1 98.06 115 THR B CA 1
ATOM 3085 C C . THR B 1 115 ? -2.738 -22.266 -20.984 1 98.06 115 THR B C 1
ATOM 3087 O O . THR B 1 115 ? -1.589 -21.828 -21 1 98.06 115 THR B O 1
ATOM 3090 N N . VAL B 1 116 ? -3.598 -22 -20.047 1 98.5 116 VAL B N 1
ATOM 3091 C CA . VAL B 1 116 ? -3.256 -21.109 -18.938 1 98.5 116 VAL B CA 1
ATOM 3092 C C . VAL B 1 116 ? -2.125 -21.719 -18.109 1 98.5 116 VAL B C 1
ATOM 3094 O O . VAL B 1 116 ? -1.198 -21.016 -17.703 1 98.5 116 VAL B O 1
ATOM 3097 N N . LEU B 1 117 ? -2.234 -23.016 -17.906 1 98.62 117 LEU B N 1
ATOM 3098 C CA . LEU B 1 117 ? -1.196 -23.672 -17.125 1 98.62 117 LEU B CA 1
ATOM 3099 C C . LEU B 1 117 ? 0.161 -23.547 -17.797 1 98.62 117 LEU B C 1
ATOM 3101 O O . LEU B 1 117 ? 1.166 -23.266 -17.141 1 98.62 117 LEU B O 1
ATOM 3105 N N . ARG B 1 118 ? 0.183 -23.766 -19.094 1 98.19 118 ARG B N 1
ATOM 3106 C CA . ARG B 1 118 ? 1.426 -23.594 -19.844 1 98.19 118 ARG B CA 1
ATOM 3107 C C . ARG B 1 118 ? 1.938 -22.156 -19.734 1 98.19 118 ARG B C 1
ATOM 3109 O O . ARG B 1 118 ? 3.135 -21.938 -19.531 1 98.19 118 ARG B O 1
ATOM 3116 N N . TYR B 1 119 ? 1.049 -21.281 -19.859 1 97.44 119 TYR B N 1
ATOM 3117 C CA . TYR B 1 119 ? 1.398 -19.859 -19.719 1 97.44 119 TYR B CA 1
ATOM 3118 C C . TYR B 1 119 ? 2.062 -19.594 -18.375 1 97.44 119 TYR B C 1
ATOM 3120 O O . TYR B 1 119 ? 3.107 -18.938 -18.312 1 97.44 119 TYR B O 1
ATOM 3128 N N . ILE B 1 120 ? 1.465 -20.078 -17.344 1 98.19 120 ILE B N 1
ATOM 3129 C CA . ILE B 1 120 ? 1.948 -19.891 -15.984 1 98.19 120 ILE B CA 1
ATOM 3130 C C . ILE B 1 120 ? 3.342 -20.484 -15.836 1 98.19 120 ILE B C 1
ATOM 3132 O O . ILE B 1 120 ? 4.254 -19.844 -15.32 1 98.19 120 ILE B O 1
ATOM 3136 N N . HIS B 1 121 ? 3.518 -21.688 -16.328 1 98.25 121 HIS B N 1
ATOM 3137 C CA . HIS B 1 121 ? 4.789 -22.391 -16.188 1 98.25 121 HIS B CA 1
ATOM 3138 C C . HIS B 1 121 ? 5.867 -21.75 -17.047 1 98.25 121 HIS B C 1
ATOM 3140 O O . HIS B 1 121 ? 7.055 -21.812 -16.719 1 98.25 121 HIS B O 1
ATOM 3146 N N . GLN B 1 122 ? 5.504 -21.047 -18.125 1 97.12 122 GLN B N 1
ATOM 3147 C CA . GLN B 1 122 ? 6.469 -20.453 -19.031 1 97.12 122 GLN B CA 1
ATOM 3148 C C . GLN B 1 122 ? 6.699 -18.984 -18.703 1 97.12 122 GLN B C 1
ATOM 3150 O O . GLN B 1 122 ? 7.523 -18.312 -19.328 1 97.12 122 GLN B O 1
ATOM 3155 N N . ASN B 1 123 ? 6.023 -18.484 -17.703 1 94.88 123 ASN B N 1
ATOM 3156 C CA . ASN B 1 123 ? 6.133 -17.078 -17.375 1 94.88 123 ASN B CA 1
ATOM 3157 C C . ASN B 1 123 ? 7.578 -16.672 -17.078 1 94.88 123 ASN B C 1
ATOM 3159 O O . ASN B 1 123 ? 8.031 -15.617 -17.516 1 94.88 123 ASN B O 1
ATOM 3163 N N . PRO B 1 124 ? 8.359 -17.531 -16.344 1 95.25 124 PRO B N 1
ATOM 3164 C CA . PRO B 1 124 ? 9.758 -17.172 -16.094 1 95.25 124 PRO B CA 1
ATOM 3165 C C . PRO B 1 124 ? 10.586 -17.078 -17.359 1 95.25 124 PRO B C 1
ATOM 3167 O O . PRO B 1 124 ? 11.516 -16.281 -17.438 1 95.25 124 PRO B O 1
ATOM 3170 N N . ILE B 1 125 ? 10.266 -17.875 -18.344 1 93.56 125 ILE B N 1
ATOM 3171 C CA . ILE B 1 125 ? 10.945 -17.797 -19.641 1 93.56 125 ILE B CA 1
ATOM 3172 C C . ILE B 1 125 ? 10.625 -16.469 -20.312 1 93.56 125 ILE B C 1
ATOM 3174 O O . ILE B 1 125 ? 11.523 -15.766 -20.781 1 93.56 125 ILE B O 1
ATOM 3178 N N . LYS B 1 126 ? 9.352 -16.188 -20.328 1 89.75 126 LYS B N 1
ATOM 3179 C CA . LYS B 1 126 ? 8.898 -14.938 -20.938 1 89.75 126 LYS B CA 1
ATOM 3180 C C . LYS B 1 126 ? 9.547 -13.727 -20.266 1 89.75 126 LYS B C 1
ATOM 3182 O O . LYS B 1 126 ? 9.852 -12.727 -20.922 1 89.75 126 LYS B O 1
ATOM 3187 N N . ALA B 1 127 ? 9.773 -13.836 -18.984 1 87.19 127 ALA B N 1
ATOM 3188 C CA . ALA B 1 127 ? 10.367 -12.75 -18.203 1 87.19 127 ALA B CA 1
ATOM 3189 C C . ALA B 1 127 ? 11.883 -12.75 -18.328 1 87.19 127 ALA B C 1
ATOM 3191 O O . ALA B 1 127 ? 12.555 -11.875 -17.781 1 87.19 127 ALA B O 1
ATOM 3192 N N . GLY B 1 128 ? 12.453 -13.766 -18.938 1 88.25 128 GLY B N 1
ATOM 3193 C CA . GLY B 1 128 ? 13.883 -13.836 -19.156 1 88.25 128 GLY B CA 1
ATOM 3194 C C . GLY B 1 128 ? 14.648 -14.352 -17.953 1 88.25 128 GLY B C 1
ATOM 3195 O O . GLY B 1 128 ? 15.859 -14.141 -17.844 1 88.25 128 GLY B O 1
ATOM 3196 N N . ILE B 1 129 ? 14.008 -14.992 -17.094 1 90.06 129 ILE B N 1
ATOM 3197 C CA . ILE B 1 129 ? 14.609 -15.461 -15.852 1 90.06 129 ILE B CA 1
ATOM 3198 C C . ILE B 1 129 ? 15.32 -16.781 -16.094 1 90.06 129 ILE B C 1
ATOM 3200 O O . ILE B 1 129 ? 16.359 -17.062 -15.492 1 90.06 129 ILE B O 1
ATOM 3204 N N . THR B 1 130 ? 14.711 -17.625 -16.922 1 91.75 130 THR B N 1
ATOM 3205 C CA . THR B 1 130 ? 15.25 -18.938 -17.234 1 91.75 130 THR B CA 1
ATOM 3206 C C . THR B 1 130 ? 14.992 -19.297 -18.703 1 91.75 130 THR B C 1
ATOM 3208 O O . THR B 1 130 ? 14.219 -18.625 -19.375 1 91.75 130 THR B O 1
ATOM 3211 N N . ASN B 1 131 ? 15.641 -20.312 -19.125 1 91.69 131 ASN B N 1
ATOM 3212 C CA . ASN B 1 131 ? 15.516 -20.703 -20.531 1 91.69 131 ASN B CA 1
ATOM 3213 C C . ASN B 1 131 ? 14.656 -21.953 -20.688 1 91.69 131 ASN B C 1
ATOM 3215 O O . ASN B 1 131 ? 14.422 -22.422 -21.797 1 91.69 131 ASN B O 1
ATOM 3219 N N . SER B 1 132 ? 14.25 -22.469 -19.531 1 94.69 132 SER B N 1
ATOM 3220 C CA . SER B 1 132 ? 13.406 -23.656 -19.578 1 94.69 132 SER B CA 1
ATOM 3221 C C . SER B 1 132 ? 12.398 -23.656 -18.438 1 94.69 132 SER B C 1
ATOM 3223 O O . SER B 1 132 ? 12.641 -23.062 -17.391 1 94.69 132 SER B O 1
ATOM 3225 N N . VAL B 1 133 ? 11.297 -24.375 -18.688 1 96.5 133 VAL B N 1
ATOM 3226 C CA . VAL B 1 133 ? 10.25 -24.453 -17.672 1 96.5 133 VAL B CA 1
ATOM 3227 C C . VAL B 1 133 ? 10.781 -25.172 -16.438 1 96.5 133 VAL B C 1
ATOM 3229 O O . VAL B 1 133 ? 10.445 -24.797 -15.305 1 96.5 133 VAL B O 1
ATOM 3232 N N . ALA B 1 134 ? 11.602 -26.156 -16.609 1 96 134 ALA B N 1
ATOM 3233 C CA . ALA B 1 134 ? 12.156 -26.953 -15.523 1 96 134 ALA B CA 1
ATOM 3234 C C . ALA B 1 134 ? 13.195 -26.156 -14.734 1 96 134 ALA B C 1
ATOM 3236 O O . ALA B 1 134 ? 13.523 -26.516 -13.594 1 96 134 ALA B O 1
ATOM 3237 N N . GLY B 1 135 ? 13.68 -25.125 -15.258 1 95.56 135 GLY B N 1
ATOM 3238 C CA . GLY B 1 135 ? 14.781 -24.375 -14.672 1 95.56 135 GLY B CA 1
ATOM 3239 C C . GLY B 1 135 ? 14.336 -23.406 -13.594 1 95.56 135 GLY B C 1
ATOM 3240 O O . GLY B 1 135 ? 15.164 -22.75 -12.953 1 95.56 135 GLY B O 1
ATOM 3241 N N . TYR B 1 136 ? 13.109 -23.297 -13.375 1 96.44 136 TYR B N 1
ATOM 3242 C CA . TYR B 1 136 ? 12.602 -22.344 -12.391 1 96.44 136 TYR B CA 1
ATOM 3243 C C . TYR B 1 136 ? 11.984 -23.062 -11.203 1 96.44 136 TYR B C 1
ATOM 3245 O O . TYR B 1 136 ? 10.961 -23.734 -11.336 1 96.44 136 TYR B O 1
ATOM 3253 N N . ARG B 1 137 ? 12.43 -22.828 -10.039 1 95.56 137 ARG B N 1
ATOM 3254 C CA . ARG B 1 137 ? 12.133 -23.609 -8.844 1 95.56 137 ARG B CA 1
ATOM 3255 C C . ARG B 1 137 ? 10.766 -23.25 -8.281 1 95.56 137 ARG B C 1
ATOM 3257 O O . ARG B 1 137 ? 10.086 -24.094 -7.699 1 95.56 137 ARG B O 1
ATOM 3264 N N . TRP B 1 138 ? 10.352 -22.016 -8.453 1 97.62 138 TRP B N 1
ATOM 3265 C CA . TRP B 1 138 ? 9.172 -21.547 -7.742 1 97.62 138 TRP B CA 1
ATOM 3266 C C . TRP B 1 138 ? 7.938 -21.578 -8.641 1 97.62 138 TRP B C 1
ATOM 3268 O O . TRP B 1 138 ? 7.129 -20.656 -8.633 1 97.62 138 TRP B O 1
ATOM 3278 N N . SER B 1 139 ? 7.848 -22.594 -9.43 1 97.94 139 SER B N 1
ATOM 3279 C CA . SER B 1 139 ? 6.676 -22.922 -10.234 1 97.94 139 SER B CA 1
ATOM 3280 C C . SER B 1 139 ? 6.195 -24.344 -9.945 1 97.94 139 SER B C 1
ATOM 3282 O O . SER B 1 139 ? 6.965 -25.172 -9.461 1 97.94 139 SER B O 1
ATOM 3284 N N . SER B 1 140 ? 4.977 -24.609 -10.297 1 98.44 140 SER B N 1
ATOM 3285 C CA . SER B 1 140 ? 4.363 -25.906 -9.977 1 98.44 140 SER B CA 1
ATOM 3286 C C . SER B 1 140 ? 4.727 -26.969 -11.008 1 98.44 140 SER B C 1
ATOM 3288 O O . SER B 1 140 ? 4.285 -28.109 -10.906 1 98.44 140 SER B O 1
ATOM 3290 N N . TYR B 1 141 ? 5.562 -26.656 -12 1 98.12 141 TYR B N 1
ATOM 3291 C CA . TYR B 1 141 ? 5.918 -27.578 -13.062 1 98.12 141 TYR B CA 1
ATOM 3292 C C . TYR B 1 141 ? 6.484 -28.875 -12.492 1 98.12 141 TYR B C 1
ATOM 3294 O O . TYR B 1 141 ? 6.074 -29.969 -12.883 1 98.12 141 TYR B O 1
ATOM 3302 N N . HIS B 1 142 ? 7.348 -28.75 -11.57 1 97.12 142 HIS B N 1
ATOM 3303 C CA . HIS B 1 142 ? 8.062 -29.906 -11.039 1 97.12 142 HIS B CA 1
ATOM 3304 C C . HIS B 1 142 ? 7.113 -30.859 -10.312 1 97.12 142 HIS B C 1
ATOM 3306 O O . HIS B 1 142 ? 7.402 -32.062 -10.172 1 97.12 142 HIS B O 1
ATOM 3312 N N . GLU B 1 143 ? 6.02 -30.359 -9.844 1 97.56 143 GLU B N 1
ATOM 3313 C CA . GLU B 1 143 ? 5.074 -31.219 -9.125 1 97.56 143 GLU B CA 1
ATOM 3314 C C . GLU B 1 143 ? 4.344 -32.156 -10.078 1 97.56 143 GLU B C 1
ATOM 3316 O O . GLU B 1 143 ? 3.83 -33.188 -9.656 1 97.56 143 GLU B O 1
ATOM 3321 N N . TYR B 1 144 ? 4.277 -31.844 -11.328 1 97.94 144 TYR B N 1
ATOM 3322 C CA . TYR B 1 144 ? 3.664 -32.688 -12.336 1 97.94 144 TYR B CA 1
ATOM 3323 C C . TYR B 1 144 ? 4.633 -33.781 -12.797 1 97.94 144 TYR B C 1
ATOM 3325 O O . TYR B 1 144 ? 4.211 -34.875 -13.172 1 97.94 144 TYR B O 1
ATOM 3333 N N . ILE B 1 145 ? 5.859 -33.438 -12.773 1 95.69 145 ILE B N 1
ATOM 3334 C CA . ILE B 1 145 ? 6.855 -34.312 -13.383 1 95.69 145 ILE B CA 1
ATOM 3335 C C . ILE B 1 145 ? 7.512 -35.188 -12.312 1 95.69 145 ILE B C 1
ATOM 3337 O O . ILE B 1 145 ? 7.777 -36.375 -12.539 1 95.69 145 ILE B O 1
ATOM 3341 N N . HIS B 1 146 ? 7.766 -34.594 -11.156 1 93.44 146 HIS B N 1
ATOM 3342 C CA . HIS B 1 146 ? 8.492 -35.312 -10.109 1 93.44 146 HIS B CA 1
ATOM 3343 C C . HIS B 1 146 ? 7.586 -35.656 -8.93 1 93.44 146 HIS B C 1
ATOM 3345 O O . HIS B 1 146 ? 6.629 -36.406 -9.078 1 93.44 146 HIS B O 1
ATOM 3351 N N . LYS B 1 147 ? 7.738 -34.938 -7.828 1 92.31 147 LYS B N 1
ATOM 3352 C CA . LYS B 1 147 ? 6.984 -35.25 -6.617 1 92.31 147 LYS B CA 1
ATOM 3353 C C . LYS B 1 147 ? 5.871 -34.219 -6.383 1 92.31 147 LYS B C 1
ATOM 3355 O O . LYS B 1 147 ? 6.125 -33.031 -6.293 1 92.31 147 LYS B O 1
ATOM 3360 N N . GLN B 1 148 ? 4.695 -34.844 -6.336 1 93.75 148 GLN B N 1
ATOM 3361 C CA . GLN B 1 148 ? 3.525 -34.031 -6.035 1 93.75 148 GLN B CA 1
ATOM 3362 C C . GLN B 1 148 ? 3.584 -33.5 -4.605 1 93.75 148 GLN B C 1
ATOM 3364 O O . GLN B 1 148 ? 3.984 -34.219 -3.686 1 93.75 148 GLN B O 1
ATOM 3369 N N . ASN B 1 149 ? 3.168 -32.281 -4.43 1 95.19 149 ASN B N 1
ATOM 3370 C CA . ASN B 1 149 ? 3.094 -31.656 -3.119 1 95.19 149 ASN B CA 1
ATOM 3371 C C . ASN B 1 149 ? 1.724 -31.031 -2.877 1 95.19 149 ASN B C 1
ATOM 3373 O O . ASN B 1 149 ? 0.793 -31.719 -2.443 1 95.19 149 ASN B O 1
ATOM 3377 N N . ILE B 1 150 ? 1.47 -29.797 -3.328 1 97.38 150 ILE B N 1
ATOM 3378 C CA . ILE B 1 150 ? 0.202 -29.156 -3.016 1 97.38 150 ILE B CA 1
ATOM 3379 C C . ILE B 1 150 ? -0.679 -29.109 -4.262 1 97.38 150 ILE B C 1
ATOM 3381 O O . ILE B 1 150 ? -1.87 -28.797 -4.18 1 97.38 150 ILE B O 1
ATOM 3385 N N . ILE B 1 151 ? -0.206 -29.5 -5.441 1 98.56 151 ILE B N 1
ATOM 3386 C CA . ILE B 1 151 ? -0.926 -29.375 -6.707 1 98.56 151 ILE B CA 1
ATOM 3387 C C . ILE B 1 151 ? -1.844 -30.578 -6.895 1 98.56 151 ILE B C 1
ATOM 3389 O O . ILE B 1 151 ? -1.447 -31.719 -6.625 1 98.56 151 ILE B O 1
ATOM 3393 N N . ASP B 1 152 ? -3.023 -30.328 -7.32 1 98.31 152 ASP B N 1
ATOM 3394 C CA . ASP B 1 152 ? -3.943 -31.375 -7.754 1 98.31 152 ASP B CA 1
ATOM 3395 C C . ASP B 1 152 ? -3.711 -31.734 -9.219 1 98.31 152 ASP B C 1
ATOM 3397 O O . ASP B 1 152 ? -4.371 -31.203 -10.109 1 98.31 152 ASP B O 1
ATOM 3401 N N . THR B 1 153 ? -2.938 -32.812 -9.43 1 98.06 153 THR B N 1
ATOM 3402 C CA . THR B 1 153 ? -2.383 -33.031 -10.75 1 98.06 153 THR B CA 1
ATOM 3403 C C . THR B 1 153 ? -3.322 -33.938 -11.578 1 98.06 153 THR B C 1
ATOM 3405 O O . THR B 1 153 ? -3.209 -33.969 -12.805 1 98.06 153 THR B O 1
ATOM 3408 N N . GLU B 1 154 ? -4.219 -34.625 -10.961 1 96.88 154 GLU B N 1
ATOM 3409 C CA . GLU B 1 154 ? -4.969 -35.688 -11.594 1 96.88 154 GLU B CA 1
ATOM 3410 C C . GLU B 1 154 ? -5.809 -35.188 -12.758 1 96.88 154 GLU B C 1
ATOM 3412 O O . GLU B 1 154 ? -5.75 -35.719 -13.867 1 96.88 154 GLU B O 1
ATOM 3417 N N . LEU B 1 155 ? -6.551 -34.125 -12.477 1 96.94 155 LEU B N 1
ATOM 3418 C CA . LEU B 1 155 ? -7.438 -33.594 -13.5 1 96.94 155 LEU B CA 1
ATOM 3419 C C . LEU B 1 155 ? -6.656 -33.219 -14.758 1 96.94 155 LEU B C 1
ATOM 3421 O O . LEU B 1 155 ? -7.059 -33.562 -15.867 1 96.94 155 LEU B O 1
ATOM 3425 N N . ILE B 1 156 ? -5.559 -32.531 -14.617 1 98.5 156 ILE B N 1
ATOM 3426 C CA . ILE B 1 156 ? -4.758 -32.031 -15.734 1 98.5 156 ILE B CA 1
ATOM 3427 C C . ILE B 1 156 ? -4.129 -33.219 -16.484 1 98.5 156 ILE B C 1
ATOM 3429 O O . ILE B 1 156 ? -4.227 -33.312 -17.703 1 98.5 156 ILE B O 1
ATOM 3433 N N . LEU B 1 157 ? -3.51 -34.156 -15.75 1 98.12 157 LEU B N 1
ATOM 3434 C CA . LEU B 1 157 ? -2.811 -35.25 -16.391 1 98.12 157 LEU B CA 1
ATOM 3435 C C . LEU B 1 157 ? -3.783 -36.125 -17.172 1 98.12 157 LEU B C 1
ATOM 3437 O O . LEU B 1 157 ? -3.439 -36.656 -18.219 1 98.12 157 LEU B O 1
ATOM 3441 N N . GLU B 1 158 ? -5.008 -36.25 -16.656 1 97.56 158 GLU B N 1
ATOM 3442 C CA . GLU B 1 158 ? -6.023 -37.062 -17.312 1 97.56 158 GLU B CA 1
ATOM 3443 C C . GLU B 1 158 ? -6.402 -36.5 -18.672 1 97.56 158 GLU B C 1
ATOM 3445 O O . GLU B 1 158 ? -6.898 -37.219 -19.547 1 97.56 158 GLU B O 1
ATOM 3450 N N . LEU B 1 159 ? -6.23 -35.188 -18.844 1 97.75 159 LEU B N 1
ATOM 3451 C CA . LEU B 1 159 ? -6.539 -34.562 -20.109 1 97.75 159 LEU B CA 1
ATOM 3452 C C . LEU B 1 159 ? -5.531 -34.938 -21.188 1 97.75 159 LEU B C 1
ATOM 3454 O O . LEU B 1 159 ? -5.789 -34.781 -22.375 1 97.75 159 LEU B O 1
ATOM 3458 N N . PHE B 1 160 ? -4.395 -35.438 -20.828 1 97.62 160 PHE B N 1
ATOM 3459 C CA . PHE B 1 160 ? -3.34 -35.781 -21.781 1 97.62 160 PHE B CA 1
ATOM 3460 C C . PHE B 1 160 ? -3.387 -37.25 -22.125 1 97.62 160 PHE B C 1
ATOM 3462 O O . PHE B 1 160 ? -3.227 -37.625 -23.297 1 97.62 160 PHE B O 1
ATOM 3469 N N . ALA B 1 161 ? -3.551 -38.125 -21.078 1 97.31 161 ALA B N 1
ATOM 3470 C CA . ALA B 1 161 ? -3.625 -39.562 -21.312 1 97.31 161 ALA B CA 1
ATOM 3471 C C . ALA B 1 161 ? -4.184 -40.281 -20.094 1 97.31 161 ALA B C 1
ATOM 3473 O O . ALA B 1 161 ? -4.137 -39.75 -18.969 1 97.31 161 ALA B O 1
ATOM 3474 N N . THR B 1 162 ? -4.629 -41.5 -20.328 1 95.69 162 THR B N 1
ATOM 3475 C CA . THR B 1 162 ? -5.16 -42.312 -19.266 1 95.69 162 THR B CA 1
ATOM 3476 C C . THR B 1 162 ? -4.031 -42.938 -18.438 1 95.69 162 THR B C 1
ATOM 3478 O O . THR B 1 162 ? -4.121 -43 -17.203 1 95.69 162 THR B O 1
ATOM 3481 N N . GLU B 1 163 ? -3.041 -43.344 -19.141 1 96.25 163 GLU B N 1
ATOM 3482 C CA . GLU B 1 163 ? -1.889 -43.906 -18.453 1 96.25 163 GLU B CA 1
ATOM 3483 C C . GLU B 1 163 ? -0.962 -42.812 -17.922 1 96.25 163 GLU B C 1
ATOM 3485 O O . GLU B 1 163 ? -0.475 -41.969 -18.672 1 96.25 163 GLU B O 1
ATOM 3490 N N . LYS B 1 164 ? -0.627 -42.875 -16.75 1 94.62 164 LYS B N 1
ATOM 3491 C CA . LYS B 1 164 ? 0.066 -41.812 -16.031 1 94.62 164 LYS B CA 1
ATOM 3492 C C . LYS B 1 164 ? 1.408 -41.5 -16.672 1 94.62 164 LYS B C 1
ATOM 3494 O O . LYS B 1 164 ? 1.756 -40.312 -16.844 1 94.62 164 LYS B O 1
ATOM 3499 N N . GLN B 1 165 ? 2.156 -42.5 -16.969 1 95.38 165 GLN B N 1
ATOM 3500 C CA . GLN B 1 165 ? 3.486 -42.25 -17.531 1 95.38 165 GLN B CA 1
ATOM 3501 C C . GLN B 1 165 ? 3.404 -41.562 -18.891 1 95.38 165 GLN B C 1
ATOM 3503 O O . GLN B 1 165 ? 4.211 -40.688 -19.188 1 95.38 165 GLN B O 1
ATOM 3508 N N . ILE B 1 166 ? 2.463 -42 -19.625 1 97.25 166 ILE B N 1
ATOM 3509 C CA . ILE B 1 166 ? 2.252 -41.375 -20.938 1 97.25 166 ILE B CA 1
ATOM 3510 C C . ILE B 1 166 ? 1.759 -39.938 -20.75 1 97.25 166 ILE B C 1
ATOM 3512 O O . ILE B 1 166 ? 2.201 -39.031 -21.469 1 97.25 166 ILE B O 1
ATOM 3516 N N . ALA B 1 167 ? 0.845 -39.75 -19.797 1 97.81 167 ALA B N 1
ATOM 3517 C CA . ALA B 1 167 ? 0.3 -38.438 -19.516 1 97.81 167 ALA B CA 1
ATOM 3518 C C . ALA B 1 167 ? 1.41 -37.469 -19.141 1 97.81 167 ALA B C 1
ATOM 3520 O O . ALA B 1 167 ? 1.432 -36.312 -19.641 1 97.81 167 ALA B O 1
ATOM 3521 N N . LYS B 1 168 ? 2.34 -37.875 -18.344 1 97.62 168 LYS B N 1
ATOM 3522 C CA . LYS B 1 168 ? 3.449 -37.031 -17.906 1 97.62 168 LYS B CA 1
ATOM 3523 C C . LYS B 1 168 ? 4.336 -36.656 -19.078 1 97.62 168 LYS B C 1
ATOM 3525 O O . LYS B 1 168 ? 4.766 -35.5 -19.188 1 97.62 168 LYS B O 1
ATOM 3530 N N . LYS B 1 169 ? 4.602 -37.594 -19.891 1 97.12 169 LYS B N 1
ATOM 3531 C CA . LYS B 1 169 ? 5.438 -37.312 -21.047 1 97.12 169 LYS B CA 1
ATOM 3532 C C . LYS B 1 169 ? 4.785 -36.312 -21.984 1 97.12 169 LYS B C 1
ATOM 3534 O O . LYS B 1 169 ? 5.445 -35.406 -22.484 1 97.12 169 LYS B O 1
ATOM 3539 N N . GLU B 1 170 ? 3.521 -36.531 -22.234 1 98.06 170 GLU B N 1
ATOM 3540 C CA . GLU B 1 170 ? 2.789 -35.594 -23.094 1 98.06 170 GLU B CA 1
ATOM 3541 C C . GLU B 1 170 ? 2.686 -34.219 -22.469 1 98.06 170 GLU B C 1
ATOM 3543 O O . GLU B 1 170 ? 2.748 -33.188 -23.156 1 98.06 170 GLU B O 1
ATOM 3548 N N . PHE B 1 171 ? 2.484 -34.25 -21.172 1 98.38 171 PHE B N 1
ATOM 3549 C CA . PHE B 1 171 ? 2.447 -33 -20.422 1 98.38 171 PHE B CA 1
ATOM 3550 C C . PHE B 1 171 ? 3.754 -32.219 -20.578 1 98.38 171 PHE B C 1
ATOM 3552 O O . PHE B 1 171 ? 3.742 -31.031 -20.891 1 98.38 171 PHE B O 1
ATOM 3559 N N . GLU B 1 172 ? 4.852 -32.844 -20.359 1 97.75 172 GLU B N 1
ATOM 3560 C CA . GLU B 1 172 ? 6.172 -32.25 -20.484 1 97.75 172 GLU B CA 1
ATOM 3561 C C . GLU B 1 172 ? 6.383 -31.641 -21.859 1 97.75 172 GLU B C 1
ATOM 3563 O O . GLU B 1 172 ? 6.887 -30.531 -22 1 97.75 172 GLU B O 1
ATOM 3568 N N . LYS B 1 173 ? 6.027 -32.406 -22.812 1 97.31 173 LYS B N 1
ATOM 3569 C CA . LYS B 1 173 ? 6.148 -31.922 -24.188 1 97.31 173 LYS B CA 1
ATOM 3570 C C . LYS B 1 173 ? 5.328 -30.656 -24.406 1 97.31 173 LYS B C 1
ATOM 3572 O O . LYS B 1 173 ? 5.82 -29.688 -24.984 1 97.31 173 LYS B O 1
ATOM 3577 N N . TYR B 1 174 ? 4.113 -30.703 -23.984 1 97.69 174 TYR B N 1
ATOM 3578 C CA . TYR B 1 174 ? 3.197 -29.594 -24.156 1 97.69 174 TYR B CA 1
ATOM 3579 C C . TYR B 1 174 ? 3.721 -28.344 -23.453 1 97.69 174 TYR B C 1
ATOM 3581 O O . TYR B 1 174 ? 3.674 -27.234 -24.016 1 97.69 174 TYR B O 1
ATOM 3589 N N . MET B 1 175 ? 4.223 -28.484 -22.234 1 97.25 175 MET B N 1
ATOM 3590 C CA . MET B 1 175 ? 4.688 -27.359 -21.422 1 97.25 175 MET B CA 1
ATOM 3591 C C . MET B 1 175 ? 5.918 -26.703 -22.047 1 97.25 175 MET B C 1
ATOM 3593 O O . MET B 1 175 ? 6.188 -25.531 -21.797 1 97.25 175 MET B O 1
ATOM 3597 N N . ASN B 1 176 ? 6.637 -27.422 -22.812 1 95.44 176 ASN B N 1
ATOM 3598 C CA . ASN B 1 176 ? 7.887 -26.906 -23.359 1 95.44 176 ASN B CA 1
ATOM 3599 C C . ASN B 1 176 ? 7.695 -26.375 -24.781 1 95.44 176 ASN B C 1
ATOM 3601 O O . ASN B 1 176 ? 8.625 -25.828 -25.375 1 95.44 176 ASN B O 1
ATOM 3605 N N . GLU B 1 177 ? 6.562 -26.453 -25.266 1 95.12 177 GLU B N 1
ATOM 3606 C CA . GLU B 1 177 ? 6.277 -25.984 -26.609 1 95.12 177 GLU B CA 1
ATOM 3607 C C . GLU B 1 177 ? 6.285 -24.453 -26.672 1 95.12 177 GLU B C 1
ATOM 3609 O O . GLU B 1 177 ? 5.664 -23.797 -25.828 1 95.12 177 GLU B O 1
ATOM 3614 N N . LYS B 1 178 ? 6.953 -23.906 -27.609 1 90.31 178 LYS B N 1
ATOM 3615 C CA . LYS B 1 178 ? 6.891 -22.469 -27.844 1 90.31 178 LYS B CA 1
ATOM 3616 C C . LYS B 1 178 ? 5.508 -22.047 -28.328 1 90.31 178 LYS B C 1
ATOM 3618 O O . LYS B 1 178 ? 4.887 -22.75 -29.141 1 90.31 178 LYS B O 1
ATOM 3623 N N . ASN B 1 179 ? 5.102 -21.047 -27.812 1 88.19 179 ASN B N 1
ATOM 3624 C CA . ASN B 1 179 ? 3.762 -20.578 -28.156 1 88.19 179 ASN B CA 1
ATOM 3625 C C . ASN B 1 179 ? 3.645 -19.062 -28.031 1 88.19 179 ASN B C 1
ATOM 3627 O O . ASN B 1 179 ? 4.59 -18.391 -27.594 1 88.19 179 ASN B O 1
ATOM 3631 N N . LYS B 1 180 ? 2.438 -18.453 -28.406 1 85.38 180 LYS B N 1
ATOM 3632 C CA . LYS B 1 180 ? 2.109 -17.031 -28.281 1 85.38 180 LYS B CA 1
ATOM 3633 C C . LYS B 1 180 ? 0.851 -16.844 -27.438 1 85.38 180 LYS B C 1
ATOM 3635 O O . LYS B 1 180 ? 0.021 -15.977 -27.75 1 85.38 180 LYS B O 1
ATOM 3640 N N . ASP B 1 181 ? 0.651 -17.797 -26.516 1 85.44 181 ASP B N 1
ATOM 3641 C CA . ASP B 1 181 ? -0.531 -17.75 -25.656 1 85.44 181 ASP B CA 1
ATOM 3642 C C . ASP B 1 181 ? -0.678 -16.391 -25 1 85.44 181 ASP B C 1
ATOM 3644 O O . ASP B 1 181 ? 0.312 -15.789 -24.578 1 85.44 181 ASP B O 1
ATOM 3648 N N . GLU B 1 182 ? -1.822 -15.859 -25 1 85.81 182 GLU B N 1
ATOM 3649 C CA . GLU B 1 182 ? -2.156 -14.641 -24.281 1 85.81 182 GLU B CA 1
ATOM 3650 C C . GLU B 1 182 ? -3.135 -14.922 -23.141 1 85.81 182 GLU B C 1
ATOM 3652 O O . GLU B 1 182 ? -4.246 -15.398 -23.375 1 85.81 182 GLU B O 1
ATOM 3657 N N . CYS B 1 183 ? -2.664 -14.719 -21.953 1 91.5 183 CYS B N 1
ATOM 3658 C CA . CYS B 1 183 ? -3.471 -14.922 -20.766 1 91.5 183 CYS B CA 1
ATOM 3659 C C . CYS B 1 183 ? -3.459 -13.688 -19.875 1 91.5 183 CYS B C 1
ATOM 3661 O O . CYS B 1 183 ? -2.92 -12.648 -20.266 1 91.5 183 CYS B O 1
ATOM 3663 N N . LEU B 1 184 ? -4.18 -13.758 -18.828 1 85.25 184 LEU B N 1
ATOM 3664 C CA . LEU B 1 184 ? -4.266 -12.664 -17.875 1 85.25 184 LEU B CA 1
ATOM 3665 C C . LEU B 1 184 ? -2.877 -12.164 -17.5 1 85.25 184 LEU B C 1
ATOM 3667 O O . LEU B 1 184 ? -1.996 -12.961 -17.156 1 85.25 184 LEU B O 1
ATOM 3671 N N . GLU B 1 185 ? -2.623 -10.93 -17.719 1 86.31 185 GLU B N 1
ATOM 3672 C CA . GLU B 1 185 ? -1.38 -10.273 -17.328 1 86.31 185 GLU B CA 1
ATOM 3673 C C . GLU B 1 185 ? -1.627 -8.828 -16.906 1 86.31 185 GLU B C 1
ATOM 3675 O O . GLU B 1 185 ? -2.639 -8.234 -17.281 1 86.31 185 GLU B O 1
ATOM 3680 N N . TYR B 1 186 ? -0.707 -8.344 -16.047 1 79.06 186 TYR B N 1
ATOM 3681 C CA . TYR B 1 186 ? -0.772 -6.914 -15.797 1 79.06 186 TYR B CA 1
ATOM 3682 C C . TYR B 1 186 ? -0.294 -6.121 -17.016 1 79.06 186 TYR B C 1
ATOM 3684 O O . TYR B 1 186 ? 0.667 -6.516 -17.672 1 79.06 186 TYR B O 1
ATOM 3692 N N . GLU B 1 187 ? -1.061 -5.234 -17.344 1 67.25 187 GLU B N 1
ATOM 3693 C CA . GLU B 1 187 ? -0.577 -4.348 -18.406 1 67.25 187 GLU B CA 1
ATOM 3694 C C . GLU B 1 187 ? 0.608 -3.516 -17.922 1 67.25 187 GLU B C 1
ATOM 3696 O O . GLU B 1 187 ? 0.59 -2.98 -16.812 1 67.25 187 GLU B O 1
ATOM 3701 N N . GLU B 1 188 ? 1.797 -3.887 -18.359 1 58.19 188 GLU B N 1
ATOM 3702 C CA . GLU B 1 188 ? 2.938 -3.049 -18.016 1 58.19 188 GLU B CA 1
ATOM 3703 C C . GLU B 1 188 ? 2.717 -1.604 -18.453 1 58.19 188 GLU B C 1
ATOM 3705 O O . GLU B 1 188 ? 2.717 -1.305 -19.641 1 58.19 188 GLU B O 1
ATOM 3710 N N . ARG B 1 189 ? 1.731 -1.079 -18.031 1 52.22 189 ARG B N 1
ATOM 3711 C CA . ARG B 1 189 ? 1.567 0.302 -18.469 1 52.22 189 ARG B CA 1
ATOM 3712 C C . ARG B 1 189 ? 2.678 1.188 -17.922 1 52.22 189 ARG B C 1
ATOM 3714 O O . ARG B 1 189 ? 2.857 1.28 -16.703 1 52.22 189 ARG B O 1
ATOM 3721 N N . HIS B 1 190 ? 3.883 1.079 -18.484 1 53.91 190 HIS B N 1
ATOM 3722 C CA . HIS B 1 190 ? 4.766 2.195 -18.156 1 53.91 190 HIS B CA 1
ATOM 3723 C C . HIS B 1 190 ? 4.156 3.523 -18.594 1 53.91 190 HIS B C 1
ATOM 3725 O O . HIS B 1 190 ? 3.781 3.689 -19.766 1 53.91 190 HIS B O 1
ATOM 3731 N N . ARG B 1 191 ? 3.676 4.121 -17.703 1 54.28 191 ARG B N 1
ATOM 3732 C CA . ARG B 1 191 ? 3.174 5.422 -18.125 1 54.28 191 ARG B CA 1
ATOM 3733 C C . ARG B 1 191 ? 4.324 6.367 -18.453 1 54.28 191 ARG B C 1
ATOM 3735 O O . ARG B 1 191 ? 5.246 6.539 -17.656 1 54.28 191 ARG B O 1
ATOM 3742 N N . ILE B 1 192 ? 4.59 6.578 -19.641 1 67 192 ILE B N 1
ATOM 3743 C CA . ILE B 1 192 ? 5.516 7.613 -20.078 1 67 192 ILE B CA 1
ATOM 3744 C C . ILE B 1 192 ? 4.988 8.984 -19.672 1 67 192 ILE B C 1
ATOM 3746 O O . ILE B 1 192 ? 3.83 9.312 -19.953 1 67 192 ILE B O 1
ATOM 3750 N N . THR B 1 193 ? 5.734 9.641 -18.75 1 69.88 193 THR B N 1
ATOM 3751 C CA . THR B 1 193 ? 5.316 10.953 -18.281 1 69.88 193 THR B CA 1
ATOM 3752 C C . THR B 1 193 ? 5.215 11.938 -19.438 1 69.88 193 THR B C 1
ATOM 3754 O O . THR B 1 193 ? 5.77 11.695 -20.516 1 69.88 193 THR B O 1
ATOM 3757 N N . ASP B 1 194 ? 4.445 12.969 -19.078 1 74 194 ASP B N 1
ATOM 3758 C CA . ASP B 1 194 ? 4.363 14.023 -20.078 1 74 194 ASP B CA 1
ATOM 3759 C C . ASP B 1 194 ? 5.75 14.539 -20.453 1 74 194 ASP B C 1
ATOM 3761 O O . ASP B 1 194 ? 6.043 14.758 -21.625 1 74 194 ASP B O 1
ATOM 3765 N N . LYS B 1 195 ? 6.57 14.625 -19.375 1 78.75 195 LYS B N 1
ATOM 3766 C CA . LYS B 1 195 ? 7.918 15.133 -19.609 1 78.75 195 LYS B CA 1
ATOM 3767 C C . LYS B 1 195 ? 8.711 14.195 -20.516 1 78.75 195 LYS B C 1
ATOM 3769 O O . LYS B 1 195 ? 9.438 14.641 -21.406 1 78.75 195 LYS B O 1
ATOM 3774 N N . GLU B 1 196 ? 8.531 12.977 -20.25 1 80.25 196 GLU B N 1
ATOM 3775 C CA . GLU B 1 196 ? 9.234 11.984 -21.062 1 80.25 196 GLU B CA 1
ATOM 3776 C C . GLU B 1 196 ? 8.719 11.992 -22.5 1 80.25 196 GLU B C 1
ATOM 3778 O O . GLU B 1 196 ? 9.492 11.82 -23.453 1 80.25 196 GLU B O 1
ATOM 3783 N N . ILE B 1 197 ? 7.465 12.117 -22.625 1 83.88 197 ILE B N 1
ATOM 3784 C CA . ILE B 1 197 ? 6.879 12.172 -23.969 1 83.88 197 ILE B CA 1
ATOM 3785 C C . ILE B 1 197 ? 7.402 13.391 -24.719 1 83.88 197 ILE B C 1
ATOM 3787 O O . ILE B 1 197 ? 7.773 13.297 -25.891 1 83.88 197 ILE B O 1
ATOM 3791 N N . ILE B 1 198 ? 7.5 14.484 -23.984 1 85.5 198 ILE B N 1
ATOM 3792 C CA . ILE B 1 198 ? 8 15.719 -24.562 1 85.5 198 ILE B CA 1
ATOM 3793 C C . ILE B 1 198 ? 9.453 15.547 -24.984 1 85.5 198 ILE B C 1
ATOM 3795 O O . ILE B 1 198 ? 9.844 15.938 -26.094 1 85.5 198 ILE B O 1
ATOM 3799 N N . LYS B 1 199 ? 10.18 14.93 -24.078 1 86.81 199 LYS B N 1
ATOM 3800 C CA . LYS B 1 199 ? 11.578 14.656 -24.406 1 86.81 199 LYS B CA 1
ATOM 3801 C C . LYS B 1 199 ? 11.688 13.734 -25.625 1 86.81 199 LYS B C 1
ATOM 3803 O O . LYS B 1 199 ? 12.531 13.953 -26.484 1 86.81 199 LYS B O 1
ATOM 3808 N N . LEU B 1 200 ? 10.859 12.82 -25.594 1 87.12 200 LEU B N 1
ATOM 3809 C CA . LEU B 1 200 ? 10.844 11.875 -26.703 1 87.12 200 LEU B CA 1
ATOM 3810 C C . LEU B 1 200 ? 10.531 12.586 -28.016 1 87.12 200 LEU B C 1
ATOM 3812 O O . LEU B 1 200 ? 11.18 12.336 -29.031 1 87.12 200 LEU B O 1
ATOM 3816 N N . ILE B 1 201 ? 9.547 13.438 -28.047 1 88.38 201 ILE B N 1
ATOM 3817 C CA . ILE B 1 201 ? 9.141 14.18 -29.234 1 88.38 201 ILE B CA 1
ATOM 3818 C C . ILE B 1 201 ? 10.281 15.078 -29.688 1 88.38 201 ILE B C 1
ATOM 3820 O O . ILE B 1 201 ? 10.586 15.148 -30.891 1 88.38 201 ILE B O 1
ATOM 3824 N N . GLU B 1 202 ? 10.961 15.664 -28.703 1 89.38 202 GLU B N 1
ATOM 3825 C CA . GLU B 1 202 ? 12.07 16.562 -29.016 1 89.38 202 GLU B CA 1
ATOM 3826 C C . GLU B 1 202 ? 13.258 15.789 -29.578 1 89.38 202 GLU B C 1
ATOM 3828 O O . GLU B 1 202 ? 13.875 16.203 -30.562 1 89.38 202 GLU B O 1
ATOM 3833 N N . GLU B 1 203 ? 13.562 14.734 -28.984 1 88.94 203 GLU B N 1
ATOM 3834 C CA . GLU B 1 203 ? 14.742 13.969 -29.359 1 88.94 203 GLU B CA 1
ATOM 3835 C C . GLU B 1 203 ? 14.508 13.211 -30.672 1 88.94 203 GLU B C 1
ATOM 3837 O O . GLU B 1 203 ? 15.391 13.164 -31.531 1 88.94 203 GLU B O 1
ATOM 3842 N N . GLU B 1 204 ? 13.383 12.672 -30.766 1 88.88 204 GLU B N 1
ATOM 3843 C CA . GLU B 1 204 ? 13.141 11.789 -31.906 1 88.88 204 GLU B CA 1
ATOM 3844 C C . GLU B 1 204 ? 12.648 12.57 -33.125 1 88.88 204 GLU B C 1
ATOM 3846 O O . GLU B 1 204 ? 12.945 12.211 -34.25 1 88.88 204 GLU B O 1
ATOM 3851 N N . TYR B 1 205 ? 11.906 13.617 -32.875 1 88.81 205 TYR B N 1
ATOM 3852 C CA . TYR B 1 205 ? 11.273 14.297 -34.031 1 88.81 205 TYR B CA 1
ATOM 3853 C C . TYR B 1 205 ? 11.742 15.742 -34.125 1 88.81 205 TYR B C 1
ATOM 3855 O O . TYR B 1 205 ? 11.383 16.453 -35.062 1 88.81 205 TYR B O 1
ATOM 3863 N N . GLY B 1 206 ? 12.516 16.188 -33.094 1 86.31 206 GLY B N 1
ATOM 3864 C CA . GLY B 1 206 ? 13.102 17.516 -33.125 1 86.31 206 GLY B CA 1
ATOM 3865 C C . GLY B 1 206 ? 12.094 18.625 -32.875 1 86.31 206 GLY B C 1
ATOM 3866 O O . GLY B 1 206 ? 12.281 19.766 -33.312 1 86.31 206 GLY B O 1
ATOM 3867 N N . VAL B 1 207 ? 10.992 18.297 -32.375 1 86.69 207 VAL B N 1
ATOM 3868 C CA . VAL B 1 207 ? 9.938 19.281 -32.094 1 86.69 207 VAL B CA 1
ATOM 3869 C C . VAL B 1 207 ? 9.992 19.719 -30.641 1 86.69 207 VAL B C 1
ATOM 3871 O O . VAL B 1 207 ? 9.867 18.891 -29.734 1 86.69 207 VAL B O 1
ATOM 3874 N N . LYS B 1 208 ? 10.242 21.016 -30.375 1 79.44 208 LYS B N 1
ATOM 3875 C CA . LYS B 1 208 ? 10.289 21.547 -29.031 1 79.44 208 LYS B CA 1
ATOM 3876 C C . LYS B 1 208 ? 8.898 21.625 -28.406 1 79.44 208 LYS B C 1
ATOM 3878 O O . LYS B 1 208 ? 7.898 21.703 -29.125 1 79.44 208 LYS B O 1
ATOM 3883 N N . LYS B 1 209 ? 8.898 21.594 -27.141 1 75.88 209 LYS B N 1
ATOM 3884 C CA . LYS B 1 209 ? 7.645 21.688 -26.406 1 75.88 209 LYS B CA 1
ATOM 3885 C C . LYS B 1 209 ? 6.863 22.938 -26.812 1 75.88 209 LYS B C 1
ATOM 3887 O O . LYS B 1 209 ? 7.43 24.016 -26.938 1 75.88 209 LYS B O 1
ATOM 3892 N N . GLY B 1 210 ? 5.598 22.844 -27.141 1 75.25 210 GLY B N 1
ATOM 3893 C CA . GLY B 1 210 ? 4.762 23.969 -27.5 1 75.25 210 GLY B CA 1
ATOM 3894 C C . GLY B 1 210 ? 4.777 24.281 -28.984 1 75.25 210 GLY B C 1
ATOM 3895 O O . GLY B 1 210 ? 4.004 25.109 -29.453 1 75.25 210 GLY B O 1
ATOM 3896 N N . LEU B 1 211 ? 5.598 23.719 -29.75 1 79.44 211 LEU B N 1
ATOM 3897 C CA . LEU B 1 211 ? 5.719 24.047 -31.156 1 79.44 211 LEU B CA 1
ATOM 3898 C C . LEU B 1 211 ? 5.086 22.953 -32.031 1 79.44 211 LEU B C 1
ATOM 3900 O O . LEU B 1 211 ? 5.215 22.969 -33.25 1 79.44 211 LEU B O 1
ATOM 3904 N N . PHE B 1 212 ? 4.449 22.031 -31.422 1 87.81 212 PHE B N 1
ATOM 3905 C CA . PHE B 1 212 ? 3.84 20.922 -32.156 1 87.81 212 PHE B CA 1
ATOM 3906 C C . PHE B 1 212 ? 2.785 21.438 -33.125 1 87.81 212 PHE B C 1
ATOM 3908 O O . PHE B 1 212 ? 2.609 20.891 -34.219 1 87.81 212 PHE B O 1
ATOM 3915 N N . HIS B 1 213 ? 2.137 22.531 -32.656 1 80.62 213 HIS B N 1
ATOM 3916 C CA . HIS B 1 213 ? 1.071 23.094 -33.5 1 80.62 213 HIS B CA 1
ATOM 3917 C C . HIS B 1 213 ? 1.62 23.672 -34.781 1 80.62 213 HIS B C 1
ATOM 3919 O O . HIS B 1 213 ? 0.872 23.859 -35.75 1 80.62 213 HIS B O 1
ATOM 3925 N N . LEU B 1 214 ? 2.865 23.859 -34.875 1 81.06 214 LEU B N 1
ATOM 3926 C CA . LEU B 1 214 ? 3.492 24.438 -36.062 1 81.06 214 LEU B CA 1
ATOM 3927 C C . LEU B 1 214 ? 3.75 23.375 -37.094 1 81.06 214 LEU B C 1
ATOM 3929 O O . LEU B 1 214 ? 4.008 23.703 -38.281 1 81.06 214 LEU B O 1
ATOM 3933 N N . LEU B 1 215 ? 3.664 22.172 -36.75 1 85.75 215 LEU B N 1
ATOM 3934 C CA . LEU B 1 215 ? 3.916 21.078 -37.688 1 85.75 215 LEU B CA 1
ATOM 3935 C C . LEU B 1 215 ? 2.758 20.938 -38.688 1 85.75 215 LEU B C 1
ATOM 3937 O O . LEU B 1 215 ? 1.634 21.344 -38.375 1 85.75 215 LEU B O 1
ATOM 3941 N N . GLY B 1 216 ? 3.119 20.469 -39.844 1 86.44 216 GLY B N 1
ATOM 3942 C CA . GLY B 1 216 ? 2.096 20.141 -40.812 1 86.44 216 GLY B CA 1
ATOM 3943 C C . GLY B 1 216 ? 1.209 18.984 -40.406 1 86.44 216 GLY B C 1
ATOM 3944 O O . GLY B 1 216 ? 1.578 18.203 -39.531 1 86.44 216 GLY B O 1
ATOM 3945 N N . ARG B 1 217 ? 0.046 18.938 -41 1 84.75 217 ARG B N 1
ATOM 3946 C CA . ARG B 1 217 ? -0.958 17.922 -40.656 1 84.75 217 ARG B CA 1
ATOM 3947 C C . ARG B 1 217 ? -0.4 16.516 -40.812 1 84.75 217 ARG B C 1
ATOM 3949 O O . ARG B 1 217 ? -0.597 15.664 -39.969 1 84.75 217 ARG B O 1
ATOM 3956 N N . GLN B 1 218 ? 0.279 16.25 -41.906 1 88.06 218 GLN B N 1
ATOM 3957 C CA . GLN B 1 218 ? 0.815 14.93 -42.188 1 88.06 218 GLN B CA 1
ATOM 3958 C C . GLN B 1 218 ? 1.882 14.547 -41.156 1 88.06 218 GLN B C 1
ATOM 3960 O O . GLN B 1 218 ? 1.919 13.406 -40.688 1 88.06 218 GLN B O 1
ATOM 3965 N N . GLU B 1 219 ? 2.746 15.438 -40.875 1 88.94 219 GLU B N 1
ATOM 3966 C CA . GLU B 1 219 ? 3.809 15.195 -39.875 1 88.94 219 GLU B CA 1
ATOM 3967 C C . GLU B 1 219 ? 3.24 14.945 -38.5 1 88.94 219 GLU B C 1
ATOM 3969 O O . GLU B 1 219 ? 3.715 14.062 -37.781 1 88.94 219 GLU B O 1
ATOM 3974 N N . LYS B 1 220 ? 2.244 15.766 -38.125 1 89.5 220 LYS B N 1
ATOM 3975 C CA . LYS B 1 220 ? 1.567 15.578 -36.844 1 89.5 220 LYS B CA 1
ATOM 3976 C C . LYS B 1 220 ? 0.979 14.172 -36.75 1 89.5 220 LYS B C 1
ATOM 3978 O O . LYS B 1 220 ? 1.168 13.5 -35.719 1 89.5 220 LYS B O 1
ATOM 3983 N N . GLU B 1 221 ? 0.273 13.82 -37.781 1 88 221 GLU B N 1
ATOM 3984 C CA . GLU B 1 221 ? -0.383 12.523 -37.781 1 88 221 GLU B CA 1
ATOM 3985 C C . GLU B 1 221 ? 0.635 11.391 -37.656 1 88 221 GLU B C 1
ATOM 3987 O O . GLU B 1 221 ? 0.398 10.406 -36.938 1 88 221 GLU B O 1
ATOM 3992 N N . MET B 1 222 ? 1.71 11.531 -38.375 1 90 222 MET B N 1
ATOM 3993 C CA . MET B 1 222 ? 2.762 10.523 -38.344 1 90 222 MET B CA 1
ATOM 3994 C C . MET B 1 222 ? 3.342 10.406 -36.938 1 90 222 MET B C 1
ATOM 3996 O O . MET B 1 222 ? 3.498 9.305 -36.406 1 90 222 MET B O 1
ATOM 4000 N N . ILE B 1 223 ? 3.672 11.523 -36.312 1 91 223 ILE B N 1
ATOM 4001 C CA . ILE B 1 223 ? 4.273 11.547 -35 1 91 223 ILE B CA 1
ATOM 4002 C C . ILE B 1 223 ? 3.301 10.961 -33.969 1 91 223 ILE B C 1
ATOM 4004 O O . ILE B 1 223 ? 3.684 10.117 -33.156 1 91 223 ILE B O 1
ATOM 4008 N N . LEU B 1 224 ? 2.033 11.398 -34.031 1 90.5 224 LEU B N 1
ATOM 4009 C CA . LEU B 1 224 ? 1.012 10.922 -33.125 1 90.5 224 LEU B CA 1
ATOM 4010 C C . LEU B 1 224 ? 0.801 9.422 -33.25 1 90.5 224 LEU B C 1
ATOM 4012 O O . LEU B 1 224 ? 0.651 8.711 -32.25 1 90.5 224 LEU B O 1
ATOM 4016 N N . LYS B 1 225 ? 0.804 8.945 -34.469 1 89.38 225 LYS B N 1
ATOM 4017 C CA . LYS B 1 225 ? 0.665 7.512 -34.75 1 89.38 225 LYS B CA 1
ATOM 4018 C C . LYS B 1 225 ? 1.796 6.723 -34.094 1 89.38 225 LYS B C 1
ATOM 4020 O O . LYS B 1 225 ? 1.555 5.699 -33.438 1 89.38 225 LYS B O 1
ATOM 4025 N N . ASN B 1 226 ? 2.977 7.211 -34.25 1 89.62 226 ASN B N 1
ATOM 4026 C CA . ASN B 1 226 ? 4.145 6.539 -33.688 1 89.62 226 ASN B CA 1
ATOM 4027 C C . ASN B 1 226 ? 4.117 6.551 -32.188 1 89.62 226 ASN B C 1
ATOM 4029 O O . ASN B 1 226 ? 4.449 5.547 -31.531 1 89.62 226 ASN B O 1
ATOM 4033 N N . LEU B 1 227 ? 3.752 7.684 -31.672 1 87.44 227 LEU B N 1
ATOM 4034 C CA . LEU B 1 227 ? 3.744 7.824 -30.219 1 87.44 227 LEU B CA 1
ATOM 4035 C C . LEU B 1 227 ? 2.658 6.953 -29.594 1 87.44 227 LEU B C 1
ATOM 4037 O O . LEU B 1 227 ? 2.857 6.375 -28.516 1 87.44 227 LEU B O 1
ATOM 4041 N N . LYS B 1 228 ? 1.583 6.816 -30.219 1 83.81 228 LYS B N 1
ATOM 4042 C CA . LYS B 1 228 ? 0.465 6.008 -29.75 1 83.81 228 LYS B CA 1
ATOM 4043 C C . LYS B 1 228 ? 0.858 4.535 -29.641 1 83.81 228 LYS B C 1
ATOM 4045 O O . LYS B 1 228 ? 0.298 3.799 -28.828 1 83.81 228 LYS B O 1
ATOM 4050 N N . GLU B 1 229 ? 1.818 4.219 -30.406 1 79.69 229 GLU B N 1
ATOM 4051 C CA . GLU B 1 229 ? 2.262 2.828 -30.438 1 79.69 229 GLU B CA 1
ATOM 4052 C C . GLU B 1 229 ? 3.201 2.52 -29.281 1 79.69 229 GLU B C 1
ATOM 4054 O O . GLU B 1 229 ? 3.459 1.353 -28.984 1 79.69 229 GLU B O 1
ATOM 4059 N N . ILE B 1 230 ? 3.637 3.598 -28.766 1 74.88 230 ILE B N 1
ATOM 4060 C CA . ILE B 1 230 ? 4.555 3.402 -27.641 1 74.88 230 ILE B CA 1
ATOM 4061 C C . ILE B 1 230 ? 3.762 3.068 -26.391 1 74.88 230 ILE B C 1
ATOM 4063 O O . ILE B 1 230 ? 2.887 3.834 -25.969 1 74.88 230 ILE B O 1
ATOM 4067 N N . ASN B 1 231 ? 4.094 1.942 -25.828 1 70.38 231 ASN B N 1
ATOM 4068 C CA . ASN B 1 231 ? 3.434 1.511 -24.609 1 70.38 231 ASN B CA 1
ATOM 4069 C C . ASN B 1 231 ? 3.662 2.502 -23.469 1 70.38 231 ASN B C 1
ATOM 4071 O O . ASN B 1 231 ? 4.781 2.975 -23.266 1 70.38 231 ASN B O 1
ATOM 4075 N N . GLY B 1 232 ? 2.557 3.027 -22.922 1 68.88 232 GLY B N 1
ATOM 4076 C CA . GLY B 1 232 ? 2.678 3.922 -21.781 1 68.88 232 GLY B CA 1
ATOM 4077 C C . GLY B 1 232 ? 2.197 5.328 -22.062 1 68.88 232 GLY B C 1
ATOM 4078 O O . GLY B 1 232 ? 2.043 6.141 -21.156 1 68.88 232 GLY B O 1
ATOM 4079 N N . ILE B 1 233 ? 2.078 5.574 -23.422 1 77 233 ILE B N 1
ATOM 4080 C CA . ILE B 1 233 ? 1.597 6.902 -23.797 1 77 233 ILE B CA 1
ATOM 4081 C C . ILE B 1 233 ? 0.088 6.855 -24.016 1 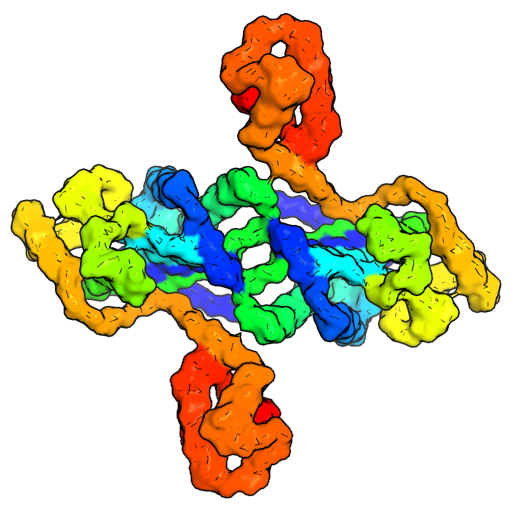77 233 ILE B C 1
ATOM 4083 O O . ILE B 1 233 ? -0.409 5.996 -24.75 1 77 233 ILE B O 1
ATOM 4087 N N . THR B 1 234 ? -0.594 7.676 -23.312 1 71.62 234 THR B N 1
ATOM 4088 C CA . THR B 1 234 ? -2.045 7.688 -23.453 1 71.62 234 THR B CA 1
ATOM 4089 C C . THR B 1 234 ? -2.475 8.766 -24.453 1 71.62 234 THR B C 1
ATOM 4091 O O . THR B 1 234 ? -1.722 9.703 -24.719 1 71.62 234 THR B O 1
ATOM 4094 N N . ILE B 1 235 ? -3.74 8.508 -25.031 1 77.69 235 ILE B N 1
ATOM 4095 C CA . ILE B 1 235 ? -4.328 9.469 -25.953 1 77.69 235 ILE B CA 1
ATOM 4096 C C . ILE B 1 235 ? -4.488 10.82 -25.266 1 77.69 235 ILE B C 1
ATOM 4098 O O . ILE B 1 235 ? -4.211 11.867 -25.859 1 77.69 235 ILE B O 1
ATOM 4102 N N . ARG B 1 236 ? -4.789 10.781 -24.016 1 74.06 236 ARG B N 1
ATOM 4103 C CA . ARG B 1 236 ? -4.984 12.008 -23.25 1 74.06 236 ARG B CA 1
ATOM 4104 C C . ARG B 1 236 ? -3.674 12.766 -23.094 1 74.06 236 ARG B C 1
ATOM 4106 O O . ARG B 1 236 ? -3.641 13.992 -23.219 1 74.06 236 ARG B O 1
ATOM 4113 N N . GLN B 1 237 ? -2.654 12.07 -22.797 1 79.06 237 GLN B N 1
ATOM 4114 C CA . GLN B 1 237 ? -1.337 12.688 -22.688 1 79.06 237 GLN B CA 1
ATOM 4115 C C . GLN B 1 237 ? -0.937 13.367 -24 1 79.06 237 GLN B C 1
ATOM 4117 O O . GLN B 1 237 ? -0.442 14.492 -23.984 1 79.06 237 GLN B O 1
ATOM 4122 N N . LEU B 1 238 ? -1.142 12.641 -25.031 1 85.38 238 LEU B N 1
ATOM 4123 C CA . LEU B 1 238 ? -0.762 13.172 -26.344 1 85.38 238 LEU B CA 1
ATOM 4124 C C . LEU B 1 238 ? -1.569 14.414 -26.672 1 85.38 238 LEU B C 1
ATOM 4126 O O . LEU B 1 238 ? -1.021 15.398 -27.188 1 85.38 238 LEU B O 1
ATOM 4130 N N . ALA B 1 239 ? -2.848 14.383 -26.344 1 81.56 239 ALA B N 1
ATOM 4131 C CA . ALA B 1 239 ? -3.697 15.547 -26.578 1 81.56 239 ALA B CA 1
ATOM 4132 C C . ALA B 1 239 ? -3.211 16.75 -25.766 1 81.56 239 ALA B C 1
ATOM 4134 O O . ALA B 1 239 ? -3.104 17.859 -26.297 1 81.56 239 ALA B O 1
ATOM 4135 N N . ARG B 1 240 ? -2.859 16.547 -24.562 1 79.25 240 ARG B N 1
ATOM 4136 C CA . ARG B 1 240 ? -2.418 17.594 -23.656 1 79.25 240 ARG B CA 1
ATOM 4137 C C . ARG B 1 240 ? -1.069 18.172 -24.094 1 79.25 240 ARG B C 1
ATOM 4139 O O . ARG B 1 240 ? -0.883 19.391 -24.125 1 79.25 240 ARG B O 1
ATOM 4146 N N . ILE B 1 241 ? -0.168 17.312 -24.453 1 81.56 241 ILE B N 1
ATOM 4147 C CA . ILE B 1 241 ? 1.212 17.688 -24.75 1 81.56 241 ILE B CA 1
ATOM 4148 C C . ILE B 1 241 ? 1.287 18.359 -26.109 1 81.56 241 ILE B C 1
ATOM 4150 O O . ILE B 1 241 ? 2.033 19.328 -26.297 1 81.56 241 ILE B O 1
ATOM 4154 N N . THR B 1 242 ? 0.515 17.922 -27.047 1 84.94 242 THR B N 1
ATOM 4155 C CA . THR B 1 242 ? 0.638 18.375 -28.422 1 84.94 242 THR B CA 1
ATOM 4156 C C . THR B 1 242 ? -0.366 19.484 -28.719 1 84.94 242 THR B C 1
ATOM 4158 O O . THR B 1 242 ? -0.236 20.203 -29.703 1 84.94 242 THR B O 1
ATOM 4161 N N . GLY B 1 243 ? -1.423 19.562 -27.844 1 81.25 243 GLY B N 1
ATOM 4162 C CA . GLY B 1 243 ? -2.459 20.547 -28.094 1 81.25 243 GLY B CA 1
ATOM 4163 C C . GLY B 1 243 ? -3.477 20.109 -29.125 1 81.25 243 GLY B C 1
ATOM 4164 O O . GLY B 1 243 ? -4.324 20.906 -29.547 1 81.25 243 GLY B O 1
ATOM 4165 N N . VAL B 1 244 ? -3.377 18.938 -29.625 1 80.69 244 VAL B N 1
ATOM 4166 C CA . VAL B 1 244 ? -4.301 18.359 -30.594 1 80.69 244 VAL B CA 1
ATOM 4167 C C . VAL B 1 244 ? -5.492 17.734 -29.859 1 80.69 244 VAL B C 1
ATOM 4169 O O . VAL B 1 244 ? -5.352 17.266 -28.719 1 80.69 244 VAL B O 1
ATOM 4172 N N . SER B 1 245 ? -6.707 17.891 -30.391 1 78.31 245 SER B N 1
ATOM 4173 C CA . SER B 1 245 ? -7.898 17.328 -29.75 1 78.31 245 SER B CA 1
ATOM 4174 C C . SER B 1 245 ? -7.766 15.828 -29.547 1 78.31 245 SER B C 1
ATOM 4176 O O . SER B 1 245 ? -7.047 15.164 -30.297 1 78.31 245 SER B O 1
ATOM 4178 N N . LYS B 1 246 ? -8.375 15.266 -28.531 1 81.62 246 LYS B N 1
ATOM 4179 C CA . LYS B 1 246 ? -8.391 13.836 -28.266 1 81.62 246 LYS B CA 1
ATOM 4180 C C . LYS B 1 246 ? -8.844 13.047 -29.484 1 81.62 246 LYS B C 1
ATOM 4182 O O . LYS B 1 246 ? -8.305 11.977 -29.781 1 81.62 246 LYS B O 1
ATOM 4187 N N . TYR B 1 247 ? -9.836 13.594 -30.125 1 80.25 247 TYR B N 1
ATOM 4188 C CA . TYR B 1 247 ? -10.398 12.961 -31.312 1 80.25 247 TYR B CA 1
ATOM 4189 C C . TYR B 1 247 ? -9.352 12.82 -32.406 1 80.25 247 TYR B C 1
ATOM 4191 O O . TYR B 1 247 ? -9.227 11.766 -33.031 1 80.25 247 TYR B O 1
ATOM 4199 N N . MET B 1 248 ? -8.648 13.82 -32.656 1 79.88 248 MET B N 1
ATOM 4200 C CA . MET B 1 248 ? -7.621 13.828 -33.719 1 79.88 248 MET B CA 1
ATOM 4201 C C . MET B 1 248 ? -6.492 12.859 -33.344 1 79.88 248 MET B C 1
ATOM 4203 O O . MET B 1 248 ? -5.922 12.227 -34.25 1 79.88 248 MET B O 1
ATOM 4207 N N . VAL B 1 249 ? -6.148 12.758 -32.062 1 86.88 249 VAL B N 1
ATOM 4208 C CA . VAL B 1 249 ? -5.121 11.82 -31.625 1 86.88 249 VAL B CA 1
ATOM 4209 C C . VAL B 1 249 ? -5.586 10.391 -31.875 1 86.88 249 VAL B C 1
ATOM 4211 O O . VAL B 1 249 ? -4.824 9.562 -32.375 1 86.88 249 VAL B O 1
ATOM 4214 N N . GLU B 1 250 ? -6.805 10.117 -31.562 1 82.25 250 GLU B N 1
ATOM 4215 C CA . GLU B 1 250 ? -7.383 8.789 -31.734 1 82.25 250 GLU B CA 1
ATOM 4216 C C . GLU B 1 250 ? -7.387 8.367 -33.188 1 82.25 250 GLU B C 1
ATOM 4218 O O . GLU B 1 250 ? -7.145 7.199 -33.5 1 82.25 250 GLU B O 1
ATOM 4223 N N . LYS B 1 251 ? -7.652 9.328 -34.062 1 79.31 251 LYS B N 1
ATOM 4224 C CA . LYS B 1 251 ? -7.793 9.039 -35.469 1 79.31 251 LYS B CA 1
ATOM 4225 C C . LYS B 1 251 ? -6.43 8.859 -36.125 1 79.31 251 LYS B C 1
ATOM 4227 O O . LYS B 1 251 ? -6.332 8.25 -37.188 1 79.31 251 LYS B O 1
ATOM 4232 N N . ALA B 1 252 ? -5.441 9.367 -35.5 1 78.5 252 ALA B N 1
ATOM 4233 C CA . ALA B 1 252 ? -4.113 9.25 -36.094 1 78.5 252 ALA B CA 1
ATOM 4234 C C . ALA B 1 252 ? -3.637 7.797 -36.094 1 78.5 252 ALA B C 1
ATOM 4236 O O . ALA B 1 252 ? -3.963 7.031 -35.188 1 78.5 252 ALA B O 1
#

Sequence (504 aa):
MPRQARKKSKTGIYHIIARGNNRQNIFEDDEDCIKFIEIIQQSKEKSGIELYGYCLMGNHVHLLLREGMESLSLTMQRICSSFVYWYNWKYDRFGHLFQERYKSEVVENEVYLITVLRYIHQNPIKAGITNSVAGYRWSSYHEYIHKQNIIDTELILELFATEKQIAKKEFEKYMNEKNKDECLEYEERHRITDKEIIKLIEEEYGVKKGLFHLLGRQEKEMILKNLKEINGITIRQLARITGVSKYMVEKAMPRQARKKSKTGIYHIIARGNNRQNIFEDDEDCIKFIEIIQQSKEKSGIELYGYCLMGNHVHLLLREGMESLSLTMQRICSSFVYWYNWKYDRFGHLFQERYKSEVVENEVYLITVLRYIHQNPIKAGITNSVAGYRWSSYHEYIHKQNIIDTELILELFATEKQIAKKEFEKYMNEKNKDECLEYEERHRITDKEIIKLIEEEYGVKKGLFHLLGRQEKEMILKNLKEINGITIRQLARITGVSKYMVEKA

Organism: NCBI:txid312168

InterPro domains:
  IPR002686 Transposase IS200-like [PF01797] (13-123)
  IPR002686 Transposase IS200-like [SM01321] (9-123)
  IPR036515 Transposase IS200-like superfamily [G3DSA:3.30.70.1290] (1-166)
  IPR036515 Transposase IS200-like superfamily [SSF143422] (1-128)

Secondary structure (DSSP, 8-state):
-PPPPPPPPSS-EEEEEEEBGGG--S--SHHHHHHHHHHHHHHHHHH--EEEEEEE-SSEEEEEEE--SS-HHHHHHHHHHHHHHHHHHHHT--S--BSSSPEEEE--SHHHHHHHHHHHHHHHHHTTS-SSGGG-TTBTHHHHHS--SS---HHHHHTT-SSHHHHHHHHHHHHHS----------------HHHHHHHHHHHH-PPTT-GGGS-HHHHHHHHHHHHTSTT--HHHHHHHH---HHHHHH-/-PPPPPPPPSS-EEEEEEEBGGG--S--SHHHHHHHHHHHHHHHHHH--EEEEEEE-SSEEEEEEE--SS-HHHHHHHHHHHHHHHHHHHHT--S--BSSSPEEEE--SHHHHHHHHHHHHHHHHHTTS-SSGGG-TTBTHHHHHS--SS---HHHHHTT-SSHHHHHHHHHHHHHS----------------HHHHHHHHHHHH-PPTT-GGGS-HHHHHHHHHHHHTSTT--HHHHHHHH---HHHHHH-

pLDDT: mean 90.68, std 9.34, range [52.22, 98.81]

Nearest PDB structures (foldseek):
  2xo6-assembly1_D  TM=8.160E-01  e=4.611E-05  Deinococcus radiodurans
  2xma-assembly1_B  TM=7.157E-01  e=5.158E-05  Deinococcus radiodurans
  2xqc-assembly1_A  TM=6.916E-01  e=9.035E-05  Deinococcus radiodurans
  2f5g-assembly1_B  TM=6.597E-01  e=4.876E-05  Saccharolobus solfataricus
  2a6m-assembly2_A-2  TM=7.629E-01  e=2.772E-04  Helicobacter pylori

Solvent-accessible surface area (backbone atoms only — not comparable to full-atom values): 27887 Å² total; per-residue (Å²): 128,82,79,78,80,78,78,81,43,92,68,38,24,33,44,34,38,44,39,16,30,56,67,32,67,70,39,89,47,69,66,46,51,51,49,49,51,51,45,48,50,51,44,30,72,71,36,51,38,45,34,66,35,37,23,62,43,54,30,32,36,40,38,33,34,29,57,40,80,49,55,60,65,60,53,49,48,52,44,52,50,52,45,44,52,51,50,25,58,74,68,60,46,48,57,71,54,52,27,56,79,67,45,74,41,65,34,80,45,71,69,54,44,56,48,52,48,34,49,45,44,35,41,48,41,78,72,65,74,35,93,43,56,85,68,46,82,59,33,45,56,54,36,65,72,66,65,66,75,80,54,52,53,63,72,62,36,52,73,65,27,86,52,62,71,60,6,41,53,49,45,53,54,58,52,68,51,87,76,83,84,82,70,94,69,81,76,75,62,46,53,52,43,68,68,52,48,44,48,47,40,29,72,74,69,66,40,54,88,80,47,48,72,73,50,52,71,69,58,46,38,52,51,45,37,55,46,58,68,36,78,26,44,49,59,64,52,50,17,66,65,45,69,44,54,56,66,60,47,66,72,60,128,83,79,79,80,78,78,80,44,91,68,38,25,33,43,33,39,43,38,18,30,54,69,32,69,70,38,89,49,68,65,46,53,52,51,50,52,51,42,48,50,54,45,31,72,73,36,52,40,45,36,68,39,36,22,62,43,54,28,34,35,40,38,31,34,30,56,40,80,48,56,62,65,57,53,50,48,52,44,52,50,52,46,43,53,53,51,25,60,73,69,60,46,48,56,72,53,51,27,57,80,67,47,73,42,65,36,80,46,71,69,54,42,56,49,49,47,31,50,44,44,34,41,48,40,76,71,64,74,34,93,43,56,86,68,45,82,59,32,45,56,53,36,65,73,65,65,67,75,79,56,51,53,61,71,64,36,53,73,64,26,87,51,62,72,59,6,42,52,51,44,53,52,59,51,67,51,86,76,84,83,82,69,92,68,81,77,76,63,48,54,52,42,70,67,52,48,45,49,46,40,28,71,74,70,66,40,54,86,81,47,51,71,72,49,53,71,68,58,45,38,52,52,45,37,56,48,59,67,37,79,26,46,49,59,64,52,51,17,67,67,46,68,44,54,54,66,60,48,66,71,59

Radius of gyration: 28.73 Å; Cα contacts (8 Å, |Δi|>4): 751; chains: 2; bounding box: 48×86×81 Å

Foldseek 3Di:
DDDDDADQAPQQKKKKKWFWAVNAFLDPDPVLLVVLVVQLLVLCVVFVKAWAKKADDRTMIITIIGGGNDDPQVSQCSSQVVSVVVSCVVVVHDDGTTRDDMDIDYDHDLVVSLLVRLCRLCVCVVVVNDVFSVPGDSICLCCLQPNPDRHPHVVNLVVQHPDSVRSSVSSRVVSGDDDDDDDDDDQPQQAQDLVNVQVCCCVVVVAHFPCLVVDDPVSNQVSLVVQCPDRNYDLVSSCVRNVPDSVSSVVD/DDDDDADQAPQQKKKKKWFWAVNAFLDPDPVLLVVLVVQLLVLCVVFVKAWAKKADDRTMIITIIGGGNDDPQVSQCSSQVVSVVVSCVVVVHDDGTTRDDMDIDYDHDLVVSLLVRLCRLCVCVVVVNDVFSVPGDSICLCCLQPNPDRHPHVVNLVVQHDDSVRSSVSSRVVSGDDDDDDDDDDQPQQAQDLVNLQVCCCVVVVAHFPCLVVDDPVSNQVSLVVQCPDRNYDLVSSCVRNVPDSVSSVVD